Protein AF-0000000077599270 (afdb_homodimer)

Solvent-accessible surface area (backbone atoms only — not comparable to full-atom values): 34198 Å² total; per-residue (Å²): 132,83,73,69,74,56,51,75,71,47,38,54,41,35,54,34,30,35,50,55,13,50,41,50,24,26,19,38,42,17,36,33,51,50,42,51,50,53,38,67,70,66,42,80,85,55,59,69,67,58,50,49,49,53,51,50,48,52,51,47,47,51,48,34,52,51,25,48,51,48,33,50,42,45,50,49,32,61,34,39,62,36,71,72,59,68,47,35,68,50,70,35,56,44,51,31,50,50,47,36,31,54,51,47,42,53,52,51,48,53,51,37,51,49,41,26,67,58,53,73,64,50,58,65,67,38,50,52,41,49,50,25,40,48,47,20,28,52,38,45,46,51,47,38,55,51,49,66,71,62,51,35,57,77,56,44,63,80,54,40,65,45,54,51,50,18,36,50,28,42,33,50,28,41,50,52,51,40,53,48,46,48,52,30,50,61,65,64,53,78,80,44,67,70,59,33,50,51,46,50,50,49,43,51,51,45,49,53,37,36,47,52,44,33,50,42,41,42,50,22,38,51,35,36,71,75,38,64,86,36,40,45,23,48,15,38,52,56,29,44,51,36,42,51,53,34,34,51,41,51,52,54,41,52,52,50,55,54,50,52,63,54,54,59,68,61,78,65,80,73,74,70,69,73,72,75,68,72,73,73,65,73,78,64,84,70,74,81,69,82,73,82,73,79,72,76,78,73,74,79,72,69,80,74,77,77,75,77,76,79,76,79,77,82,76,80,79,128,133,84,73,69,72,56,48,74,70,47,36,51,42,34,54,35,30,36,50,53,12,50,42,49,25,26,20,38,42,17,35,32,51,50,43,50,50,53,40,68,70,64,42,78,84,56,60,68,69,58,51,49,50,54,52,50,48,52,50,48,45,52,48,34,52,51,25,49,49,49,34,50,40,45,51,50,33,62,33,41,62,37,70,72,59,66,48,34,69,52,71,35,56,43,49,30,50,50,46,36,31,53,49,48,42,52,51,51,47,53,51,37,50,50,41,26,66,58,53,74,64,49,58,66,67,38,48,51,39,48,51,25,38,47,46,18,28,52,37,44,45,51,47,38,57,51,48,66,71,62,50,34,57,75,57,44,63,79,53,41,66,46,53,52,51,18,36,50,28,42,33,49,26,40,48,52,51,40,52,47,46,49,52,31,50,60,66,64,52,79,80,44,68,72,61,34,52,52,46,50,51,50,43,50,52,45,49,52,36,36,48,53,43,34,50,42,42,42,48,23,38,52,36,37,72,74,37,65,86,36,41,44,23,48,14,40,53,55,28,44,52,36,43,52,52,36,35,52,40,51,52,54,42,53,53,51,54,54,50,51,61,54,54,58,68,63,76,64,80,73,74,70,71,74,71,74,69,73,74,75,67,74,79,63,83,71,76,81,72,85,75,81,75,82,74,79,79,76,76,83,75,70,80,76,78,76,76,76,76,81,77,81,75,81,76,80,80,127

Organism: Pleurotus ostreatus (NCBI:txid5322)

Sequence (636 aa):
MASSPPSDLGLDSKLGAAFLGNTAAAIFYGITSVQTYIFFRSSEKDRRTFKALIFFLWTLDTLHLALVTHALYFYMITNFANPEAVVVPSWSILAQVYVTCISDLIVRGVFARRVWLLSGKKYFVVILIAVFSLLTAIVGFVFASKAFELGSFLAFQSISWMMYTALSSGVAADVVIAVSLVISLLRSRTGFKRTDSLVNTLMLYTINTGLFTTLCTGLCFITYAIWPAELIFMGFYFCLSALYLNALLATLNARSSLRDKQHGVSTVPLELNTWNTGSVVSKYPSHIVPSHDENSRHTSNLPRQLIITVDQKIETTRMASSPPSDLGLDSKLGAAFLGNTAAAIFYGITSVQTYIFFRSSEKDRRTFKALIFFLWTLDTLHLALVTHALYFYMITNFANPEAVVVPSWSILAQVYVTCISDLIVRGVFARRVWLLSGKKYFVVILIAVFSLLTAIVGFVFASKAFELGSFLAFQSISWMMYTALSSGVAADVVIAVSLVISLLRSRTGFKRTDSLVNTLMLYTINTGLFTTLCTGLCFITYAIWPAELIFMGFYFCLSALYLNALLATLNARSSLRDKQHGVSTVPLELNTWNTGSVVSKYPSHIVPSHDENSRHTSNLPRQLIITVDQKIETTR

Nearest PDB structures (foldseek):
  8r97-assembly2_I  TM=4.389E-01  e=1.517E-01  Subtercola sp.
  7p5j-assembly1_B  TM=2.136E-01  e=4.600E-01  Homo sapiens
  3ma9-assembly1_A  TM=2.993E-01  e=1.525E+00  Human immunodeficiency virus 1
  8r97-assembly2_I  TM=4.389E-01  e=1.912E-01  Subtercola sp.
  7aue-assembly1_R  TM=3.854E-01  e=2.849E-01  Homo sapiens

Foldseek 3Di:
DPPDPVPVVLCCLALVLLVLLLVLQVVLLVLLVVLLVLCVVLVPPPDPVVNVLLVVLNVLSVLLSVLSVVQSCCVCPVCPPPVVVSFFGDLSLLVSLLSLLVLQLSLLLVLLVVLCVLVVNDVPLSVLLNVLSCLLSVLSNVLSVVSVVVRGLVCSVVVLVSVLSNLVSVLVSLVSSLVSVLVSLVVPDPVDPLVVVLSVQLSVLSNVLSVVLNVLSVVLNVCCVVCVPSNSSSSSVSNNSSSSSSSSSSSSSSVSVSVVVVVVPPPPPPPPPPPPPPCPVPPPVPDCDDDPPDPPPPPPPDPPPPPPPPPPPPPPDD/DPPDPCPVVLCCLALVLLVLLLVLQVVLLVLLVVLLVLCVVLVPPPDPVVNVLLVVLNVLSVLLSVLSVVQSCCVCPVCPPPVVVSFFGDLSLLVSLLSLLVLQLSLLLVLLVVLCVLVVNDVPLSVLLNVLSCLLSVLSNVLSVVSVVVRGLVCSVVVLVSVLSNLVSVLVSLVSSLVSVLVSLVVPDPVDPLVVVLSVVLSVLSNVLSVVLSVLSVVLNVCCVVPVPSNSSSSSVSNNSSSSSSSSSSSSSSVSVSVVVVVVPPPPPPPPPPPPPPCPVPPPVPDCDDDPPPPDPPDPPDPPSPPPPPPPPPPPDD

Radius of gyration: 33.36 Å; Cα contacts (8 Å, |Δi|>4): 668; chains: 2; bounding box: 70×127×85 Å

pLDDT: mean 77.2, std 24.1, range [23.84, 97.81]

InterPro domains:
  IPR045339 Domain of unknown function DUF6534 [PF20152] (171-257)

Secondary structure (DSSP, 8-state):
-----GGGGTHIIIIIHHHHHHHHHHHHHHHHHHHHHHHHHHGGGS-HHHHHHHHHHHHHHHHHHHHHHHHHHIIIIITTT-HHHHTS--HHHHHHHHHHHHHHHHHHHHHHHHHHHHTTS-HHHHHHHHHHHHHHHHHHHHHHHHHHHH-SSGGGGGGHHHHHHHHHHHHHHHHHHHHHHHHHHHHT--S-HHHHHHHHHHHHHHHHHHHHHHHHHHHHHHHHHH-TTTTTHHHHHHHHHHHHHHHHHHHHHHHHHHHHHHHHHH----------------------------------------------------/-----GGGGTHIIIIIHHHHHHHHHHHHHHHHHHHHHHHHHHGGGS-HHHHHHHHHHHHHHHHHHHHHHHHHHIIIIITTT-HHHHTS--HHHHHHHHHHHHHHHHHHHHHHHHHHHHTTS-HHHHHHHHHHHHHHHHHHHHHHHHHHHH-SSGGGGGGHHHHHHHHHHHHHHHHHHHHHHHHHHHHT--S-HHHHHHHHHHHHHHHHHHHHHHHHHHHHHHHHHH-TTTTTHHHHHHHHHHHHHHHHHHHHHHHHHHHHHHHHHH----------------------------------------------------

Structure (mmCIF, N/CA/C/O backbone):
data_AF-0000000077599270-model_v1
#
loop_
_entity.id
_entity.type
_entity.pdbx_description
1 polymer 'DUF6534 domain-containing protein'
#
loop_
_atom_site.group_PDB
_atom_site.id
_atom_site.type_symbol
_atom_site.label_atom_id
_atom_site.label_alt_id
_atom_site.label_comp_id
_atom_site.label_asym_id
_atom_site.label_entity_id
_atom_site.label_seq_id
_atom_site.pdbx_PDB_ins_code
_atom_site.Cartn_x
_atom_site.Cartn_y
_atom_site.Cartn_z
_atom_site.occupancy
_atom_site.B_iso_or_equiv
_atom_site.auth_seq_id
_atom_site.auth_comp_id
_atom_site.auth_asym_id
_atom_site.auth_atom_id
_atom_site.pdbx_PDB_model_num
ATOM 1 N N . MET A 1 1 ? 8.281 -35.719 -26.625 1 23.84 1 MET A N 1
ATOM 2 C CA . MET A 1 1 ? 7.191 -34.875 -27.047 1 23.84 1 MET A CA 1
ATOM 3 C C . MET A 1 1 ? 6.926 -33.781 -26 1 23.84 1 MET A C 1
ATOM 5 O O . MET A 1 1 ? 6.484 -34.094 -24.891 1 23.84 1 MET A O 1
ATOM 9 N N . ALA A 1 2 ? 7.75 -32.844 -25.703 1 34.62 2 ALA A N 1
ATOM 10 C CA . ALA A 1 2 ? 8.039 -31.812 -24.719 1 34.62 2 ALA A CA 1
ATOM 11 C C . ALA A 1 2 ? 6.816 -30.938 -24.453 1 34.62 2 ALA A C 1
ATOM 13 O O . ALA A 1 2 ? 6.328 -30.25 -25.344 1 34.62 2 ALA A O 1
ATOM 14 N N . SER A 1 3 ? 5.863 -31.484 -23.703 1 33.94 3 SER A N 1
ATOM 15 C CA . SER A 1 3 ? 4.484 -31.031 -23.562 1 33.94 3 SER A CA 1
ATOM 16 C C . SER A 1 3 ? 4.41 -29.516 -23.453 1 33.94 3 SER A C 1
ATOM 18 O O . SER A 1 3 ? 5.312 -28.891 -22.891 1 33.94 3 SER A O 1
ATOM 20 N N . SER A 1 4 ? 3.764 -28.859 -24.375 1 36.56 4 SER A N 1
ATOM 21 C CA . SER A 1 4 ? 3.492 -27.453 -24.688 1 36.56 4 SER A CA 1
ATOM 22 C C . SER A 1 4 ? 3.32 -26.641 -23.422 1 36.56 4 SER A C 1
ATOM 24 O O . SER A 1 4 ? 2.721 -27.094 -22.438 1 36.56 4 SER A O 1
ATOM 26 N N . PRO A 1 5 ? 4.227 -25.781 -23.078 1 42.84 5 PRO A N 1
ATOM 27 C CA . PRO A 1 5 ? 4.16 -24.953 -21.875 1 42.84 5 PRO A CA 1
ATOM 28 C C . PRO A 1 5 ? 2.727 -24.625 -21.469 1 42.84 5 PRO A C 1
ATOM 30 O O . PRO A 1 5 ? 1.893 -24.312 -22.328 1 42.84 5 PRO A O 1
ATOM 33 N N . PRO A 1 6 ? 2.031 -25.312 -20.594 1 42.34 6 PRO A N 1
ATOM 34 C CA . PRO A 1 6 ? 0.637 -25.141 -20.188 1 42.34 6 PRO A CA 1
ATOM 35 C C . PRO A 1 6 ? 0.222 -23.672 -20.141 1 42.34 6 PRO A C 1
ATOM 37 O O . PRO A 1 6 ? -0.781 -23.328 -19.516 1 42.34 6 PRO A O 1
ATOM 40 N N . SER A 1 7 ? 0.989 -22.766 -20.562 1 47.19 7 SER A N 1
ATOM 41 C CA . SER A 1 7 ? 0.515 -21.406 -20.859 1 47.19 7 SER A CA 1
ATOM 42 C C . SER A 1 7 ? -0.918 -21.438 -21.375 1 47.19 7 SER A C 1
ATOM 44 O O . SER A 1 7 ? -1.666 -20.469 -21.188 1 47.19 7 SER A O 1
ATOM 46 N N . ASP A 1 8 ? -1.27 -22.516 -22.078 1 48.25 8 ASP A N 1
ATOM 47 C CA . ASP A 1 8 ? -2.561 -22.609 -22.75 1 48.25 8 ASP A CA 1
ATOM 48 C C . ASP A 1 8 ? -3.689 -22.828 -21.734 1 48.25 8 ASP A C 1
ATOM 50 O O . ASP A 1 8 ? -4.859 -22.922 -22.109 1 48.25 8 ASP A O 1
ATOM 54 N N . LEU A 1 9 ? -3.338 -23.312 -20.578 1 51.56 9 LEU A N 1
ATOM 55 C CA . LEU A 1 9 ? -4.457 -23.625 -19.703 1 51.56 9 LEU A CA 1
ATOM 56 C C . LEU A 1 9 ? -5.156 -22.359 -19.219 1 51.56 9 LEU A C 1
ATOM 58 O O . LEU A 1 9 ? -6.02 -22.422 -18.344 1 51.56 9 LEU A O 1
ATOM 62 N N . GLY A 1 10 ? -4.996 -21.297 -20.047 1 58.84 10 GLY A N 1
ATOM 63 C CA . GLY A 1 10 ? -5.797 -20.125 -19.734 1 58.84 10 GLY A CA 1
ATOM 64 C C . GLY A 1 10 ? -5.461 -19.516 -18.391 1 58.84 10 GLY A C 1
ATOM 65 O O . GLY A 1 10 ? -6.293 -18.844 -17.781 1 58.84 10 GLY A O 1
ATOM 66 N N . LEU A 1 11 ? -4.262 -19.984 -17.906 1 62.47 11 LEU A N 1
ATOM 67 C CA . LEU A 1 11 ? -3.9 -19.578 -16.547 1 62.47 11 LEU A CA 1
ATOM 68 C C . LEU A 1 11 ? -3.646 -18.078 -16.484 1 62.47 11 LEU A C 1
ATOM 70 O O . LEU A 1 11 ? -3.855 -17.453 -15.445 1 62.47 11 LEU A O 1
ATOM 74 N N . ASP A 1 12 ? -3.303 -17.5 -17.656 1 62.69 12 ASP A N 1
ATOM 75 C CA . ASP A 1 12 ? -3.086 -16.047 -17.672 1 62.69 12 ASP A CA 1
ATOM 76 C C . ASP A 1 12 ? -4.371 -15.297 -17.328 1 62.69 12 ASP A C 1
ATOM 78 O O . ASP A 1 12 ? -4.348 -14.328 -16.562 1 62.69 12 ASP A O 1
ATOM 82 N N . SER A 1 13 ? -5.324 -15.914 -17.844 1 64.69 13 SER A N 1
ATOM 83 C CA . SER A 1 13 ? -6.574 -15.203 -17.609 1 64.69 13 SER A CA 1
ATOM 84 C C . SER A 1 13 ? -7.156 -15.531 -16.25 1 64.69 13 SER A C 1
ATOM 86 O O . SER A 1 13 ? -7.805 -14.688 -15.617 1 64.69 13 SER A O 1
ATOM 88 N N . LYS A 1 14 ? -6.82 -16.594 -15.742 1 72.44 14 LYS A N 1
ATOM 89 C CA . LYS A 1 14 ? -7.438 -16.984 -14.477 1 72.44 14 LYS A CA 1
ATOM 90 C C . LYS A 1 14 ? -6.605 -16.516 -13.289 1 72.44 14 LYS A C 1
ATOM 92 O O . LYS A 1 14 ? -7.02 -15.609 -12.555 1 72.44 14 LYS A O 1
ATOM 97 N N . LEU A 1 15 ? -5.395 -16.906 -13.32 1 82.38 15 LEU A N 1
ATOM 98 C CA . LEU A 1 15 ? -4.582 -16.625 -12.133 1 82.38 15 LEU A CA 1
ATOM 99 C C . LEU A 1 15 ? -3.807 -15.328 -12.297 1 82.38 15 LEU A C 1
ATOM 101 O O . LEU A 1 15 ? -3.428 -14.695 -11.305 1 82.38 15 LEU A O 1
ATOM 105 N N . GLY A 1 16 ? -3.771 -14.891 -13.539 1 86.94 16 GLY A N 1
ATOM 106 C CA . GLY A 1 16 ? -3.043 -13.656 -13.773 1 86.94 16 GLY A CA 1
ATOM 107 C C . GLY A 1 16 ? -3.773 -12.43 -13.266 1 86.94 16 GLY A C 1
ATOM 108 O O . GLY A 1 16 ? -3.182 -11.578 -12.602 1 86.94 16 GLY A O 1
ATOM 109 N N . ALA A 1 17 ? -5 -12.328 -13.57 1 88.88 17 ALA A N 1
ATOM 110 C CA . ALA A 1 17 ? -5.801 -11.195 -13.109 1 88.88 17 ALA A CA 1
ATOM 111 C C . ALA A 1 17 ? -5.91 -11.18 -11.586 1 88.88 17 ALA A C 1
ATOM 113 O O . ALA A 1 17 ? -5.863 -10.125 -10.961 1 88.88 17 ALA A O 1
ATOM 114 N N . ALA A 1 18 ? -6.004 -12.336 -11.023 1 90.38 18 ALA A N 1
ATOM 115 C CA . ALA A 1 18 ? -6.094 -12.445 -9.57 1 90.38 18 ALA A CA 1
ATOM 116 C C . ALA A 1 18 ? -4.793 -12 -8.906 1 90.38 18 ALA A C 1
ATOM 118 O O . ALA A 1 18 ? -4.812 -11.359 -7.852 1 90.38 18 ALA A O 1
ATOM 119 N N . PHE A 1 19 ? -3.744 -12.352 -9.539 1 93.25 19 PHE A N 1
ATOM 120 C CA . PHE A 1 19 ? -2.439 -11.961 -9.016 1 93.25 19 PHE A CA 1
ATOM 121 C C . PHE A 1 19 ? -2.271 -10.445 -9.047 1 93.25 19 PHE A C 1
ATOM 123 O O . PHE A 1 19 ? -1.867 -9.844 -8.047 1 93.25 19 PHE A O 1
ATOM 130 N N . LEU A 1 20 ? -2.6 -9.828 -10.141 1 93.38 20 LEU A N 1
ATOM 131 C CA . LEU A 1 20 ? -2.514 -8.375 -10.258 1 93.38 20 LEU A CA 1
ATOM 132 C C . LEU A 1 20 ? -3.502 -7.695 -9.312 1 93.38 20 LEU A C 1
ATOM 134 O O . LEU A 1 20 ? -3.211 -6.633 -8.758 1 93.38 20 LEU A O 1
ATOM 138 N N . GLY A 1 21 ? -4.625 -8.32 -9.172 1 94.62 21 GLY A N 1
ATOM 139 C CA . GLY A 1 21 ? -5.598 -7.809 -8.219 1 94.62 21 GLY A CA 1
ATOM 140 C C . GLY A 1 21 ? -5.098 -7.832 -6.789 1 94.62 21 GLY A C 1
ATOM 141 O O . GLY A 1 21 ? -5.352 -6.898 -6.027 1 94.62 21 GLY A O 1
ATOM 142 N N . ASN A 1 22 ? -4.383 -8.906 -6.449 1 95.62 22 ASN A N 1
ATOM 143 C CA . ASN A 1 22 ? -3.799 -8.984 -5.117 1 95.62 22 ASN A CA 1
ATOM 144 C C . ASN A 1 22 ? -2.77 -7.879 -4.891 1 95.62 22 ASN A C 1
ATOM 146 O O . ASN A 1 22 ? -2.723 -7.277 -3.816 1 95.62 22 ASN A O 1
ATOM 150 N N . THR A 1 23 ? -1.952 -7.645 -5.875 1 96.31 23 THR A N 1
ATOM 151 C CA . THR A 1 23 ? -0.959 -6.582 -5.773 1 96.31 23 THR A CA 1
ATOM 152 C C . THR A 1 23 ? -1.636 -5.223 -5.629 1 96.31 23 THR A C 1
ATOM 154 O O . THR A 1 23 ? -1.245 -4.414 -4.785 1 96.31 23 THR A O 1
ATOM 157 N N . ALA A 1 24 ? -2.65 -5.016 -6.355 1 96 24 ALA A N 1
ATOM 158 C CA . ALA A 1 24 ? -3.391 -3.76 -6.27 1 96 24 ALA A CA 1
ATOM 159 C C . ALA A 1 24 ? -4.082 -3.621 -4.914 1 96 24 ALA A C 1
ATOM 161 O O . ALA A 1 24 ? -4.074 -2.545 -4.316 1 96 24 ALA A O 1
ATOM 162 N N . ALA A 1 25 ? -4.652 -4.695 -4.504 1 97.19 25 ALA A N 1
ATOM 163 C CA . ALA A 1 25 ? -5.305 -4.688 -3.199 1 97.19 25 ALA A CA 1
ATOM 164 C C . ALA A 1 25 ? -4.309 -4.367 -2.09 1 97.19 25 ALA A C 1
ATOM 166 O O . ALA A 1 25 ? -4.641 -3.662 -1.134 1 97.19 25 ALA A O 1
ATOM 167 N N . ALA A 1 26 ? -3.15 -4.891 -2.234 1 97.75 26 ALA A N 1
ATOM 168 C CA . ALA A 1 26 ? -2.107 -4.613 -1.25 1 97.75 26 ALA A CA 1
ATOM 169 C C . ALA A 1 26 ? -1.722 -3.139 -1.258 1 97.75 26 ALA A C 1
ATOM 171 O O . ALA A 1 26 ? -1.519 -2.539 -0.2 1 97.75 26 ALA A O 1
ATOM 172 N N . ILE A 1 27 ? -1.63 -2.576 -2.416 1 97.12 27 ILE A N 1
ATOM 173 C CA . ILE A 1 27 ? -1.342 -1.151 -2.533 1 97.12 27 ILE A CA 1
ATOM 174 C C . ILE A 1 27 ? -2.43 -0.345 -1.827 1 97.12 27 ILE A C 1
ATOM 176 O O . ILE A 1 27 ? -2.129 0.537 -1.02 1 97.12 27 ILE A O 1
ATOM 180 N N . PHE A 1 28 ? -3.609 -0.707 -2.127 1 96.94 28 PHE A N 1
ATOM 181 C CA . PHE A 1 28 ? -4.719 0.025 -1.531 1 96.94 28 PHE A CA 1
ATOM 182 C C . PHE A 1 28 ? -4.75 -0.173 -0.02 1 96.94 28 PHE A C 1
ATOM 184 O O . PHE A 1 28 ? -5.113 0.74 0.724 1 96.94 28 PHE A O 1
ATOM 191 N N . TYR A 1 29 ? -4.391 -1.332 0.395 1 97.12 29 TYR A N 1
ATOM 192 C CA . TYR A 1 29 ? -4.32 -1.57 1.832 1 97.12 29 TYR A CA 1
ATOM 193 C C . TYR A 1 29 ? -3.287 -0.659 2.484 1 97.12 29 TYR A C 1
ATOM 195 O O . TYR A 1 29 ? -3.508 -0.148 3.584 1 97.12 29 TYR A O 1
ATOM 203 N N . GLY A 1 30 ? -2.182 -0.478 1.825 1 96.25 30 GLY A N 1
ATOM 204 C CA . GLY A 1 30 ? -1.202 0.474 2.326 1 96.25 30 GLY A CA 1
ATOM 205 C C . GLY A 1 30 ? -1.754 1.882 2.459 1 96.25 30 GLY A C 1
ATOM 206 O O . GLY A 1 30 ? -1.566 2.533 3.488 1 96.25 30 GLY A O 1
ATOM 207 N N . ILE A 1 31 ? -2.463 2.264 1.476 1 94.5 31 ILE A N 1
ATOM 208 C CA . ILE A 1 31 ? -3.084 3.584 1.483 1 94.5 31 ILE A CA 1
ATOM 209 C C . ILE A 1 31 ? -4.09 3.674 2.631 1 94.5 31 ILE A C 1
ATOM 211 O O . ILE A 1 31 ? -4.105 4.656 3.375 1 94.5 31 ILE A O 1
ATOM 215 N N . THR A 1 32 ? -4.82 2.646 2.781 1 95.25 32 THR A N 1
ATOM 216 C CA . THR A 1 32 ? -5.84 2.605 3.822 1 95.25 32 THR A CA 1
ATOM 217 C C . THR A 1 32 ? -5.203 2.676 5.207 1 95.25 32 THR A C 1
ATOM 219 O O . THR A 1 32 ? -5.734 3.328 6.109 1 95.25 32 THR A O 1
ATOM 222 N N . SER A 1 33 ? -4.113 2.076 5.316 1 95.12 33 SER A N 1
ATOM 223 C CA . SER A 1 33 ? -3.441 2.053 6.609 1 95.12 33 SER A CA 1
ATOM 224 C C . SER A 1 33 ? -2.951 3.443 7.004 1 95.12 33 SER A C 1
ATOM 226 O O . SER A 1 33 ? -3.096 3.855 8.156 1 95.12 33 SER A O 1
ATOM 228 N N . VAL A 1 34 ? -2.438 4.148 6.066 1 92.44 34 VAL A N 1
ATOM 229 C CA . VAL A 1 34 ? -1.979 5.504 6.355 1 92.44 34 VAL A CA 1
ATOM 230 C C . VAL A 1 34 ? -3.178 6.406 6.633 1 92.44 34 VAL A C 1
ATOM 232 O O . VAL A 1 34 ? -3.156 7.211 7.566 1 92.44 34 VAL A O 1
ATOM 235 N N . GLN A 1 35 ? -4.203 6.238 5.879 1 91.69 35 GLN A N 1
ATOM 236 C CA . GLN A 1 35 ? -5.402 7.051 6.078 1 91.69 35 GLN A CA 1
ATOM 237 C C . GLN A 1 35 ? -6.031 6.777 7.441 1 91.69 35 GLN A C 1
ATOM 239 O O . GLN A 1 35 ? -6.555 7.688 8.078 1 91.69 35 GLN A O 1
ATOM 244 N N . THR A 1 36 ? -5.988 5.531 7.77 1 93.69 36 THR A N 1
ATOM 245 C CA . THR A 1 36 ? -6.512 5.172 9.086 1 93.69 36 THR A CA 1
ATOM 246 C C . THR A 1 36 ? -5.684 5.824 10.188 1 93.69 36 THR A C 1
ATOM 248 O O . THR A 1 36 ? -6.234 6.344 11.164 1 93.69 36 THR A O 1
ATOM 251 N N . TYR A 1 37 ? -4.43 5.855 9.977 1 90.31 37 TYR A N 1
ATOM 252 C CA . TYR A 1 37 ? -3.537 6.492 10.938 1 90.31 37 TYR A CA 1
ATOM 253 C C . TYR A 1 37 ? -3.844 7.98 11.062 1 90.31 37 TYR A C 1
ATOM 255 O O . TYR A 1 37 ? -3.934 8.508 12.172 1 90.31 37 TYR A O 1
ATOM 263 N N . ILE A 1 38 ? -3.998 8.625 9.961 1 86.94 38 ILE A N 1
ATOM 264 C CA . ILE A 1 38 ? -4.305 10.055 9.945 1 86.94 38 ILE A CA 1
ATOM 265 C C . ILE A 1 38 ? -5.648 10.305 10.633 1 86.94 38 ILE A C 1
ATOM 267 O O . ILE A 1 38 ? -5.797 11.266 11.383 1 86.94 38 ILE A O 1
ATOM 271 N N . PHE A 1 39 ? -6.59 9.445 10.445 1 91.56 39 PHE A N 1
ATOM 272 C CA . PHE A 1 39 ? -7.91 9.586 11.047 1 91.56 39 PHE A CA 1
ATOM 273 C C . PHE A 1 39 ? -7.82 9.539 12.562 1 91.56 39 PHE A C 1
ATOM 275 O O . PHE A 1 39 ? -8.406 10.383 13.25 1 91.56 39 PHE A O 1
ATOM 282 N N . PHE A 1 40 ? -7.098 8.617 13.086 1 90.5 40 PHE A N 1
ATOM 283 C CA . PHE A 1 40 ? -7.027 8.445 14.531 1 90.5 40 PHE A CA 1
ATOM 284 C C . PHE A 1 40 ? -6.203 9.555 15.172 1 90.5 40 PHE A C 1
ATOM 286 O O . PHE A 1 40 ? -6.406 9.883 16.344 1 90.5 40 PHE A O 1
ATOM 293 N N . ARG A 1 41 ? -5.355 10.156 14.43 1 81.62 41 ARG A N 1
ATOM 294 C CA . ARG A 1 41 ? -4.566 11.266 14.938 1 81.62 41 ARG A CA 1
ATOM 295 C C . ARG A 1 41 ? -5.387 12.555 14.969 1 81.62 41 ARG A C 1
ATOM 297 O O . ARG A 1 41 ? -5.172 13.414 15.828 1 81.62 41 ARG A O 1
ATOM 304 N N . SER A 1 42 ? -6.234 12.656 14.109 1 78.38 42 SER A N 1
ATOM 305 C CA . SER A 1 42 ? -7 13.891 13.977 1 78.38 42 SER A CA 1
ATOM 306 C C . SER A 1 42 ? -8.359 13.773 14.664 1 78.38 42 SER A C 1
ATOM 308 O O . SER A 1 42 ? -9.102 14.75 14.758 1 78.38 42 SER A O 1
ATOM 310 N N . SER A 1 43 ? -8.766 12.625 15.156 1 72.88 43 SER A N 1
ATOM 311 C CA . SER A 1 43 ? -10.148 12.375 15.547 1 72.88 43 SER A CA 1
ATOM 312 C C . SER A 1 43 ? -10.367 12.625 17.031 1 72.88 43 SER A C 1
ATOM 314 O O . SER A 1 43 ? -11.141 11.93 17.688 1 72.88 43 SER A O 1
ATOM 316 N N . GLU A 1 44 ? -9.758 13.539 17.547 1 71.25 44 GLU A N 1
ATOM 317 C CA . GLU A 1 44 ? -9.945 13.781 18.984 1 71.25 44 GLU A CA 1
ATOM 318 C C . GLU A 1 44 ? -11.391 14.164 19.281 1 71.25 44 GLU A C 1
ATOM 320 O O . GLU A 1 44 ? -11.922 13.789 20.328 1 71.25 44 GLU A O 1
ATOM 325 N N . LYS A 1 45 ? -12.109 14.656 18.344 1 74 45 LYS A N 1
ATOM 326 C CA . LYS A 1 45 ? -13.453 15.18 18.594 1 74 45 LYS A CA 1
ATOM 327 C C . LYS A 1 45 ? -14.516 14.164 18.203 1 74 45 LYS A C 1
ATOM 329 O O . LYS A 1 45 ? -15.703 14.359 18.484 1 74 45 LYS A O 1
ATOM 334 N N . ASP A 1 46 ? -14.18 13.094 17.688 1 81 46 ASP A N 1
ATOM 335 C CA . ASP A 1 46 ? -15.172 12.125 17.219 1 81 46 ASP A CA 1
ATOM 336 C C . ASP A 1 46 ? -15.562 11.164 18.344 1 81 46 ASP A C 1
ATOM 338 O O . ASP A 1 46 ? -14.812 10.992 19.312 1 81 46 ASP A O 1
ATOM 342 N N . ARG A 1 47 ? -16.75 10.672 18.234 1 87.19 47 ARG A N 1
ATOM 343 C CA . ARG A 1 47 ? -17.281 9.719 19.203 1 87.19 47 ARG A CA 1
ATOM 344 C C . ARG A 1 47 ? -16.453 8.43 19.219 1 87.19 47 ARG A C 1
ATOM 346 O O . ARG A 1 47 ? -15.977 7.988 18.172 1 87.19 47 ARG A O 1
ATOM 353 N N . ARG A 1 48 ? -16.359 7.754 20.375 1 89.12 48 ARG A N 1
ATOM 354 C CA . ARG A 1 48 ? -15.594 6.527 20.547 1 89.12 48 ARG A CA 1
ATOM 355 C C . ARG A 1 48 ? -16.188 5.383 19.734 1 89.12 48 ARG A C 1
ATOM 357 O O . ARG A 1 48 ? -15.469 4.531 19.219 1 89.12 48 ARG A O 1
ATOM 364 N N . THR A 1 49 ? -17.484 5.402 19.609 1 88.75 49 THR A N 1
ATOM 365 C CA . THR A 1 49 ? -18.156 4.336 18.875 1 88.75 49 THR A CA 1
ATOM 366 C C . THR A 1 49 ? -17.797 4.395 17.391 1 88.75 49 THR A C 1
ATOM 368 O O . THR A 1 49 ? -17.594 3.357 16.766 1 88.75 49 THR A O 1
ATOM 371 N N . PHE A 1 50 ? -17.688 5.547 16.922 1 91.69 50 PHE A N 1
ATOM 372 C CA . PHE A 1 50 ? -17.344 5.711 15.523 1 91.69 50 PHE A CA 1
ATOM 373 C C . PHE A 1 50 ? -15.883 5.336 15.281 1 91.69 50 PHE A C 1
ATOM 375 O O . PHE A 1 50 ? -15.562 4.695 14.273 1 91.69 50 PHE A O 1
ATOM 382 N N . LYS A 1 51 ? -15.062 5.59 16.219 1 93.5 51 LYS A N 1
ATOM 383 C CA . LYS A 1 51 ? -13.656 5.211 16.125 1 93.5 51 LYS A CA 1
ATOM 384 C C . LYS A 1 51 ? -13.492 3.693 16.172 1 93.5 51 LYS A C 1
ATOM 386 O O . LYS A 1 51 ? -12.664 3.133 15.445 1 93.5 51 LYS A O 1
ATOM 391 N N . ALA A 1 52 ? -14.289 3.145 16.953 1 93.94 52 ALA A N 1
ATOM 392 C CA . ALA A 1 52 ? -14.25 1.688 17.047 1 93.94 52 ALA A CA 1
ATOM 393 C C . ALA A 1 52 ? -14.703 1.045 15.734 1 93.94 52 ALA A C 1
ATOM 395 O O . ALA A 1 52 ? -14.172 0.015 15.32 1 93.94 52 ALA A O 1
ATOM 396 N N . LEU A 1 53 ? -15.648 1.662 15.164 1 95.56 53 LEU A N 1
ATOM 397 C CA . LEU A 1 53 ? -16.156 1.159 13.891 1 95.56 53 LEU A CA 1
ATOM 398 C C . LEU A 1 53 ? -15.086 1.229 12.812 1 95.56 53 LEU A C 1
ATOM 400 O O . LEU A 1 53 ? -14.914 0.28 12.039 1 95.56 53 LEU A O 1
ATOM 404 N N . ILE A 1 54 ? -14.414 2.342 12.789 1 95.31 54 ILE A N 1
ATOM 405 C CA . ILE A 1 54 ? -13.359 2.52 11.797 1 95.31 54 ILE A CA 1
ATOM 406 C C . ILE A 1 54 ? -12.227 1.531 12.055 1 95.31 54 ILE A C 1
ATOM 408 O O . ILE A 1 54 ? -11.672 0.952 11.125 1 95.31 54 ILE A O 1
ATOM 412 N N . PHE A 1 55 ? -11.914 1.281 13.281 1 95.69 55 PHE A N 1
ATOM 413 C CA . PHE A 1 55 ? -10.883 0.308 13.633 1 95.69 55 PHE A CA 1
ATOM 414 C C . PHE A 1 55 ? -11.305 -1.097 13.219 1 95.69 55 PHE A C 1
ATOM 416 O O . PHE A 1 55 ? -10.492 -1.874 12.719 1 95.69 55 PHE A O 1
ATOM 423 N N . PHE A 1 56 ? -12.547 -1.37 13.461 1 97.06 56 PHE A N 1
ATOM 424 C CA . PHE A 1 56 ? -13.086 -2.664 13.07 1 97.06 56 PHE A CA 1
ATOM 425 C C . PHE A 1 56 ? -13.008 -2.85 11.562 1 97.06 56 PHE A C 1
ATOM 427 O O . PHE A 1 56 ? -12.633 -3.922 11.078 1 97.06 56 PHE A O 1
ATOM 434 N N . LEU A 1 57 ? -13.297 -1.844 10.828 1 97.44 57 LEU A N 1
ATOM 435 C CA . LEU A 1 57 ? -13.242 -1.901 9.375 1 97.44 57 LEU A CA 1
ATOM 436 C C . LEU A 1 57 ? -11.812 -2.105 8.891 1 97.44 57 LEU A C 1
ATOM 438 O O . LEU A 1 57 ? -11.578 -2.842 7.93 1 97.44 57 LEU A O 1
ATOM 442 N N . TRP A 1 58 ? -10.891 -1.472 9.508 1 97.5 58 TRP A N 1
ATOM 443 C CA . TRP A 1 58 ? -9.484 -1.648 9.156 1 97.5 58 TRP A CA 1
ATOM 444 C C . TRP A 1 58 ? -9.039 -3.082 9.414 1 97.5 58 TRP A C 1
ATOM 446 O O . TRP A 1 58 ? -8.281 -3.654 8.633 1 97.5 58 TRP A O 1
ATOM 456 N N . THR A 1 59 ? -9.484 -3.662 10.531 1 97.25 59 THR A N 1
ATOM 457 C CA . THR A 1 59 ? -9.164 -5.047 10.852 1 97.25 59 THR A CA 1
ATOM 458 C C . THR A 1 59 ? -9.75 -5.992 9.805 1 97.25 59 THR A C 1
ATOM 460 O O . THR A 1 59 ? -9.109 -6.977 9.422 1 97.25 59 THR A O 1
ATOM 463 N N . LEU A 1 60 ? -10.906 -5.688 9.406 1 97.5 60 LEU A N 1
ATOM 464 C CA . LEU A 1 60 ? -11.531 -6.488 8.359 1 97.5 60 LEU A CA 1
ATOM 465 C C . LEU A 1 60 ? -10.734 -6.395 7.059 1 97.5 60 LEU A C 1
ATOM 467 O O . LEU A 1 60 ? -10.586 -7.391 6.344 1 97.5 60 LEU A O 1
ATOM 471 N N . ASP A 1 61 ? -10.305 -5.203 6.785 1 97.5 61 ASP A N 1
ATOM 472 C CA . ASP A 1 61 ? -9.492 -5.004 5.59 1 97.5 61 ASP A CA 1
ATOM 473 C C . ASP A 1 61 ? -8.188 -5.793 5.668 1 97.5 61 ASP A C 1
ATOM 475 O O . ASP A 1 61 ? -7.727 -6.344 4.668 1 97.5 61 ASP A O 1
ATOM 479 N N . THR A 1 62 ? -7.637 -5.859 6.848 1 97.38 62 THR A N 1
ATOM 480 C CA . THR A 1 62 ? -6.43 -6.645 7.074 1 97.38 62 THR A CA 1
ATOM 481 C C . THR A 1 62 ? -6.707 -8.133 6.867 1 97.38 62 THR A C 1
ATOM 483 O O . THR A 1 62 ? -5.93 -8.828 6.207 1 97.38 62 THR A O 1
ATOM 486 N N . LEU A 1 63 ? -7.75 -8.484 7.391 1 97.44 63 LEU A N 1
ATOM 487 C CA . LEU A 1 63 ? -8.148 -9.875 7.238 1 97.44 63 LEU A CA 1
ATOM 488 C C . LEU A 1 63 ? -8.414 -10.211 5.773 1 97.44 63 LEU A C 1
ATOM 490 O O . LEU A 1 63 ? -8.031 -11.281 5.297 1 97.44 63 LEU A O 1
ATOM 494 N N . HIS A 1 64 ? -9.07 -9.336 5.117 1 97.81 64 HIS A N 1
ATOM 495 C CA . HIS A 1 64 ? -9.367 -9.531 3.701 1 97.81 64 HIS A CA 1
ATOM 496 C C . HIS A 1 64 ? -8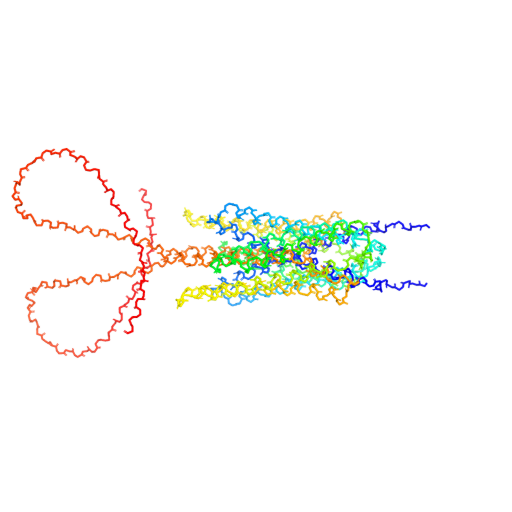.094 -9.742 2.893 1 97.81 64 HIS A C 1
ATOM 498 O O . HIS A 1 64 ? -7.992 -10.688 2.111 1 97.81 64 HIS A O 1
ATOM 504 N N . LEU A 1 65 ? -7.125 -8.883 3.07 1 97.56 65 LEU A N 1
ATOM 505 C CA . LEU A 1 65 ? -5.871 -8.992 2.334 1 97.56 65 LEU A CA 1
ATOM 506 C C . LEU A 1 65 ? -5.145 -10.289 2.691 1 97.56 65 LEU A C 1
ATOM 508 O O . LEU A 1 65 ? -4.57 -10.945 1.818 1 97.56 65 LEU A O 1
ATOM 512 N N . ALA A 1 66 ? -5.172 -10.648 3.975 1 97 66 ALA A N 1
ATOM 513 C CA . ALA A 1 66 ? -4.535 -11.883 4.418 1 97 66 ALA A CA 1
ATOM 514 C C . ALA A 1 66 ? -5.168 -13.094 3.748 1 97 66 ALA A C 1
ATOM 516 O O . ALA A 1 66 ? -4.465 -14.023 3.334 1 97 66 ALA A O 1
ATOM 517 N N . LEU A 1 67 ? -6.453 -13.062 3.65 1 97.12 67 LEU A N 1
ATOM 518 C CA . LEU A 1 67 ? -7.164 -14.18 3.043 1 97.12 67 LEU A CA 1
ATOM 519 C C . LEU A 1 67 ? -6.871 -14.266 1.55 1 97.12 67 LEU A C 1
ATOM 521 O O . LEU A 1 67 ? -6.641 -15.359 1.02 1 97.12 67 LEU A O 1
ATOM 525 N N . VAL A 1 68 ? -6.895 -13.125 0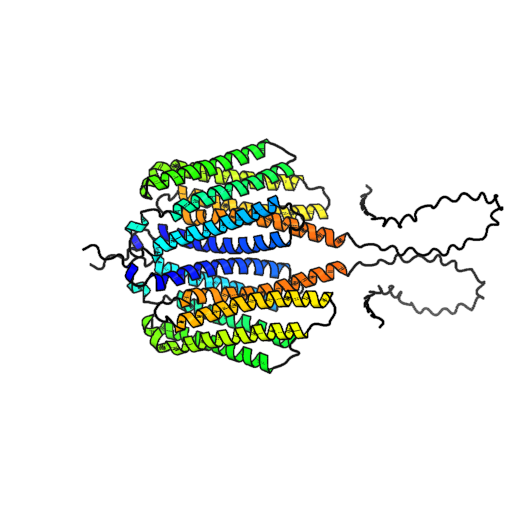.876 1 96.5 68 VAL A N 1
ATOM 526 C CA . VAL A 1 68 ? -6.613 -13.102 -0.556 1 96.5 68 VAL A CA 1
ATOM 527 C C . VAL A 1 68 ? -5.18 -13.562 -0.809 1 96.5 68 VAL A C 1
ATOM 529 O O . VAL A 1 68 ? -4.926 -14.352 -1.726 1 96.5 68 VAL A O 1
ATOM 532 N N . THR A 1 69 ? -4.312 -13.078 0.006 1 95.31 69 THR A N 1
ATOM 533 C CA . THR A 1 69 ? -2.914 -13.477 -0.132 1 95.31 69 THR A CA 1
ATOM 534 C C . THR A 1 69 ? -2.744 -14.969 0.131 1 95.31 69 THR A C 1
ATOM 536 O O . THR A 1 69 ? -1.993 -15.648 -0.573 1 95.31 69 THR A O 1
ATOM 539 N N . HIS A 1 70 ? -3.402 -15.477 1.116 1 94.94 70 HIS A N 1
ATOM 540 C CA . HIS A 1 70 ? -3.35 -16.906 1.405 1 94.94 70 HIS A CA 1
ATOM 541 C C . HIS A 1 70 ? -3.887 -17.719 0.237 1 94.94 70 HIS A C 1
ATOM 543 O O . HIS A 1 70 ? -3.316 -18.766 -0.114 1 94.94 70 HIS A O 1
ATOM 549 N N . ALA A 1 71 ? -4.941 -17.328 -0.334 1 92.75 71 ALA A N 1
ATOM 550 C CA . ALA A 1 71 ? -5.539 -18.031 -1.457 1 92.75 71 ALA A CA 1
ATOM 551 C C . ALA A 1 71 ? -4.57 -18.125 -2.635 1 92.75 71 ALA A C 1
ATOM 553 O O . ALA A 1 71 ? -4.391 -19.188 -3.229 1 92.75 71 ALA A O 1
ATOM 554 N N . LEU A 1 72 ? -3.984 -17 -2.947 1 91.75 72 LEU A N 1
ATOM 555 C CA . LEU A 1 72 ? -3.062 -16.969 -4.078 1 91.75 72 LEU A CA 1
ATOM 556 C C . LEU A 1 72 ? -1.801 -17.766 -3.762 1 91.75 72 LEU A C 1
ATOM 558 O O . LEU A 1 72 ? -1.222 -18.406 -4.648 1 91.75 72 LEU A O 1
ATOM 562 N N . TYR A 1 73 ? -1.401 -17.688 -2.453 1 90.31 73 TYR A N 1
ATOM 563 C CA . TYR A 1 73 ? -0.271 -18.5 -2.025 1 90.31 73 TYR A CA 1
ATOM 564 C C . TYR A 1 73 ? -0.566 -19.984 -2.219 1 90.31 73 TYR A C 1
ATOM 566 O O . TYR A 1 73 ? 0.296 -20.734 -2.672 1 90.31 73 TYR A O 1
ATOM 574 N N . PHE A 1 74 ? -1.748 -20.344 -1.937 1 87.94 74 PHE A N 1
ATOM 575 C CA . PHE A 1 74 ? -2.178 -21.734 -2.078 1 87.94 74 PHE A CA 1
ATOM 576 C C . PHE A 1 74 ? -2.139 -22.156 -3.539 1 87.94 74 PHE A C 1
ATOM 578 O O . PHE A 1 74 ? -1.628 -23.234 -3.859 1 87.94 74 PHE A O 1
ATOM 585 N N . TYR A 1 75 ? -2.555 -21.344 -4.43 1 86.12 75 TYR A N 1
ATOM 586 C CA . TYR A 1 75 ? -2.645 -21.719 -5.84 1 86.12 75 TYR A CA 1
ATOM 587 C C . TYR A 1 75 ? -1.286 -21.609 -6.52 1 86.12 75 TYR A C 1
ATOM 589 O O . TYR A 1 75 ? -0.921 -22.469 -7.332 1 86.12 75 TYR A O 1
ATOM 597 N N . MET A 1 76 ? -0.551 -20.609 -6.219 1 84.81 76 MET A N 1
ATOM 598 C CA . MET A 1 76 ? 0.635 -20.297 -7.008 1 84.81 76 MET A CA 1
ATOM 599 C C . MET A 1 76 ? 1.878 -20.938 -6.41 1 84.81 76 MET A C 1
ATOM 601 O O . MET A 1 76 ? 2.836 -21.234 -7.129 1 84.81 76 MET A O 1
ATOM 605 N N . ILE A 1 77 ? 1.874 -21.188 -5.074 1 84 77 ILE A N 1
ATOM 606 C CA . ILE A 1 77 ? 3.092 -21.672 -4.445 1 84 77 ILE A CA 1
ATOM 607 C C . ILE A 1 77 ? 2.885 -23.125 -3.99 1 84 77 ILE A C 1
ATOM 609 O O . ILE A 1 77 ? 3.564 -24.031 -4.465 1 84 77 ILE A O 1
ATOM 613 N N . THR A 1 78 ? 1.911 -23.344 -3.172 1 81.69 78 THR A N 1
ATOM 614 C CA . THR A 1 78 ? 1.701 -24.672 -2.598 1 81.69 78 THR A CA 1
ATOM 615 C C . THR A 1 78 ? 1.295 -25.672 -3.676 1 81.69 78 THR A C 1
ATOM 617 O O . THR A 1 78 ? 1.718 -26.828 -3.648 1 81.69 78 THR A O 1
ATOM 620 N N . ASN A 1 79 ? 0.534 -25.266 -4.609 1 81.12 79 ASN A N 1
ATOM 621 C CA . ASN A 1 79 ? 0.078 -26.141 -5.676 1 81.12 79 ASN A CA 1
ATOM 622 C C . ASN A 1 79 ? 0.642 -25.734 -7.031 1 81.12 79 ASN A C 1
ATOM 624 O O . ASN A 1 79 ? -0.054 -25.797 -8.047 1 81.12 79 ASN A O 1
ATOM 628 N N . PHE A 1 80 ? 1.879 -25.406 -6.836 1 78.38 80 PHE A N 1
ATOM 629 C CA . PHE A 1 80 ? 2.561 -25.062 -8.078 1 78.38 80 PHE A CA 1
ATOM 630 C C . PHE A 1 80 ? 2.641 -26.266 -9 1 78.38 80 PHE A C 1
ATOM 632 O O . PHE A 1 80 ? 2.949 -27.375 -8.555 1 78.38 80 PHE A O 1
ATOM 639 N N . ALA A 1 81 ? 2.211 -26.25 -10.242 1 72.44 81 ALA A N 1
ATOM 640 C CA . ALA A 1 81 ? 2.262 -27.281 -11.266 1 72.44 81 ALA A CA 1
ATOM 641 C C . ALA A 1 81 ? 1.092 -28.25 -11.125 1 72.44 81 ALA A C 1
ATOM 643 O O . ALA A 1 81 ? 1.152 -29.391 -11.609 1 72.44 81 ALA A O 1
ATOM 644 N N . ASN A 1 82 ? 0.132 -27.906 -10.219 1 77.75 82 ASN A N 1
ATOM 645 C CA . ASN A 1 82 ? -1.083 -28.703 -10.086 1 77.75 82 ASN A CA 1
ATOM 646 C C . ASN A 1 82 ? -2.297 -27.984 -10.656 1 77.75 82 ASN A C 1
ATOM 648 O O . ASN A 1 82 ? -3.01 -27.281 -9.93 1 77.75 82 ASN A O 1
ATOM 652 N N . PRO A 1 83 ? -2.498 -28.219 -11.93 1 75.5 83 PRO A N 1
ATOM 653 C CA . PRO A 1 83 ? -3.609 -27.516 -12.562 1 75.5 83 PRO A CA 1
ATOM 654 C C . PRO A 1 83 ? -4.969 -27.922 -12 1 75.5 83 PRO A C 1
ATOM 656 O O . PRO A 1 83 ? -5.926 -27.141 -12.062 1 75.5 83 PRO A O 1
ATOM 659 N N . GLU A 1 84 ? -5.055 -29.125 -11.406 1 76.88 84 GLU A N 1
ATOM 660 C CA . GLU A 1 84 ? -6.328 -29.594 -10.852 1 76.88 84 GLU A CA 1
ATOM 661 C C . GLU A 1 84 ? -6.723 -28.781 -9.625 1 76.88 84 GLU A C 1
ATOM 663 O O . GLU A 1 84 ? -7.914 -28.609 -9.344 1 76.88 84 GLU A O 1
ATOM 668 N N . ALA A 1 85 ? -5.703 -28.328 -8.977 1 78.19 85 ALA A N 1
ATOM 669 C CA . ALA A 1 85 ? -5.98 -27.562 -7.766 1 78.19 85 ALA A CA 1
ATOM 670 C C . ALA A 1 85 ? -6.52 -26.172 -8.117 1 78.19 85 ALA A C 1
ATOM 672 O O . ALA A 1 85 ? -7.219 -25.547 -7.309 1 78.19 85 ALA A O 1
ATOM 673 N N . VAL A 1 86 ? -6.25 -25.781 -9.328 1 77.38 86 VAL A N 1
ATOM 674 C CA . VAL A 1 86 ? -6.652 -24.438 -9.734 1 77.38 86 VAL A CA 1
ATOM 675 C C . VAL A 1 86 ? -8.148 -24.422 -10.047 1 77.38 86 VAL A C 1
ATOM 677 O O . VAL A 1 86 ? -8.781 -23.375 -10 1 77.38 86 VAL A O 1
ATOM 680 N N . VAL A 1 87 ? -8.703 -25.578 -10.227 1 79.38 87 VAL A N 1
ATOM 681 C CA . VAL A 1 87 ? -10.109 -25.625 -10.609 1 79.38 87 VAL A CA 1
ATOM 682 C C . VAL A 1 87 ? -10.977 -25.688 -9.359 1 79.38 87 VAL A C 1
ATOM 684 O O . VAL A 1 87 ? -12.18 -25.406 -9.414 1 79.38 87 VAL A O 1
ATOM 687 N N . VAL A 1 88 ? -10.383 -25.906 -8.211 1 84.31 88 VAL A N 1
ATOM 688 C CA . VAL A 1 88 ? -11.102 -25.984 -6.945 1 84.31 88 VAL A CA 1
ATOM 689 C C . VAL A 1 88 ? -10.867 -24.719 -6.125 1 84.31 88 VAL A C 1
ATOM 691 O O . VAL A 1 88 ? -9.719 -24.344 -5.863 1 84.31 88 VAL A O 1
ATOM 694 N N . PRO A 1 89 ? -11.992 -24.094 -5.801 1 88 89 PRO A N 1
ATOM 695 C CA . PRO A 1 89 ? -11.812 -22.891 -4.98 1 88 89 PRO A CA 1
ATOM 696 C C . PRO A 1 89 ? -11.312 -23.203 -3.572 1 88 89 PRO A C 1
ATOM 698 O O . PRO A 1 89 ? -11.789 -24.156 -2.941 1 88 89 PRO A O 1
ATOM 701 N N . SER A 1 90 ? -10.305 -22.5 -3.197 1 89.88 90 SER A N 1
ATOM 702 C CA . SER A 1 90 ? -9.805 -22.641 -1.833 1 89.88 90 SER A CA 1
ATOM 703 C C . SER A 1 90 ? -10.766 -22.031 -0.822 1 89.88 90 SER A C 1
ATOM 705 O O . SER A 1 90 ? -11.602 -21.203 -1.178 1 89.88 90 SER A O 1
ATOM 707 N N . TRP A 1 91 ? -10.703 -22.422 0.452 1 92 91 TRP A N 1
ATOM 708 C CA . TRP A 1 91 ? -11.578 -21.891 1.494 1 92 91 TRP A CA 1
ATOM 709 C C . TRP A 1 91 ? -11.336 -20.406 1.719 1 92 91 TRP A C 1
ATOM 711 O O . TRP A 1 91 ? -12.258 -19.656 2.051 1 92 91 TRP A O 1
ATOM 721 N N . SER A 1 92 ? -10.156 -20 1.487 1 93.62 92 SER A N 1
ATOM 722 C CA . SER A 1 92 ? -9.797 -18.609 1.744 1 93.62 92 SER A CA 1
ATOM 723 C C . SER A 1 92 ? -10.414 -17.688 0.704 1 93.62 92 SER A C 1
ATOM 725 O O . SER A 1 92 ? -10.812 -16.562 1.025 1 93.62 92 SER A O 1
ATOM 727 N N . ILE A 1 93 ? -10.484 -18.125 -0.541 1 91.44 93 ILE A N 1
ATOM 728 C CA . ILE A 1 93 ? -11.062 -17.281 -1.586 1 91.44 93 ILE A CA 1
ATOM 729 C C . ILE A 1 93 ? -12.555 -17.078 -1.316 1 91.44 93 ILE A C 1
ATOM 731 O O . ILE A 1 93 ? -13.102 -16.016 -1.604 1 91.44 93 ILE A O 1
ATOM 735 N N . LEU A 1 94 ? -13.188 -18.078 -0.773 1 93.12 94 LEU A N 1
ATOM 736 C CA . LEU A 1 94 ? -14.602 -17.969 -0.46 1 93.12 94 LEU A CA 1
ATOM 737 C C . LEU A 1 94 ? -14.82 -17.188 0.83 1 93.12 94 LEU A C 1
ATOM 739 O O . LEU A 1 94 ? -15.766 -16.406 0.933 1 93.12 94 LEU A O 1
ATOM 743 N N . ALA A 1 95 ? -13.93 -17.344 1.748 1 94.62 95 ALA A N 1
ATOM 744 C CA . ALA A 1 95 ? -14.031 -16.641 3.025 1 94.62 95 ALA A CA 1
ATOM 745 C C . ALA A 1 95 ? -13.875 -15.133 2.834 1 94.62 95 ALA A C 1
ATOM 747 O O . ALA A 1 95 ? -14.5 -14.344 3.551 1 94.62 95 ALA A O 1
ATOM 748 N N . GLN A 1 96 ? -13.062 -14.781 1.901 1 95.31 96 GLN A N 1
ATOM 749 C CA . GLN A 1 96 ? -12.844 -13.352 1.7 1 95.31 96 GLN A CA 1
ATOM 750 C C . GLN A 1 96 ? -14.109 -12.672 1.192 1 95.31 96 GLN A C 1
ATOM 752 O O . GLN A 1 96 ? -14.305 -11.477 1.408 1 95.31 96 GLN A O 1
ATOM 757 N N . VAL A 1 97 ? -14.992 -13.391 0.533 1 94.81 97 VAL A N 1
ATOM 758 C CA . VAL A 1 97 ? -16.25 -12.828 0.042 1 94.81 97 VAL A CA 1
ATOM 759 C C . VAL A 1 97 ? -17.125 -12.422 1.221 1 94.81 97 VAL A C 1
ATOM 761 O O . VAL A 1 97 ? -17.766 -11.367 1.191 1 94.81 97 VAL A O 1
ATOM 764 N N . TYR A 1 98 ? -17.078 -13.227 2.271 1 96 98 TYR A N 1
ATOM 765 C CA . TYR A 1 98 ? -17.828 -12.883 3.475 1 96 98 TYR A CA 1
ATOM 766 C C . TYR A 1 98 ? -17.328 -11.578 4.078 1 96 98 TYR A C 1
ATOM 768 O O . TYR A 1 98 ? -18.109 -10.719 4.461 1 96 98 TYR A O 1
ATOM 776 N N . VAL A 1 99 ? -16.078 -11.461 4.121 1 96.62 99 VAL A N 1
ATOM 777 C CA . VAL A 1 99 ? -15.461 -10.281 4.715 1 96.62 99 VAL A CA 1
ATOM 778 C C . VAL A 1 99 ? -15.797 -9.047 3.881 1 96.62 99 VAL A C 1
ATOM 780 O O . VAL A 1 99 ? -16.141 -7.992 4.426 1 96.62 99 VAL A O 1
ATOM 783 N N . THR A 1 100 ? -15.734 -9.195 2.602 1 95.94 100 THR A N 1
ATOM 784 C CA . THR A 1 100 ? -16.047 -8.086 1.704 1 95.94 100 THR A CA 1
ATOM 785 C C . THR A 1 100 ? -17.5 -7.652 1.861 1 95.94 100 THR A C 1
ATOM 787 O O . THR A 1 100 ? -17.797 -6.457 1.918 1 95.94 100 THR A O 1
ATOM 790 N N . CYS A 1 101 ? -18.375 -8.586 1.994 1 95.69 101 CYS A N 1
ATOM 791 C CA . CYS A 1 101 ? -19.797 -8.281 2.131 1 95.69 101 CYS A CA 1
ATOM 792 C C . CYS A 1 101 ? -20.062 -7.52 3.422 1 95.69 101 CYS A C 1
ATOM 794 O O . CYS A 1 101 ? -20.812 -6.535 3.422 1 95.69 101 CYS A O 1
ATOM 796 N N . ILE A 1 102 ? -19.438 -7.918 4.445 1 96.25 102 ILE A N 1
ATOM 797 C CA . ILE A 1 102 ? -19.625 -7.262 5.734 1 96.25 102 ILE A CA 1
ATOM 798 C C . ILE A 1 102 ? -19.031 -5.852 5.688 1 96.25 102 ILE A C 1
ATOM 800 O O . ILE A 1 102 ? -19.688 -4.891 6.109 1 96.25 102 ILE A O 1
ATOM 804 N N . SER A 1 103 ? -17.844 -5.77 5.23 1 96.31 103 SER A N 1
ATOM 805 C CA . SER A 1 103 ? -17.172 -4.477 5.152 1 96.31 103 SER A CA 1
ATOM 806 C C . SER A 1 103 ? -17.953 -3.5 4.277 1 96.31 103 SER A C 1
ATOM 808 O O . SER A 1 103 ? -18.172 -2.35 4.664 1 96.31 103 SER A O 1
ATOM 810 N N . ASP A 1 104 ? -18.375 -3.949 3.141 1 94.94 104 ASP A N 1
ATOM 811 C CA . ASP A 1 104 ? -19.109 -3.1 2.205 1 94.94 104 ASP A CA 1
ATOM 812 C C . ASP A 1 104 ? -20.438 -2.631 2.805 1 94.94 104 ASP A C 1
ATOM 814 O O . ASP A 1 104 ? -20.828 -1.478 2.621 1 94.94 104 ASP A O 1
ATOM 818 N N . LEU A 1 105 ? -21.062 -3.498 3.486 1 95.81 105 LEU A N 1
ATOM 819 C CA . LEU A 1 105 ? -22.344 -3.15 4.098 1 95.81 105 LEU A CA 1
ATOM 820 C C . LEU A 1 105 ? -22.156 -2.053 5.141 1 95.81 105 LEU A C 1
ATOM 822 O O . LEU A 1 105 ? -22.938 -1.095 5.18 1 95.81 105 LEU A O 1
ATOM 826 N N . ILE A 1 106 ? -21.172 -2.186 5.918 1 96.19 106 ILE A N 1
ATOM 827 C CA . ILE A 1 106 ? -20.922 -1.207 6.969 1 96.19 106 ILE A CA 1
ATOM 828 C C . ILE A 1 106 ? -20.562 0.139 6.344 1 96.19 106 ILE A C 1
ATOM 830 O O . ILE A 1 106 ? -21.094 1.177 6.742 1 96.19 106 ILE A O 1
ATOM 834 N N . VAL A 1 107 ? -19.688 0.113 5.348 1 95.5 107 VAL A N 1
ATOM 835 C CA . VAL A 1 107 ? -19.234 1.352 4.723 1 95.5 107 VAL A CA 1
ATOM 836 C C . VAL A 1 107 ? -20.422 2.045 4.043 1 95.5 107 VAL A C 1
ATOM 838 O O . VAL A 1 107 ? -20.609 3.254 4.195 1 95.5 107 VAL A O 1
ATOM 841 N N . ARG A 1 108 ? -21.203 1.288 3.322 1 94.81 108 ARG A N 1
ATOM 842 C CA . ARG A 1 108 ? -22.359 1.877 2.658 1 94.81 108 ARG A CA 1
ATOM 843 C C . ARG A 1 108 ? -23.375 2.396 3.678 1 94.81 108 ARG A C 1
ATOM 845 O O . ARG A 1 108 ? -24.047 3.396 3.434 1 94.81 108 ARG A O 1
ATOM 852 N N . GLY A 1 109 ? -23.406 1.728 4.816 1 94.25 109 GLY A N 1
ATOM 853 C CA . GLY A 1 109 ? -24.25 2.223 5.895 1 94.25 109 GLY A CA 1
ATOM 854 C C . GLY A 1 109 ? -23.812 3.578 6.418 1 94.25 109 GLY A C 1
ATOM 855 O O . GLY A 1 109 ? -24.656 4.449 6.676 1 94.25 109 GLY A O 1
ATOM 856 N N . VAL A 1 110 ? -22.578 3.754 6.551 1 93.56 110 VAL A N 1
ATOM 857 C CA . VAL A 1 110 ? -22.047 5.031 7.023 1 93.56 110 VAL A CA 1
ATOM 858 C C . VAL A 1 110 ? -22.328 6.117 5.988 1 93.56 110 VAL A C 1
ATOM 860 O O . VAL A 1 110 ? -22.703 7.238 6.336 1 93.56 110 VAL A O 1
ATOM 863 N N . PHE A 1 111 ? -22.156 5.75 4.766 1 92.44 111 PHE A N 1
ATOM 864 C CA . PHE A 1 111 ? -22.438 6.719 3.713 1 92.44 111 PHE A CA 1
ATOM 865 C C . PHE A 1 111 ? -23.922 7.055 3.666 1 92.44 111 PHE A C 1
ATOM 867 O O . PHE A 1 111 ? -24.297 8.203 3.414 1 92.44 111 PHE A O 1
ATOM 874 N N . ALA A 1 112 ? -24.766 6.066 3.885 1 92.75 112 ALA A N 1
ATOM 875 C CA . ALA A 1 112 ? -26.203 6.305 3.918 1 92.75 112 ALA A CA 1
ATOM 876 C C . ALA A 1 112 ? -26.578 7.277 5.035 1 92.75 112 ALA A C 1
ATOM 878 O O . ALA A 1 112 ? -27.406 8.164 4.848 1 92.75 112 ALA A O 1
ATOM 879 N N . ARG A 1 113 ? -25.969 7.09 6.129 1 90.69 113 ARG A N 1
ATOM 880 C CA . ARG A 1 113 ? -26.203 7.996 7.242 1 90.69 113 ARG A CA 1
ATOM 881 C C . ARG A 1 113 ? -25.766 9.414 6.898 1 90.69 113 ARG A C 1
ATOM 883 O O . ARG A 1 113 ? -26.469 10.383 7.23 1 90.69 113 ARG A O 1
ATOM 890 N N . ARG A 1 114 ? -24.688 9.492 6.27 1 86.44 114 ARG A N 1
ATOM 891 C CA . ARG A 1 114 ? -24.203 10.805 5.863 1 86.44 114 ARG A CA 1
ATOM 892 C C . ARG A 1 114 ? -25.156 11.469 4.879 1 86.44 114 ARG A C 1
ATOM 894 O O . ARG A 1 114 ? -25.391 12.68 4.961 1 86.44 114 ARG A O 1
ATOM 901 N N . VAL A 1 115 ? -25.609 10.711 3.986 1 88.81 115 VAL A N 1
ATOM 902 C CA . VAL A 1 115 ? -26.562 11.227 3.01 1 88.81 115 VAL A CA 1
ATOM 903 C C . VAL A 1 115 ? -27.844 11.672 3.721 1 88.81 115 VAL A C 1
ATOM 905 O O . VAL A 1 115 ? -28.406 12.711 3.381 1 88.81 115 VAL A O 1
ATOM 908 N N . TRP A 1 116 ? -28.219 10.898 4.711 1 90.56 116 TRP A N 1
ATOM 909 C CA . TRP A 1 116 ? -29.406 11.234 5.492 1 90.56 116 TRP A CA 1
ATOM 910 C C . TRP A 1 116 ? -29.234 12.57 6.203 1 90.56 116 TRP A C 1
ATOM 912 O O . TRP A 1 116 ? -30.141 13.414 6.172 1 90.56 116 TRP A O 1
ATOM 922 N N . LEU A 1 117 ? -28.062 12.828 6.703 1 86.56 117 LEU A N 1
ATOM 923 C CA . LEU A 1 117 ? -27.797 14.047 7.461 1 86.56 117 LEU A CA 1
ATOM 924 C C . LEU A 1 117 ? -27.672 15.25 6.531 1 86.56 117 LEU A C 1
ATOM 926 O O . LEU A 1 117 ? -28.156 16.344 6.852 1 86.56 117 LEU A O 1
ATOM 930 N N . LEU A 1 118 ? -27.125 15.055 5.414 1 84.12 118 LEU A N 1
ATOM 931 C CA . LEU A 1 118 ? -26.844 16.156 4.5 1 84.12 118 LEU A CA 1
ATOM 932 C C . LEU A 1 118 ? -28.094 16.516 3.691 1 84.12 118 LEU A C 1
ATOM 934 O O . LEU A 1 118 ? -28.25 17.656 3.262 1 84.12 118 LEU A O 1
ATOM 938 N N . SER A 1 119 ? -28.938 15.516 3.398 1 82.56 119 SER A N 1
ATOM 939 C CA . SER A 1 119 ? -30.109 15.734 2.553 1 82.56 119 SER A CA 1
ATOM 940 C C . SER A 1 119 ? -31.281 16.266 3.363 1 82.56 119 SER A C 1
ATOM 942 O O . SER A 1 119 ? -32.375 16.484 2.82 1 82.56 119 SER A O 1
ATOM 944 N N . GLY A 1 120 ? -31.172 16.672 4.555 1 81.81 120 GLY A N 1
ATOM 945 C CA . GLY A 1 120 ? -32.281 17.172 5.371 1 81.81 120 GLY A CA 1
ATOM 946 C C . GLY A 1 120 ? -33.219 16.078 5.805 1 81.81 120 GLY A C 1
ATOM 947 O O . GLY A 1 120 ? -34.438 16.297 5.824 1 81.81 120 GLY A O 1
ATOM 948 N N . LYS A 1 121 ? -32.719 14.828 5.941 1 80.12 121 LYS A N 1
ATOM 949 C CA . LYS A 1 121 ? -33.438 13.688 6.492 1 80.12 121 LYS A CA 1
ATOM 950 C C . LYS A 1 121 ? -34.469 13.148 5.5 1 80.12 121 LYS A C 1
ATOM 952 O O . LYS A 1 121 ? -35.594 12.797 5.883 1 80.12 121 LYS A O 1
ATOM 957 N N . LYS A 1 122 ? -34.156 13.312 4.195 1 82.19 122 LYS A N 1
ATOM 958 C CA . LYS A 1 122 ? -35 12.68 3.189 1 82.19 122 LYS A CA 1
ATOM 959 C C . LYS A 1 122 ? -34.812 11.164 3.207 1 82.19 122 LYS A C 1
ATOM 961 O O . LYS A 1 122 ? -33.719 10.656 2.951 1 82.19 122 LYS A O 1
ATOM 966 N N . TYR A 1 123 ? -35.875 10.422 3.314 1 87.12 123 TYR A N 1
ATOM 967 C CA . TYR A 1 123 ? -35.844 8.992 3.58 1 87.12 123 TYR A CA 1
ATOM 968 C C . TYR A 1 123 ? -35.75 8.195 2.281 1 87.12 123 TYR A C 1
ATOM 970 O O . TYR A 1 123 ? -35.25 7.074 2.264 1 87.12 123 TYR A O 1
ATOM 978 N N . PHE A 1 124 ? -36.188 8.711 1.219 1 89.25 124 PHE A N 1
ATOM 979 C CA . PHE A 1 124 ? -36.312 7.926 -0.005 1 89.25 124 PHE A CA 1
ATOM 980 C C . PHE A 1 124 ? -34.938 7.484 -0.498 1 89.25 124 PHE A C 1
ATOM 982 O O . PHE A 1 124 ? -34.75 6.301 -0.783 1 89.25 124 PHE A O 1
ATOM 989 N N . VAL A 1 125 ? -34.062 8.414 -0.593 1 91 125 VAL A N 1
ATOM 990 C CA . VAL A 1 125 ? -32.75 8.102 -1.107 1 91 125 VAL A CA 1
ATOM 991 C C . VAL A 1 125 ? -32.031 7.129 -0.164 1 91 125 VAL A C 1
ATOM 993 O O . VAL A 1 125 ? -31.359 6.195 -0.611 1 91 125 VAL A O 1
ATOM 996 N N . VAL A 1 126 ? -32.219 7.242 1.073 1 92.88 126 VAL A N 1
ATOM 997 C CA . VAL A 1 126 ? -31.594 6.402 2.078 1 92.88 126 VAL A CA 1
ATOM 998 C C . VAL A 1 126 ? -32.125 4.98 1.989 1 92.88 126 VAL A C 1
ATOM 1000 O O . VAL A 1 126 ? -31.375 4.008 2.104 1 92.88 126 VAL A O 1
ATOM 1003 N N . ILE A 1 127 ? -33.406 4.902 1.726 1 93.5 127 ILE A N 1
ATOM 1004 C CA . ILE A 1 127 ? -34.031 3.59 1.603 1 93.5 127 ILE A CA 1
ATOM 1005 C C . ILE A 1 127 ? -33.5 2.877 0.364 1 93.5 127 ILE A C 1
ATOM 1007 O O . ILE A 1 127 ? -33.25 1.674 0.402 1 93.5 127 ILE A O 1
ATOM 1011 N N . LEU A 1 128 ? -33.406 3.574 -0.638 1 94.5 128 LEU A N 1
ATOM 1012 C CA . LEU A 1 128 ? -32.875 3.002 -1.873 1 94.5 128 LEU A CA 1
ATOM 1013 C C . LEU A 1 128 ? -31.453 2.482 -1.671 1 94.5 128 LEU A C 1
ATOM 1015 O O . LEU A 1 128 ? -31.125 1.369 -2.09 1 94.5 128 LEU A O 1
ATOM 1019 N N . ILE A 1 129 ? -30.609 3.266 -1.022 1 94.69 129 ILE A N 1
ATOM 1020 C CA . ILE A 1 129 ? -29.234 2.863 -0.738 1 94.69 129 ILE A CA 1
ATOM 1021 C C . ILE A 1 129 ? -29.234 1.61 0.136 1 94.69 129 ILE A C 1
ATOM 1023 O O . ILE A 1 129 ? -28.484 0.667 -0.12 1 94.69 129 ILE A O 1
ATOM 1027 N N . ALA A 1 130 ? -30.141 1.591 1.071 1 95.5 130 ALA A N 1
ATOM 1028 C CA . ALA A 1 130 ? -30.203 0.474 2.012 1 95.5 130 ALA A CA 1
ATOM 1029 C C . ALA A 1 130 ? -30.641 -0.808 1.309 1 95.5 130 ALA A C 1
ATOM 1031 O O . ALA A 1 130 ? -30.078 -1.878 1.546 1 95.5 130 ALA A O 1
ATOM 1032 N N . VAL A 1 131 ? -31.547 -0.69 0.439 1 96.12 131 VAL A N 1
ATOM 1033 C CA . VAL A 1 131 ? -32.062 -1.857 -0.253 1 96.12 131 VAL A CA 1
ATOM 1034 C C . VAL A 1 131 ? -31 -2.449 -1.169 1 96.12 131 VAL A C 1
ATOM 1036 O O . VAL A 1 131 ? -30.75 -3.656 -1.139 1 96.12 131 VAL A O 1
ATOM 1039 N N . PHE A 1 132 ? -30.406 -1.62 -1.936 1 97 132 PHE A N 1
ATOM 1040 C CA . PHE A 1 132 ? -29.375 -2.098 -2.84 1 97 132 PHE A CA 1
ATOM 1041 C C . PHE A 1 132 ? -28.188 -2.672 -2.059 1 97 132 PHE A C 1
ATOM 1043 O O . PHE A 1 132 ? -27.609 -3.686 -2.455 1 97 132 PHE A O 1
ATOM 1050 N N . SER A 1 133 ? -27.828 -2.029 -0.958 1 96.69 133 SER A N 1
ATOM 1051 C CA . SER A 1 133 ? -26.703 -2.494 -0.155 1 96.69 133 SER A CA 1
ATOM 1052 C C . SER A 1 133 ? -27 -3.832 0.511 1 96.69 133 SER A C 1
ATOM 1054 O O . SER A 1 133 ? -26.156 -4.727 0.545 1 96.69 133 SER A O 1
ATOM 1056 N N . LEU A 1 134 ? -28.219 -3.996 0.994 1 96.88 134 LEU A N 1
ATOM 1057 C CA . LEU A 1 134 ? -28.625 -5.242 1.637 1 96.88 134 LEU A CA 1
ATOM 1058 C C . LEU A 1 134 ? -28.719 -6.371 0.616 1 96.88 134 LEU A C 1
ATOM 1060 O O . LEU A 1 134 ? -28.328 -7.508 0.897 1 96.88 134 LEU A O 1
ATOM 1064 N N . LEU A 1 135 ? -29.234 -6.008 -0.488 1 96.69 135 LEU A N 1
ATOM 1065 C CA . LEU A 1 135 ? -29.328 -6.996 -1.555 1 96.69 135 LEU A CA 1
ATOM 1066 C C . LEU A 1 135 ? -27.953 -7.504 -1.95 1 96.69 135 LEU A C 1
ATOM 1068 O O . LEU A 1 135 ? -27.75 -8.711 -2.078 1 96.69 135 LEU A O 1
ATOM 1072 N N . THR A 1 136 ? -27.062 -6.617 -2.15 1 96.12 136 THR A N 1
ATOM 1073 C CA . THR A 1 136 ? -25.688 -6.98 -2.512 1 96.12 136 THR A CA 1
ATOM 1074 C C . THR A 1 136 ? -25.062 -7.855 -1.434 1 96.12 136 THR A C 1
ATOM 1076 O O . THR A 1 136 ? -24.453 -8.891 -1.737 1 96.12 136 THR A O 1
ATOM 1079 N N . ALA A 1 137 ? -25.234 -7.523 -0.19 1 96.31 137 ALA A N 1
ATOM 1080 C CA . ALA A 1 137 ? -24.625 -8.242 0.92 1 96.31 137 ALA A CA 1
ATOM 1081 C C . ALA A 1 137 ? -25.25 -9.617 1.104 1 96.31 137 ALA A C 1
ATOM 1083 O O . ALA A 1 137 ? -24.547 -10.625 1.222 1 96.31 137 ALA A O 1
ATOM 1084 N N . ILE A 1 138 ? -26.531 -9.648 1.074 1 95.69 138 ILE A N 1
ATOM 1085 C CA . ILE A 1 138 ? -27.234 -10.898 1.323 1 95.69 138 ILE A CA 1
ATOM 1086 C C . ILE A 1 138 ? -26.969 -11.875 0.179 1 95.69 138 ILE A C 1
ATOM 1088 O O . ILE A 1 138 ? -26.641 -13.039 0.412 1 95.69 138 ILE A O 1
ATOM 1092 N N . VAL A 1 139 ? -27.125 -11.422 -0.995 1 96.31 139 VAL A N 1
ATOM 1093 C CA . VAL A 1 139 ? -26.906 -12.289 -2.148 1 96.31 139 VAL A CA 1
ATOM 1094 C C . VAL A 1 139 ? -25.438 -12.719 -2.207 1 96.31 139 VAL A C 1
ATOM 1096 O O . VAL A 1 139 ? -25.141 -13.867 -2.541 1 96.31 139 VAL A O 1
ATOM 1099 N N . GLY A 1 140 ? -24.594 -11.812 -1.904 1 94.56 140 GLY A N 1
ATOM 1100 C CA . GLY A 1 140 ? -23.188 -12.188 -1.841 1 94.56 140 GLY A CA 1
ATOM 1101 C C . GLY A 1 140 ? -22.906 -13.258 -0.808 1 94.56 140 GLY A C 1
ATOM 1102 O O . GLY A 1 140 ? -22.141 -14.188 -1.067 1 94.56 140 GLY A O 1
ATOM 1103 N N . PHE A 1 141 ? -23.547 -13.156 0.285 1 94.88 141 PHE A N 1
ATOM 1104 C CA . PHE A 1 141 ? -23.391 -14.133 1.358 1 94.88 141 PHE A CA 1
ATOM 1105 C C . PHE A 1 141 ? -23.922 -15.5 0.933 1 94.88 141 PHE A C 1
ATOM 1107 O O . PHE A 1 141 ? -23.281 -16.516 1.174 1 94.88 141 PHE A O 1
ATOM 1114 N N . VAL A 1 142 ? -24.984 -15.5 0.343 1 95.12 142 VAL A N 1
ATOM 1115 C CA . VAL A 1 142 ? -25.609 -16.75 -0.095 1 95.12 142 VAL A CA 1
ATOM 1116 C C . VAL A 1 142 ? -24.75 -17.391 -1.195 1 95.12 142 VAL A C 1
ATOM 1118 O O . VAL A 1 142 ? -24.578 -18.609 -1.221 1 95.12 142 VAL A O 1
ATOM 1121 N N . PHE A 1 143 ? -24.281 -16.562 -2.049 1 93.75 143 PHE A N 1
ATOM 1122 C CA . PHE A 1 143 ? -23.406 -17.062 -3.102 1 93.75 143 PHE A CA 1
ATOM 1123 C C . PHE A 1 143 ? -22.188 -17.766 -2.508 1 93.75 143 PHE A C 1
ATOM 1125 O O . PHE A 1 143 ? -21.828 -18.859 -2.934 1 93.75 143 PHE A O 1
ATOM 1132 N N . ALA A 1 144 ? -21.578 -17.109 -1.54 1 93.19 144 ALA A N 1
ATOM 1133 C CA . ALA A 1 144 ? -20.391 -17.688 -0.924 1 93.19 144 ALA A CA 1
ATOM 1134 C C . ALA A 1 144 ? -20.719 -19.016 -0.235 1 93.19 144 ALA A C 1
ATOM 1136 O O . ALA A 1 144 ? -19.953 -19.969 -0.333 1 93.19 144 ALA A O 1
ATOM 1137 N N . SER A 1 145 ? -21.812 -19.078 0.405 1 94.31 145 SER A N 1
ATOM 1138 C CA . SER A 1 145 ? -22.219 -20.297 1.089 1 94.31 145 SER A CA 1
ATOM 1139 C C . SER A 1 145 ? -22.484 -21.422 0.095 1 94.31 145 SER A C 1
ATOM 1141 O O . SER A 1 145 ? -22.062 -22.562 0.308 1 94.31 145 SER A O 1
ATOM 1143 N N . LYS A 1 146 ? -23.109 -21.109 -0.982 1 94.19 146 LYS A N 1
ATOM 1144 C CA . LYS A 1 146 ? -23.391 -22.125 -2.006 1 94.19 146 LYS A CA 1
ATOM 1145 C C . LYS A 1 146 ? -22.109 -22.547 -2.715 1 94.19 146 LYS A C 1
ATOM 1147 O O . LYS A 1 146 ? -21.969 -23.719 -3.1 1 94.19 146 LYS A O 1
ATOM 1152 N N . ALA A 1 147 ? -21.281 -21.594 -2.877 1 91.56 147 ALA A N 1
ATOM 1153 C CA . ALA A 1 147 ? -20 -21.906 -3.518 1 91.56 147 ALA A CA 1
ATOM 1154 C C . ALA A 1 147 ? -19.188 -22.891 -2.688 1 91.56 147 ALA A C 1
ATOM 1156 O O . ALA A 1 147 ? -18.5 -23.75 -3.238 1 91.56 147 ALA A O 1
ATOM 1157 N N . PHE A 1 148 ? -19.266 -22.828 -1.336 1 91.06 148 PHE A N 1
ATOM 1158 C CA . PHE A 1 148 ? -18.609 -23.797 -0.458 1 91.06 148 PHE A CA 1
ATOM 1159 C C . PHE A 1 148 ? -19.172 -25.188 -0.673 1 91.06 148 PHE A C 1
ATOM 1161 O O . PHE A 1 148 ? -18.422 -26.172 -0.625 1 91.06 148 PHE A O 1
ATOM 1168 N N . GLU A 1 149 ? -20.406 -25.312 -1.011 1 89.81 149 GLU A N 1
ATOM 1169 C CA . GLU A 1 149 ? -21.078 -26.594 -1.209 1 89.81 149 GLU A CA 1
ATOM 1170 C C . GLU A 1 149 ? -20.719 -27.203 -2.564 1 89.81 149 GLU A C 1
ATOM 1172 O O . GLU A 1 149 ? -20.516 -28.406 -2.678 1 89.81 149 GLU A O 1
ATOM 1177 N N . LEU A 1 150 ? -20.609 -26.406 -3.578 1 88.19 150 LEU A N 1
ATOM 1178 C CA . LEU A 1 150 ? -20.359 -26.875 -4.934 1 88.19 150 LEU A CA 1
ATOM 1179 C C . LEU A 1 150 ? -18.891 -27.297 -5.102 1 88.19 150 LEU A C 1
ATOM 1181 O O . LEU A 1 150 ? -18.609 -28.281 -5.781 1 88.19 150 LEU A O 1
ATOM 1185 N N . GLY A 1 151 ? -17.953 -26.688 -4.562 1 82.75 151 GLY A N 1
ATOM 1186 C CA . GLY A 1 151 ? -16.562 -27.078 -4.457 1 82.75 151 GLY A CA 1
ATOM 1187 C C . GLY A 1 151 ? -15.789 -26.922 -5.75 1 82.75 151 GLY A C 1
ATOM 1188 O O . GLY A 1 151 ? -14.648 -27.375 -5.863 1 82.75 151 GLY A O 1
ATOM 1189 N N . SER A 1 152 ? -16.469 -26.516 -6.91 1 84.62 152 SER A N 1
ATOM 1190 C CA . SER A 1 152 ? -15.742 -26.297 -8.164 1 84.62 152 SER A CA 1
ATOM 1191 C C . SER A 1 152 ? -16.141 -24.969 -8.805 1 84.62 152 SER A C 1
ATOM 1193 O O . SER A 1 152 ? -17.297 -24.547 -8.711 1 84.62 152 SER A O 1
ATOM 1195 N N . PHE A 1 153 ? -15.117 -24.344 -9.484 1 83.12 153 PHE A N 1
ATOM 1196 C CA . PHE A 1 153 ? -15.383 -23.078 -10.172 1 83.12 153 PHE A CA 1
ATOM 1197 C C . PHE A 1 153 ? -16.359 -23.297 -11.328 1 83.12 153 PHE A C 1
ATOM 1199 O O . PHE A 1 153 ? -17.156 -22.422 -11.633 1 83.12 153 PHE A O 1
ATOM 1206 N N . LEU A 1 154 ? -16.25 -24.453 -11.945 1 80.69 154 LEU A N 1
ATOM 1207 C CA . LEU A 1 154 ? -17.141 -24.75 -13.062 1 80.69 154 LEU A CA 1
ATOM 1208 C C . LEU A 1 154 ? -18.578 -24.797 -12.602 1 80.69 154 LEU A C 1
ATOM 1210 O O . LEU A 1 154 ? -19.484 -24.375 -13.328 1 80.69 154 LEU A O 1
ATOM 1214 N N . ALA A 1 155 ? -18.812 -25.203 -11.391 1 85.12 155 ALA A N 1
ATOM 1215 C CA . ALA A 1 155 ? -20.156 -25.328 -10.836 1 85.12 155 ALA A CA 1
ATOM 1216 C C . ALA A 1 155 ? -20.734 -23.953 -10.508 1 85.12 155 ALA A C 1
ATOM 1218 O O . ALA A 1 155 ? -21.953 -23.812 -10.344 1 85.12 155 ALA A O 1
ATOM 1219 N N . PHE A 1 156 ? -19.875 -22.953 -10.523 1 85.94 156 PHE A N 1
ATOM 1220 C CA . PHE A 1 156 ? -20.328 -21.609 -10.227 1 85.94 156 PHE A CA 1
ATOM 1221 C C . PHE A 1 156 ? -21.219 -21.062 -11.352 1 85.94 156 PHE A C 1
ATOM 1223 O O . PHE A 1 156 ? -21.984 -20.125 -11.148 1 85.94 156 PHE A O 1
ATOM 1230 N N . GLN A 1 157 ? -21.094 -21.656 -12.445 1 83.75 157 GLN A N 1
ATOM 1231 C CA . GLN A 1 157 ? -21.875 -21.203 -13.586 1 83.75 157 GLN A CA 1
ATOM 1232 C C . GLN A 1 157 ? -23.359 -21.422 -13.344 1 83.75 157 GLN A C 1
ATOM 1234 O O . GLN A 1 157 ? -24.188 -20.641 -13.82 1 83.75 157 GLN A O 1
ATOM 1239 N N . SER A 1 158 ? -23.625 -22.406 -12.531 1 87.44 158 SER A N 1
ATOM 1240 C CA . SER A 1 158 ? -25.031 -22.703 -12.258 1 87.44 158 SER A CA 1
ATOM 1241 C C . SER A 1 158 ? -25.656 -21.641 -11.352 1 87.44 158 SER A C 1
ATOM 1243 O O . SER A 1 158 ? -26.875 -21.469 -11.352 1 87.44 158 SER A O 1
ATOM 1245 N N . ILE A 1 159 ? -24.875 -20.922 -10.664 1 89.44 159 ILE A N 1
ATOM 1246 C CA . ILE A 1 159 ? -25.391 -19.906 -9.75 1 89.44 159 ILE A CA 1
ATOM 1247 C C . ILE A 1 159 ? -24.891 -18.531 -10.18 1 89.44 159 ILE A C 1
ATOM 1249 O O . ILE A 1 159 ? -24.781 -17.625 -9.359 1 89.44 159 ILE A O 1
ATOM 1253 N N . SER A 1 160 ? -24.641 -18.359 -11.422 1 89.38 160 SER A N 1
ATOM 1254 C CA . SER A 1 160 ? -24.078 -17.109 -11.945 1 89.38 160 SER A CA 1
ATOM 1255 C C . SER A 1 160 ? -25.062 -15.961 -11.797 1 89.38 160 SER A C 1
ATOM 1257 O O . SER A 1 160 ? -24.656 -14.805 -11.664 1 89.38 160 SER A O 1
ATOM 1259 N N . TRP A 1 161 ? -26.297 -16.25 -11.758 1 91.69 161 TRP A N 1
ATOM 1260 C CA . TRP A 1 161 ? -27.297 -15.203 -11.625 1 91.69 161 TRP A CA 1
ATOM 1261 C C . TRP A 1 161 ? -27.156 -14.469 -10.297 1 91.69 161 TRP A C 1
ATOM 1263 O O . TRP A 1 161 ? -27.469 -13.281 -10.203 1 91.69 161 TRP A O 1
ATOM 1273 N N . MET A 1 162 ? -26.734 -15.109 -9.297 1 93.31 162 MET A N 1
ATOM 1274 C CA . MET A 1 162 ? -26.531 -14.477 -7.996 1 93.31 162 MET A CA 1
ATOM 1275 C C . MET A 1 162 ? -25.422 -13.438 -8.062 1 93.31 162 MET A C 1
ATOM 1277 O O . MET A 1 162 ? -25.547 -12.352 -7.484 1 93.31 162 MET A O 1
ATOM 1281 N N . MET A 1 163 ? -24.391 -13.789 -8.82 1 91.62 163 MET A N 1
ATOM 1282 C CA . MET A 1 163 ? -23.281 -12.844 -8.961 1 91.62 163 MET A CA 1
ATOM 1283 C C . MET A 1 163 ? -23.703 -11.633 -9.773 1 91.62 163 MET A C 1
ATOM 1285 O O . MET A 1 163 ? -23.344 -10.5 -9.445 1 91.62 163 MET A O 1
ATOM 1289 N N . TYR A 1 164 ? -24.516 -11.844 -10.766 1 93.69 164 TYR A N 1
ATOM 1290 C CA . TYR A 1 164 ? -25.031 -10.727 -11.555 1 93.69 164 TYR A CA 1
ATOM 1291 C C . TYR A 1 164 ? -25.875 -9.789 -10.695 1 93.69 164 TYR A C 1
ATOM 1293 O O . TYR A 1 164 ? -25.719 -8.57 -10.766 1 93.69 164 TYR A O 1
ATOM 1301 N N . THR A 1 165 ? -26.609 -10.383 -9.93 1 94.88 165 THR A N 1
ATOM 1302 C CA . THR A 1 165 ? -27.5 -9.594 -9.086 1 94.88 165 THR A CA 1
ATOM 1303 C C . THR A 1 165 ? -26.703 -8.836 -8.023 1 94.88 165 THR A C 1
ATOM 1305 O O . THR A 1 165 ? -26.922 -7.637 -7.82 1 94.88 165 THR A O 1
ATOM 1308 N N . ALA A 1 166 ? -25.812 -9.453 -7.395 1 95.44 166 ALA A N 1
ATOM 1309 C CA . ALA A 1 166 ? -25.016 -8.836 -6.332 1 95.44 166 ALA A CA 1
ATOM 1310 C C . ALA A 1 166 ? -24.156 -7.703 -6.879 1 95.44 166 ALA A C 1
ATOM 1312 O O . ALA A 1 166 ? -24.141 -6.605 -6.32 1 95.44 166 ALA A O 1
ATOM 1313 N N . LEU A 1 167 ? -23.5 -7.953 -8.008 1 95 167 LEU A N 1
ATOM 1314 C CA . LEU A 1 167 ? -22.594 -6.957 -8.578 1 95 167 LEU A CA 1
ATOM 1315 C C . LEU A 1 167 ? -23.375 -5.789 -9.172 1 95 167 LEU A C 1
ATOM 1317 O O . LEU A 1 167 ? -22.984 -4.633 -9.016 1 95 167 LEU A O 1
ATOM 1321 N N . SER A 1 168 ? -24.469 -6.086 -9.812 1 95.75 168 SER A N 1
ATOM 1322 C CA . SER A 1 168 ? -25.266 -5.012 -10.383 1 95.75 168 SER A CA 1
ATOM 1323 C C . SER A 1 168 ? -25.875 -4.137 -9.297 1 95.75 168 SER A C 1
ATOM 1325 O O . SER A 1 168 ? -25.906 -2.912 -9.422 1 95.75 168 SER A O 1
ATOM 1327 N N . SER A 1 169 ? -26.359 -4.75 -8.281 1 96.69 169 SER A N 1
ATOM 1328 C CA . SER A 1 169 ? -26.891 -3.99 -7.156 1 96.69 169 SER A CA 1
ATOM 1329 C C . SER A 1 169 ? -25.812 -3.166 -6.477 1 96.69 169 SER A C 1
ATOM 1331 O O . SER A 1 169 ? -26.062 -2.057 -6.004 1 96.69 169 SER A O 1
ATOM 1333 N N . GLY A 1 170 ? -24.641 -3.719 -6.422 1 95.44 170 GLY A N 1
ATOM 1334 C CA . GLY A 1 170 ? -23.531 -2.969 -5.875 1 95.44 170 GLY A CA 1
ATOM 1335 C C . GLY A 1 170 ? -23.203 -1.717 -6.664 1 95.44 170 GLY A C 1
ATOM 1336 O O . GLY A 1 170 ? -22.984 -0.649 -6.086 1 95.44 170 GLY A O 1
ATOM 1337 N N . VAL A 1 171 ? -23.203 -1.856 -7.938 1 95.88 171 VAL A N 1
ATOM 1338 C CA . VAL A 1 171 ? -22.938 -0.715 -8.805 1 95.88 171 VAL A CA 1
ATOM 1339 C C . VAL A 1 171 ? -24.031 0.338 -8.617 1 95.88 171 VAL A C 1
ATOM 1341 O O . VAL A 1 171 ? -23.734 1.531 -8.508 1 95.88 171 VAL A O 1
ATOM 1344 N N . ALA A 1 172 ? -25.188 -0.138 -8.547 1 95.62 172 ALA A N 1
ATOM 1345 C CA . ALA A 1 172 ? -26.312 0.774 -8.352 1 95.62 172 ALA A CA 1
ATOM 1346 C C . ALA A 1 172 ? -26.203 1.528 -7.031 1 95.62 172 ALA A C 1
ATOM 1348 O O . ALA A 1 172 ? -26.391 2.746 -6.984 1 95.62 172 ALA A O 1
ATOM 1349 N N . ALA A 1 173 ? -25.906 0.845 -6.016 1 95.12 173 ALA A N 1
ATOM 1350 C CA . ALA A 1 173 ? -25.75 1.473 -4.707 1 95.12 173 ALA A CA 1
ATOM 1351 C C . ALA A 1 173 ? -24.641 2.533 -4.738 1 95.12 173 ALA A C 1
ATOM 1353 O O . ALA A 1 173 ? -24.828 3.637 -4.219 1 95.12 173 ALA A O 1
ATOM 1354 N N . ASP A 1 174 ? -23.547 2.221 -5.359 1 94.19 174 ASP A N 1
ATOM 1355 C CA . ASP A 1 174 ? -22.422 3.145 -5.418 1 94.19 174 ASP A CA 1
ATOM 1356 C C . ASP A 1 174 ? -22.781 4.398 -6.215 1 94.19 174 ASP A C 1
ATOM 1358 O O . ASP A 1 174 ? -22.422 5.512 -5.816 1 94.19 174 ASP A O 1
ATOM 1362 N N . VAL A 1 175 ? -23.484 4.207 -7.262 1 93.44 175 VAL A N 1
ATOM 1363 C CA . VAL A 1 175 ? -23.891 5.336 -8.094 1 93.44 175 VAL A CA 1
ATOM 1364 C C . VAL A 1 175 ? -24.844 6.23 -7.32 1 93.44 175 VAL A C 1
ATOM 1366 O O . VAL A 1 175 ? -24.688 7.453 -7.305 1 93.44 175 VAL A O 1
ATOM 1369 N N . VAL A 1 176 ? -25.766 5.645 -6.668 1 93.38 176 VAL A N 1
ATOM 1370 C CA . VAL A 1 176 ? -26.766 6.402 -5.914 1 93.38 176 VAL A CA 1
ATOM 1371 C C . VAL A 1 176 ? -26.078 7.164 -4.781 1 93.38 176 VAL A C 1
ATOM 1373 O O . VAL A 1 176 ? -26.375 8.344 -4.551 1 93.38 176 VAL A O 1
ATOM 1376 N N . ILE A 1 177 ? -25.156 6.562 -4.098 1 92.62 177 ILE A N 1
ATOM 1377 C CA . ILE A 1 177 ? -24.453 7.199 -2.992 1 92.62 177 ILE A CA 1
ATOM 1378 C C . ILE A 1 177 ? -23.641 8.383 -3.516 1 92.62 177 ILE A C 1
ATOM 1380 O O . ILE A 1 177 ? -23.719 9.492 -2.984 1 92.62 177 ILE A O 1
ATOM 1384 N N . ALA A 1 178 ? -22.891 8.125 -4.582 1 89.94 178 ALA A N 1
ATOM 1385 C CA . ALA A 1 178 ? -22.031 9.164 -5.133 1 89.94 178 ALA A CA 1
ATOM 1386 C C . ALA A 1 178 ? -22.844 10.359 -5.621 1 89.94 178 ALA A C 1
ATOM 1388 O O . ALA A 1 178 ? -22.531 11.508 -5.273 1 89.94 178 ALA A O 1
ATOM 1389 N N . VAL A 1 179 ? -23.891 10.086 -6.34 1 90 179 VAL A N 1
ATOM 1390 C CA . VAL A 1 179 ? -24.719 11.148 -6.895 1 90 179 VAL A CA 1
ATOM 1391 C C . VAL A 1 179 ? -25.438 11.891 -5.766 1 90 179 VAL A C 1
ATOM 1393 O O . VAL A 1 179 ? -25.5 13.117 -5.77 1 90 179 VAL A O 1
ATOM 1396 N N . SER A 1 180 ? -25.906 11.234 -4.824 1 90.62 180 SER A N 1
ATOM 1397 C CA . SER A 1 180 ? -26.625 11.844 -3.705 1 90.62 180 SER A CA 1
ATOM 1398 C C . SER A 1 180 ? -25.703 12.719 -2.871 1 90.62 180 SER A C 1
ATOM 1400 O O . SER A 1 180 ? -26.094 13.805 -2.441 1 90.62 180 SER A O 1
ATOM 1402 N N . LEU A 1 181 ? -24.516 12.258 -2.627 1 88.62 181 LEU A N 1
ATOM 1403 C CA . LEU A 1 181 ? -23.578 13.039 -1.835 1 88.62 181 LEU A CA 1
ATOM 1404 C C . LEU A 1 181 ? -23.188 14.32 -2.561 1 88.62 181 LEU A C 1
ATOM 1406 O O . LEU A 1 181 ? -23.109 15.391 -1.945 1 88.62 181 LEU A O 1
ATOM 1410 N N . VAL A 1 182 ? -23 14.203 -3.848 1 87.12 182 VAL A N 1
ATOM 1411 C CA . VAL A 1 182 ? -22.609 15.367 -4.633 1 87.12 182 VAL A CA 1
ATOM 1412 C C . VAL A 1 182 ? -23.766 16.391 -4.656 1 87.12 182 VAL A C 1
ATOM 1414 O O . VAL A 1 182 ? -23.531 17.578 -4.453 1 87.12 182 VAL A O 1
ATOM 1417 N N . ILE A 1 183 ? -24.953 15.945 -4.816 1 88.06 183 ILE A N 1
ATOM 1418 C CA . ILE A 1 183 ? -26.125 16.812 -4.855 1 88.06 183 ILE A CA 1
ATOM 1419 C C . ILE A 1 183 ? -26.328 17.453 -3.486 1 88.06 183 ILE A C 1
ATOM 1421 O O . ILE A 1 183 ? -26.609 18.656 -3.391 1 88.06 183 ILE A O 1
ATOM 1425 N N . SER A 1 184 ? -26.188 16.703 -2.447 1 87.12 184 SER A N 1
ATOM 1426 C CA . SER A 1 184 ? -26.391 17.219 -1.095 1 87.12 184 SER A CA 1
ATOM 1427 C C . SER A 1 184 ? -25.344 18.281 -0.752 1 87.12 184 SER A C 1
ATOM 1429 O O . SER A 1 184 ? -25.641 19.281 -0.099 1 87.12 184 SER A O 1
ATOM 1431 N N . LEU A 1 185 ? -24.141 18.062 -1.163 1 84.75 185 LEU A N 1
ATOM 1432 C CA . LEU A 1 185 ? -23.078 19.031 -0.914 1 84.75 185 LEU A CA 1
ATOM 1433 C C . LEU A 1 185 ? -23.297 20.297 -1.737 1 84.75 185 LEU A C 1
ATOM 1435 O O . LEU A 1 185 ? -23.062 21.406 -1.257 1 84.75 185 LEU A O 1
ATOM 1439 N N . LEU A 1 186 ? -23.828 20.141 -2.969 1 86.19 186 LEU A N 1
ATOM 1440 C CA . LEU A 1 186 ? -24.125 21.297 -3.82 1 86.19 186 LEU A CA 1
ATOM 1441 C C . LEU A 1 186 ? -25.234 22.141 -3.217 1 86.19 186 LEU A C 1
ATOM 1443 O O . LEU A 1 186 ? -25.203 23.375 -3.305 1 86.19 186 LEU A O 1
ATOM 1447 N N . ARG A 1 187 ? -26.078 21.531 -2.584 1 86.25 187 ARG A N 1
ATOM 1448 C CA . ARG A 1 187 ? -27.219 22.219 -1.986 1 86.25 187 ARG A CA 1
ATOM 1449 C C . ARG A 1 187 ? -26.812 22.891 -0.679 1 86.25 187 ARG A C 1
ATOM 1451 O O . ARG A 1 187 ? -27.5 23.812 -0.22 1 86.25 187 ARG A O 1
ATOM 1458 N N . SER A 1 188 ? -25.734 22.5 -0.057 1 81.62 188 SER A N 1
ATOM 1459 C CA . SER A 1 188 ? -25.297 23.062 1.213 1 81.62 188 SER A CA 1
ATOM 1460 C C . SER A 1 188 ? -24.469 24.344 0.996 1 81.62 188 SER A C 1
ATOM 1462 O O . SER A 1 188 ? -24 24.953 1.956 1 81.62 188 SER A O 1
ATOM 1464 N N . ARG A 1 189 ? -24.391 24.703 -0.209 1 83.5 189 ARG A N 1
ATOM 1465 C CA . ARG A 1 189 ? -23.672 25.938 -0.508 1 83.5 189 ARG A CA 1
ATOM 1466 C C . ARG A 1 189 ? -24.438 27.156 0.003 1 83.5 189 ARG A C 1
ATOM 1468 O O . ARG A 1 189 ? -25.656 27.234 -0.113 1 83.5 189 ARG A O 1
ATOM 1475 N N . THR A 1 190 ? -23.844 28.031 0.8 1 78.44 190 THR A N 1
ATOM 1476 C CA . THR A 1 190 ? -24.438 29.203 1.445 1 78.44 190 THR A CA 1
ATOM 1477 C C . THR A 1 190 ? -24.234 30.453 0.605 1 78.44 190 THR A C 1
ATOM 1479 O O . THR A 1 190 ? -24.922 31.453 0.791 1 78.44 190 THR A O 1
ATOM 1482 N N . GLY A 1 191 ? -23.344 30.453 -0.339 1 77.62 191 GLY A N 1
ATOM 1483 C CA . GLY A 1 191 ? -23.047 31.656 -1.098 1 77.62 191 GLY A CA 1
ATOM 1484 C C . GLY A 1 191 ? -21.828 32.406 -0.576 1 77.62 191 GLY A C 1
ATOM 1485 O O . GLY A 1 191 ? -21.281 33.281 -1.255 1 77.62 191 GLY A O 1
ATOM 1486 N N . PHE A 1 192 ? -21.328 31.969 0.686 1 78.19 192 PHE A N 1
ATOM 1487 C CA . PHE A 1 192 ? -20.125 32.562 1.231 1 78.19 192 PHE A CA 1
ATOM 1488 C C . PHE A 1 192 ? -18.875 31.906 0.64 1 78.19 192 PHE A C 1
ATOM 1490 O O . PHE A 1 192 ? -18.781 30.688 0.605 1 78.19 192 PHE A O 1
ATOM 1497 N N . LYS A 1 193 ? -18.031 32.75 0.146 1 79.38 193 LYS A N 1
ATOM 1498 C CA . LYS A 1 193 ? -16.875 32.281 -0.598 1 79.38 193 LYS A CA 1
ATOM 1499 C C . LYS A 1 193 ? -16.078 31.25 0.217 1 79.38 193 LYS A C 1
ATOM 1501 O O . LYS A 1 193 ? -15.656 30.219 -0.305 1 79.38 193 LYS A O 1
ATOM 1506 N N . ARG A 1 194 ? -15.867 31.531 1.523 1 78.12 194 ARG A N 1
ATOM 1507 C CA . ARG A 1 194 ? -15.055 30.672 2.365 1 78.12 194 ARG A CA 1
ATOM 1508 C C . ARG A 1 194 ? -15.727 29.312 2.564 1 78.12 194 ARG A C 1
ATOM 1510 O O . ARG A 1 194 ? -15.086 28.266 2.416 1 78.12 194 ARG A O 1
ATOM 1517 N N . THR A 1 195 ? -17.031 29.406 2.824 1 78.56 195 THR A N 1
ATOM 1518 C CA . THR A 1 195 ? -17.766 28.172 3.053 1 78.56 195 THR A CA 1
ATOM 1519 C C . THR A 1 195 ? -17.938 27.406 1.747 1 78.56 195 THR A C 1
ATOM 1521 O O . THR A 1 195 ? -17.859 26.172 1.729 1 78.56 195 THR A O 1
ATOM 1524 N N . ASP A 1 196 ? -18.062 28.141 0.726 1 86.31 196 ASP A N 1
ATOM 1525 C CA . ASP A 1 196 ? -18.25 27.5 -0.567 1 86.31 196 ASP A CA 1
ATOM 1526 C C . ASP A 1 196 ? -16.953 26.844 -1.047 1 86.31 196 ASP A C 1
ATOM 1528 O O . ASP A 1 196 ? -16.984 25.797 -1.702 1 86.31 196 ASP A O 1
ATOM 1532 N N . SER A 1 197 ? -15.852 27.469 -0.682 1 82.44 197 SER A N 1
ATOM 1533 C CA . SER A 1 197 ? -14.57 26.859 -1.044 1 82.44 197 SER A CA 1
ATOM 1534 C C . SER A 1 197 ? -14.352 25.547 -0.31 1 82.44 197 SER A C 1
ATOM 1536 O O . SER A 1 197 ? -13.844 24.578 -0.89 1 82.44 197 SER A O 1
ATOM 1538 N N . LEU A 1 198 ? -14.797 25.562 0.907 1 82.06 198 LEU A N 1
ATOM 1539 C CA . LEU A 1 198 ? -14.688 24.344 1.696 1 82.06 198 LEU A CA 1
ATOM 1540 C C . LEU A 1 198 ? -15.586 23.25 1.125 1 82.06 198 LEU A C 1
ATOM 1542 O O . LEU A 1 198 ? -15.156 22.094 0.991 1 82.06 198 LEU A O 1
ATOM 1546 N N . VAL A 1 199 ? -16.75 23.641 0.759 1 83 199 VAL A N 1
ATOM 1547 C CA . VAL A 1 199 ? -17.719 22.688 0.211 1 83 199 VAL A CA 1
ATOM 1548 C C . VAL A 1 199 ? -17.219 22.156 -1.126 1 83 199 VAL A C 1
ATOM 1550 O O . VAL A 1 199 ? -17.344 20.969 -1.41 1 83 199 VAL A O 1
ATOM 1553 N N . ASN A 1 200 ? -16.594 22.953 -1.884 1 84.25 200 ASN A N 1
ATOM 1554 C CA . ASN A 1 200 ? -16.047 22.547 -3.174 1 84.25 200 ASN A CA 1
ATOM 1555 C C . ASN A 1 200 ? -14.914 21.531 -3.006 1 84.25 200 ASN A C 1
ATOM 1557 O O . ASN A 1 200 ? -14.812 20.578 -3.768 1 84.25 200 ASN A O 1
ATOM 1561 N N . THR A 1 201 ? -14.156 21.766 -2.008 1 82 201 THR A N 1
ATOM 1562 C CA . THR A 1 201 ? -13.062 20.828 -1.733 1 82 201 THR A CA 1
ATOM 1563 C C . THR A 1 201 ? -13.609 19.469 -1.298 1 82 201 THR A C 1
ATOM 1565 O O . THR A 1 201 ? -13.148 18.438 -1.78 1 82 201 THR A O 1
ATOM 1568 N N . LEU A 1 202 ? -14.555 19.562 -0.549 1 81 202 LEU A N 1
ATOM 1569 C CA . LEU A 1 202 ? -15.172 18.328 -0.08 1 81 202 LEU A CA 1
ATOM 1570 C C . LEU A 1 202 ? -15.859 17.594 -1.226 1 81 202 LEU A C 1
ATOM 1572 O O . LEU A 1 202 ? -15.797 16.359 -1.302 1 81 202 LEU A O 1
ATOM 1576 N N . MET A 1 203 ? -16.469 18.344 -2.041 1 83.38 203 MET A N 1
ATOM 1577 C CA . MET A 1 203 ? -17.156 17.766 -3.197 1 83.38 203 MET A CA 1
ATOM 1578 C C . MET A 1 203 ? -16.156 17.078 -4.133 1 83.38 203 MET A C 1
ATOM 1580 O O . MET A 1 203 ? -16.422 15.984 -4.625 1 83.38 203 MET A O 1
ATOM 1584 N N . LEU A 1 204 ? -15.078 17.688 -4.285 1 80.94 204 LEU A N 1
ATOM 1585 C CA . LEU A 1 204 ? -14.07 17.109 -5.168 1 80.94 204 LEU A CA 1
ATOM 1586 C C . LEU A 1 204 ? -13.531 15.805 -4.602 1 80.94 204 LEU A C 1
ATOM 1588 O O . LEU A 1 204 ? -13.336 14.836 -5.344 1 80.94 204 LEU A O 1
ATOM 1592 N N . TYR A 1 205 ? -13.312 15.797 -3.344 1 80.06 205 TYR A N 1
ATOM 1593 C CA . TYR A 1 205 ? -12.852 14.57 -2.699 1 80.06 205 TYR A CA 1
ATOM 1594 C C . TYR A 1 205 ? -13.898 13.469 -2.809 1 80.06 205 TYR A C 1
ATOM 1596 O O . TYR A 1 205 ? -13.57 12.32 -3.105 1 80.06 205 TYR A O 1
ATOM 1604 N N . THR A 1 206 ? -15.094 13.859 -2.633 1 78.25 206 THR A N 1
ATOM 1605 C CA . THR A 1 206 ? -16.188 12.906 -2.693 1 78.25 206 THR A CA 1
ATOM 1606 C C . THR A 1 206 ? -16.359 12.367 -4.109 1 78.25 206 THR A C 1
ATOM 1608 O O . THR A 1 206 ? -16.562 11.164 -4.305 1 78.25 206 THR A O 1
ATOM 1611 N N . ILE A 1 207 ? -16.25 13.188 -5.039 1 80.88 207 ILE A N 1
ATOM 1612 C CA . ILE A 1 207 ? -16.391 12.789 -6.434 1 80.88 207 ILE A CA 1
ATOM 1613 C C . ILE A 1 207 ? -15.258 11.844 -6.82 1 80.88 207 ILE A C 1
ATOM 1615 O O . ILE A 1 207 ? -15.484 10.797 -7.426 1 80.88 207 ILE A O 1
ATOM 1619 N N . ASN A 1 208 ? -14.125 12.188 -6.402 1 79 208 ASN A N 1
ATOM 1620 C CA . ASN A 1 208 ? -12.969 11.391 -6.785 1 79 208 ASN A CA 1
ATOM 1621 C C . ASN A 1 208 ? -13 10 -6.152 1 79 208 ASN A C 1
ATOM 1623 O O . ASN A 1 208 ? -12.781 9 -6.832 1 79 208 ASN A O 1
ATOM 1627 N N . THR A 1 209 ? -13.25 9.961 -4.957 1 81.44 209 THR A N 1
ATOM 1628 C CA . THR A 1 209 ? -13.281 8.68 -4.27 1 81.44 209 THR A CA 1
ATOM 1629 C C . THR A 1 209 ? -14.492 7.859 -4.715 1 81.44 209 THR A C 1
ATOM 1631 O O . THR A 1 209 ? -14.391 6.645 -4.91 1 81.44 209 THR A O 1
ATOM 1634 N N . GLY A 1 210 ? -15.648 8.531 -4.922 1 83.75 210 GLY A N 1
ATOM 1635 C CA . GLY A 1 210 ? -16.844 7.855 -5.398 1 83.75 210 GLY A CA 1
ATOM 1636 C C . GLY A 1 210 ? -16.703 7.32 -6.812 1 83.75 210 GLY A C 1
ATOM 1637 O O . GLY A 1 210 ? -17.141 6.215 -7.113 1 83.75 210 GLY A O 1
ATOM 1638 N N . LEU A 1 211 ? -16.031 8.086 -7.586 1 85.69 211 LEU A N 1
ATOM 1639 C CA . LEU A 1 211 ? -15.805 7.668 -8.969 1 85.69 211 LEU A CA 1
ATOM 1640 C C . LEU A 1 211 ? -14.898 6.441 -9.023 1 85.69 211 LEU A C 1
ATOM 1642 O O . LEU A 1 211 ? -15.133 5.527 -9.82 1 85.69 211 LEU A O 1
ATOM 1646 N N . PHE A 1 212 ? -13.938 6.453 -8.203 1 88.5 212 PHE A N 1
ATOM 1647 C CA . PHE A 1 212 ? -13 5.336 -8.195 1 88.5 212 PHE A CA 1
ATOM 1648 C C . PHE A 1 212 ? -13.688 4.047 -7.766 1 88.5 212 PHE A C 1
ATOM 1650 O O . PHE A 1 212 ? -13.492 2.998 -8.383 1 88.5 212 PHE A O 1
ATOM 1657 N N . THR A 1 213 ? -14.5 4.113 -6.77 1 91.19 213 THR A N 1
ATOM 1658 C CA . THR A 1 213 ? -15.195 2.932 -6.277 1 91.19 213 THR A CA 1
ATOM 1659 C C . THR A 1 213 ? -16.234 2.451 -7.289 1 91.19 213 THR A C 1
ATOM 1661 O O . THR A 1 213 ? -16.344 1.252 -7.559 1 91.19 213 THR A O 1
ATOM 1664 N N . THR A 1 214 ? -16.922 3.402 -7.922 1 92.69 214 THR A N 1
ATOM 1665 C CA . THR A 1 214 ? -17.938 3.051 -8.906 1 92.69 214 THR A CA 1
ATOM 1666 C C . THR A 1 214 ? -17.312 2.457 -10.156 1 92.69 214 THR A C 1
ATOM 1668 O O . THR A 1 214 ? -17.828 1.489 -10.719 1 92.69 214 THR A O 1
ATOM 1671 N N . LEU A 1 215 ? -16.219 3.029 -10.492 1 93 215 LEU A N 1
ATOM 1672 C CA . LEU A 1 215 ? -15.523 2.51 -11.656 1 93 215 LEU A CA 1
ATOM 1673 C C . LEU A 1 215 ? -15.023 1.091 -11.406 1 93 215 LEU A C 1
ATOM 1675 O O . LEU A 1 215 ? -15.133 0.225 -12.281 1 93 215 LEU A O 1
ATOM 1679 N N . CYS A 1 216 ? -14.5 0.851 -10.289 1 95 216 CYS A N 1
ATOM 1680 C CA . CYS A 1 216 ? -13.977 -0.473 -9.969 1 95 216 CYS A CA 1
ATOM 1681 C C . CYS A 1 216 ? -15.102 -1.496 -9.883 1 95 216 CYS A C 1
ATOM 1683 O O . CYS A 1 216 ? -14.992 -2.596 -10.43 1 95 216 CYS A O 1
ATOM 1685 N N . THR A 1 217 ? -16.156 -1.127 -9.203 1 95.06 217 THR A N 1
ATOM 1686 C CA . THR A 1 217 ? -17.297 -2.039 -9.109 1 95.06 217 THR A CA 1
ATOM 1687 C C . THR A 1 217 ? -17.922 -2.254 -10.477 1 95.06 217 THR A C 1
ATOM 1689 O O . THR A 1 217 ? -18.328 -3.369 -10.812 1 95.06 217 THR A O 1
ATOM 1692 N N . GLY A 1 218 ? -17.984 -1.248 -11.258 1 95.5 218 GLY A N 1
ATOM 1693 C CA . GLY A 1 218 ? -18.5 -1.368 -12.609 1 95.5 218 GLY A CA 1
ATOM 1694 C C . GLY A 1 218 ? -17.656 -2.268 -13.492 1 95.5 218 GLY A C 1
ATOM 1695 O O . GLY A 1 218 ? -18.188 -3.094 -14.234 1 95.5 218 GLY A O 1
ATOM 1696 N N . LEU A 1 219 ? -16.375 -2.107 -13.391 1 94.69 219 LEU A N 1
ATOM 1697 C CA . LEU A 1 219 ? -15.469 -2.955 -14.164 1 94.69 219 LEU A CA 1
ATOM 1698 C C . LEU A 1 219 ? -15.57 -4.41 -13.711 1 94.69 219 LEU A C 1
ATOM 1700 O O . LEU A 1 219 ? -15.484 -5.324 -14.531 1 94.69 219 LEU A O 1
ATOM 1704 N N . CYS A 1 220 ? -15.711 -4.555 -12.414 1 95.25 220 CYS A N 1
ATOM 1705 C CA . CYS A 1 220 ? -15.914 -5.898 -11.891 1 95.25 220 CYS A CA 1
ATOM 1706 C C . CYS A 1 220 ? -17.172 -6.531 -12.484 1 95.25 220 CYS A C 1
ATOM 1708 O O . CYS A 1 220 ? -17.125 -7.684 -12.93 1 95.25 220 CYS A O 1
ATOM 1710 N N . PHE A 1 221 ? -18.219 -5.781 -12.602 1 95.31 221 PHE A N 1
ATOM 1711 C CA . PHE A 1 221 ? -19.469 -6.254 -13.148 1 95.31 221 PHE A CA 1
ATOM 1712 C C . PHE A 1 221 ? -19.344 -6.539 -14.641 1 95.31 221 PHE A C 1
ATOM 1714 O O . PHE A 1 221 ? -19.734 -7.605 -15.117 1 95.31 221 PHE A O 1
ATOM 1721 N N . ILE A 1 222 ? -18.719 -5.676 -15.391 1 94.75 222 ILE A N 1
ATOM 1722 C CA . ILE A 1 222 ? -18.578 -5.797 -16.828 1 94.75 222 ILE A CA 1
ATOM 1723 C C . ILE A 1 222 ? -17.688 -6.984 -17.172 1 94.75 222 ILE A C 1
ATOM 1725 O O . ILE A 1 222 ? -17.984 -7.762 -18.078 1 94.75 222 ILE A O 1
ATOM 1729 N N . THR A 1 223 ? -16.625 -7.168 -16.469 1 93 223 THR A N 1
ATOM 1730 C CA . THR A 1 223 ? -15.719 -8.266 -16.75 1 93 223 THR A CA 1
ATOM 1731 C C . THR A 1 223 ? -16.359 -9.609 -16.422 1 93 223 THR A C 1
ATOM 1733 O O . THR A 1 223 ? -16.125 -10.609 -17.094 1 93 223 THR A O 1
ATOM 1736 N N . TYR A 1 224 ? -17.141 -9.602 -15.383 1 91.75 224 TYR A N 1
ATOM 1737 C CA . TYR A 1 224 ? -17.844 -10.836 -15.07 1 91.75 224 TYR A CA 1
ATOM 1738 C C . TYR A 1 224 ? -18.891 -11.148 -16.141 1 91.75 224 TYR A C 1
ATOM 1740 O O . TYR A 1 224 ? -19.094 -12.312 -16.5 1 91.75 224 TYR A O 1
ATOM 1748 N N . ALA A 1 225 ? -19.531 -10.18 -16.688 1 90.94 225 ALA A N 1
ATOM 1749 C CA . ALA A 1 225 ? -20.578 -10.352 -17.688 1 90.94 225 ALA A CA 1
ATOM 1750 C C . ALA A 1 225 ? -20.016 -10.812 -19.031 1 90.94 225 ALA A C 1
ATOM 1752 O O . ALA A 1 225 ? -20.625 -11.633 -19.719 1 90.94 225 ALA A O 1
ATOM 1753 N N . ILE A 1 226 ? -18.844 -10.367 -19.375 1 89.5 226 ILE A N 1
ATOM 1754 C CA . ILE A 1 226 ? -18.266 -10.656 -20.688 1 89.5 226 ILE A CA 1
ATOM 1755 C C . ILE A 1 226 ? -17.484 -11.961 -20.625 1 89.5 226 ILE A C 1
ATOM 1757 O O . ILE A 1 226 ? -17.562 -12.789 -21.547 1 89.5 226 ILE A O 1
ATOM 1761 N N . TRP A 1 227 ? -16.719 -12.102 -19.547 1 85.62 227 TRP A N 1
ATOM 1762 C CA . TRP A 1 227 ? -15.875 -13.289 -19.422 1 85.62 227 TRP A CA 1
ATOM 1763 C C . TRP A 1 227 ? -16.109 -13.992 -18.094 1 85.62 227 TRP A C 1
ATOM 1765 O O . TRP A 1 227 ? -15.227 -14.055 -17.25 1 85.62 227 TRP A O 1
ATOM 1775 N N . PRO A 1 228 ? -17.219 -14.695 -17.984 1 79.69 228 PRO A N 1
ATOM 1776 C CA . PRO A 1 228 ? -17.516 -15.32 -16.688 1 79.69 228 PRO A CA 1
ATOM 1777 C C . PRO A 1 228 ? -16.609 -16.5 -16.375 1 79.69 228 PRO A C 1
ATOM 1779 O O . PRO A 1 228 ? -16.359 -16.812 -15.211 1 79.69 228 PRO A O 1
ATOM 1782 N N . ALA A 1 229 ? -15.938 -17.094 -17.391 1 77.25 229 ALA A N 1
ATOM 1783 C CA . ALA A 1 229 ? -15.117 -18.281 -17.203 1 77.25 229 ALA A CA 1
ATOM 1784 C C . ALA A 1 229 ? -13.672 -17.922 -16.891 1 77.25 229 ALA A C 1
ATOM 1786 O O . ALA A 1 229 ? -12.922 -18.719 -16.328 1 77.25 229 ALA A O 1
ATOM 1787 N N . GLU A 1 230 ? -13.156 -16.703 -17.281 1 76.56 230 GLU A N 1
ATOM 1788 C CA . GLU A 1 230 ? -11.75 -16.328 -17.172 1 76.56 230 GLU A CA 1
ATOM 1789 C C . GLU A 1 230 ? -11.461 -15.688 -15.812 1 76.56 230 GLU A C 1
ATOM 1791 O O . GLU A 1 230 ? -10.297 -15.453 -15.469 1 76.56 230 GLU A O 1
ATOM 1796 N N . LEU A 1 231 ? -12.281 -15.609 -14.875 1 81.69 231 LEU A N 1
ATOM 1797 C CA . LEU A 1 231 ? -12.18 -15.117 -13.508 1 81.69 231 LEU A CA 1
ATOM 1798 C C . LEU A 1 231 ? -11.438 -13.781 -13.461 1 81.69 231 LEU A C 1
ATOM 1800 O O . LEU A 1 231 ? -10.75 -13.477 -12.484 1 81.69 231 LEU A O 1
ATOM 1804 N N . ILE A 1 232 ? -11.43 -12.977 -14.539 1 86.31 232 ILE A N 1
ATOM 1805 C CA . ILE A 1 232 ? -10.805 -11.664 -14.602 1 86.31 232 ILE A CA 1
ATOM 1806 C C . ILE A 1 232 ? -11.445 -10.734 -13.57 1 86.31 232 ILE A C 1
ATOM 1808 O O . ILE A 1 232 ? -10.773 -9.867 -13.008 1 86.31 232 ILE A O 1
ATOM 1812 N N . PHE A 1 233 ? -12.688 -11.016 -13.266 1 90.19 233 PHE A N 1
ATOM 1813 C CA . PHE A 1 233 ? -13.438 -10.164 -12.352 1 90.19 233 PHE A CA 1
ATOM 1814 C C . PHE A 1 233 ? -12.859 -10.227 -10.945 1 90.19 233 PHE A C 1
ATOM 1816 O O . PHE A 1 233 ? -13.016 -9.289 -10.156 1 90.19 233 PHE A O 1
ATOM 1823 N N . MET A 1 234 ? -12.133 -11.258 -10.641 1 90.94 234 MET A N 1
ATOM 1824 C CA . MET A 1 234 ? -11.586 -11.43 -9.297 1 90.94 234 MET A CA 1
ATOM 1825 C C . MET A 1 234 ? -10.531 -10.375 -9 1 90.94 234 MET A C 1
ATOM 1827 O O . MET A 1 234 ? -10.383 -9.938 -7.852 1 90.94 234 MET A O 1
ATOM 1831 N N . GLY A 1 235 ? -9.828 -9.977 -10.039 1 92.62 235 GLY A N 1
ATOM 1832 C CA . GLY A 1 235 ? -8.844 -8.922 -9.852 1 92.62 235 GLY A CA 1
ATOM 1833 C C . GLY A 1 235 ? -9.445 -7.621 -9.352 1 92.62 235 GLY A C 1
ATOM 1834 O O . GLY A 1 235 ? -8.891 -6.977 -8.461 1 92.62 235 GLY A O 1
ATOM 1835 N N . PHE A 1 236 ? -10.539 -7.305 -9.844 1 94.19 236 PHE A N 1
ATOM 1836 C CA . PHE A 1 236 ? -11.227 -6.082 -9.445 1 94.19 236 PHE A CA 1
ATOM 1837 C C . PHE A 1 236 ? -11.961 -6.281 -8.117 1 94.19 236 PHE A C 1
ATOM 1839 O O . PHE A 1 236 ? -11.984 -5.383 -7.277 1 94.19 236 PHE A O 1
ATOM 1846 N N . TYR A 1 237 ? -12.453 -7.434 -7.973 1 95 237 TYR A N 1
ATOM 1847 C CA . TYR A 1 237 ? -13.227 -7.734 -6.773 1 95 237 TYR A CA 1
ATOM 1848 C C . TYR A 1 237 ? -12.344 -7.66 -5.527 1 95 237 TYR A C 1
ATOM 1850 O O . TYR A 1 237 ? -12.789 -7.184 -4.48 1 95 237 TYR A O 1
ATOM 1858 N N . PHE A 1 238 ? -11.117 -8.062 -5.645 1 95.75 238 PHE A N 1
ATOM 1859 C CA . PHE A 1 238 ? -10.195 -8.078 -4.512 1 95.75 238 PHE A CA 1
ATOM 1860 C C . PHE A 1 238 ? -9.891 -6.664 -4.047 1 95.75 238 PHE A C 1
ATOM 1862 O O . PHE A 1 238 ? -9.5 -6.453 -2.896 1 95.75 238 PHE A O 1
ATOM 1869 N N . CYS A 1 239 ? -10.07 -5.758 -4.902 1 95.62 239 CYS A N 1
ATOM 1870 C CA . CYS A 1 239 ? -9.703 -4.387 -4.57 1 95.62 239 CYS A CA 1
ATOM 1871 C C . CYS A 1 239 ? -10.875 -3.646 -3.941 1 95.62 239 CYS A C 1
ATOM 1873 O O . CYS A 1 239 ? -10.695 -2.588 -3.338 1 95.62 239 CYS A O 1
ATOM 1875 N N . LEU A 1 240 ? -12.047 -4.148 -4.008 1 94.25 240 LEU A N 1
ATOM 1876 C CA . LEU A 1 240 ? -13.258 -3.416 -3.668 1 94.25 240 LEU A CA 1
ATOM 1877 C C . LEU A 1 240 ? -13.297 -3.082 -2.18 1 94.25 240 LEU A C 1
ATOM 1879 O O . LEU A 1 240 ? -13.578 -1.942 -1.802 1 94.25 240 LEU A O 1
ATOM 1883 N N . SER A 1 241 ? -12.977 -4.031 -1.349 1 93.12 241 SER A N 1
ATOM 1884 C CA . SER A 1 241 ? -13.055 -3.809 0.092 1 93.12 241 SER A CA 1
ATOM 1885 C C . SER A 1 241 ? -12.141 -2.662 0.522 1 93.12 241 SER A C 1
ATOM 1887 O O . SER A 1 241 ? -12.57 -1.759 1.242 1 93.12 241 SER A O 1
ATOM 1889 N N . ALA A 1 242 ? -10.93 -2.713 0.021 1 94.88 242 ALA A N 1
ATOM 1890 C CA . ALA A 1 242 ? -9.969 -1.672 0.38 1 94.88 242 ALA A CA 1
ATOM 1891 C C . ALA A 1 242 ? -10.375 -0.325 -0.211 1 94.88 242 ALA A C 1
ATOM 1893 O O . ALA A 1 242 ? -10.195 0.719 0.42 1 94.88 242 ALA A O 1
ATOM 1894 N N . LEU A 1 243 ? -10.93 -0.347 -1.362 1 94.19 243 LEU A N 1
ATOM 1895 C CA . LEU A 1 243 ? -11.328 0.888 -2.031 1 94.19 243 LEU A CA 1
ATOM 1896 C C . LEU A 1 243 ? -12.469 1.567 -1.288 1 94.19 243 LEU A C 1
ATOM 1898 O O . LEU A 1 243 ? -12.477 2.791 -1.137 1 94.19 243 LEU A O 1
ATOM 1902 N N . TYR A 1 244 ? -13.406 0.848 -0.827 1 94.12 244 TYR A N 1
ATOM 1903 C CA . TYR A 1 244 ? -14.531 1.406 -0.087 1 94.12 244 TYR A CA 1
ATOM 1904 C C . TYR A 1 244 ? -14.062 2.047 1.215 1 94.12 244 TYR A C 1
ATOM 1906 O O . TYR A 1 244 ? -14.461 3.168 1.54 1 94.12 244 TYR A O 1
ATOM 1914 N N . LEU A 1 245 ? -13.258 1.35 1.853 1 94.75 245 LEU A N 1
ATOM 1915 C CA . LEU A 1 245 ? -12.758 1.894 3.111 1 94.75 245 LEU A CA 1
ATOM 1916 C C . LEU A 1 245 ? -11.898 3.129 2.865 1 94.75 245 LEU A C 1
ATOM 1918 O O . LEU A 1 245 ? -11.977 4.105 3.615 1 94.75 245 LEU A O 1
ATOM 1922 N N . ASN A 1 246 ? -11.156 3.051 1.855 1 93.5 246 ASN A N 1
ATOM 1923 C CA . ASN A 1 246 ? -10.344 4.203 1.489 1 93.5 246 ASN A CA 1
ATOM 1924 C C . ASN A 1 246 ? -11.211 5.422 1.163 1 93.5 246 ASN A C 1
ATOM 1926 O O . ASN A 1 246 ? -10.875 6.543 1.546 1 93.5 246 ASN A O 1
ATOM 1930 N N . ALA A 1 247 ? -12.234 5.188 0.474 1 91.94 247 ALA A N 1
ATOM 1931 C CA . ALA A 1 247 ? -13.141 6.277 0.127 1 91.94 247 ALA A CA 1
ATOM 1932 C C . ALA A 1 247 ? -13.758 6.895 1.377 1 91.94 247 ALA A C 1
ATOM 1934 O O . ALA A 1 247 ? -13.852 8.117 1.49 1 91.94 247 ALA A O 1
ATOM 1935 N N . LEU A 1 248 ? -14.102 6.129 2.268 1 91.81 248 LEU A N 1
ATOM 1936 C CA . LEU A 1 248 ? -14.68 6.602 3.52 1 91.81 248 LEU A CA 1
ATOM 1937 C C . LEU A 1 248 ? -13.664 7.395 4.328 1 91.81 248 LEU A C 1
ATOM 1939 O O . LEU A 1 248 ? -13.945 8.508 4.773 1 91.81 248 LEU A O 1
ATOM 1943 N N . LEU A 1 249 ? -12.5 6.844 4.441 1 92.38 249 LEU A N 1
ATOM 1944 C CA . LEU A 1 249 ? -11.461 7.484 5.238 1 92.38 249 LEU A CA 1
ATOM 1945 C C . LEU A 1 249 ? -11.008 8.789 4.602 1 92.38 249 LEU A C 1
ATOM 1947 O O . LEU A 1 249 ? -10.727 9.766 5.305 1 92.38 249 LEU A O 1
ATOM 1951 N N . ALA A 1 250 ? -10.938 8.75 3.316 1 88.25 250 ALA A N 1
ATOM 1952 C CA . ALA A 1 250 ? -10.562 9.977 2.617 1 88.25 250 ALA A CA 1
ATOM 1953 C C . ALA A 1 250 ? -11.57 11.094 2.879 1 88.25 250 ALA A C 1
ATOM 1955 O O . ALA A 1 250 ? -11.188 12.25 3.08 1 88.25 250 ALA A O 1
ATOM 1956 N N . THR A 1 251 ? -12.797 10.781 2.891 1 84.56 251 THR A N 1
ATOM 1957 C CA . THR A 1 251 ? -13.852 11.758 3.156 1 84.56 251 THR A CA 1
ATOM 1958 C C . THR A 1 251 ? -13.781 12.25 4.598 1 84.56 251 THR A C 1
ATOM 1960 O O . THR A 1 251 ? -13.906 13.453 4.855 1 84.56 251 THR A O 1
ATOM 1963 N N . LEU A 1 252 ? -13.531 11.398 5.523 1 86.69 252 LEU A N 1
ATOM 1964 C CA . LEU A 1 252 ? -13.445 11.758 6.934 1 86.69 252 LEU A CA 1
ATOM 1965 C C . LEU A 1 252 ? -12.219 12.617 7.203 1 86.69 252 LEU A C 1
ATOM 1967 O O . LEU A 1 252 ? -12.289 13.594 7.949 1 86.69 252 LEU A O 1
ATOM 1971 N N . ASN A 1 253 ? -11.164 12.273 6.594 1 86.56 253 ASN A N 1
ATOM 1972 C CA . ASN A 1 253 ? -9.922 13.008 6.793 1 86.56 253 ASN A CA 1
ATOM 1973 C C . ASN A 1 253 ? -9.984 14.398 6.156 1 86.56 253 ASN A C 1
ATOM 1975 O O . ASN A 1 253 ? -9.414 15.352 6.68 1 86.56 253 ASN A O 1
ATOM 1979 N N . ALA A 1 254 ? -10.625 14.453 5.055 1 82.31 254 ALA A N 1
ATOM 1980 C CA . ALA A 1 254 ? -10.781 15.75 4.406 1 82.31 254 ALA A CA 1
ATOM 1981 C C . ALA A 1 254 ? -11.594 16.703 5.281 1 82.31 254 ALA A C 1
ATOM 1983 O O . ALA A 1 254 ? -11.266 17.891 5.375 1 82.31 254 ALA A O 1
ATOM 1984 N N . ARG A 1 255 ? -12.555 16.219 5.887 1 78.31 255 ARG A N 1
ATOM 1985 C CA . ARG A 1 255 ? -13.383 17 6.785 1 78.31 255 ARG A CA 1
ATOM 1986 C C . ARG A 1 255 ? -12.57 17.516 7.973 1 78.31 255 ARG A C 1
ATOM 1988 O O . ARG A 1 255 ? -12.688 18.688 8.352 1 78.31 255 ARG A O 1
ATOM 1995 N N . SER A 1 256 ? -11.789 16.719 8.484 1 78.5 256 SER A N 1
ATOM 1996 C CA . SER A 1 256 ? -10.992 17.078 9.648 1 78.5 256 SER A CA 1
ATOM 1997 C C . SER A 1 256 ? -9.922 18.109 9.289 1 78.5 256 SER A C 1
ATOM 1999 O O . SER A 1 256 ? -9.656 19.031 10.055 1 78.5 256 SER A O 1
ATOM 2001 N N . SER A 1 257 ? -9.352 17.969 8.148 1 75.44 257 SER A N 1
ATOM 2002 C CA . SER A 1 257 ? -8.32 18.891 7.691 1 75.44 257 SER A CA 1
ATOM 2003 C C . SER A 1 257 ? -8.898 20.281 7.465 1 75.44 257 SER A C 1
ATOM 2005 O O . SER A 1 257 ? -8.25 21.281 7.789 1 75.44 257 SER A O 1
ATOM 2007 N N . LEU A 1 258 ? -10.094 20.344 7.035 1 74.94 258 LEU A N 1
ATOM 2008 C CA . LEU A 1 258 ? -10.75 21.625 6.766 1 74.94 258 LEU A CA 1
ATOM 2009 C C . LEU A 1 258 ? -11.211 22.281 8.055 1 74.94 258 LEU A C 1
ATOM 2011 O O . LEU A 1 258 ? -11.164 23.516 8.188 1 74.94 258 LEU A O 1
ATOM 2015 N N . ARG A 1 259 ? -11.57 21.5 8.969 1 72.44 259 ARG A N 1
ATOM 2016 C CA . ARG A 1 259 ? -11.953 22.016 10.273 1 72.44 259 ARG A CA 1
ATOM 2017 C C . ARG A 1 259 ? -10.758 22.641 11 1 72.44 259 ARG A C 1
ATOM 2019 O O . ARG A 1 259 ? -10.883 23.688 11.625 1 72.44 259 ARG A O 1
ATOM 2026 N N . ASP A 1 260 ? -9.688 22.078 10.914 1 69 260 ASP A N 1
ATOM 2027 C CA . ASP A 1 260 ? -8.461 22.547 11.555 1 69 260 ASP A CA 1
ATOM 2028 C C . ASP A 1 260 ? -7.984 23.859 10.914 1 69 260 ASP A C 1
ATOM 2030 O O . ASP A 1 260 ? -7.48 24.75 11.602 1 69 260 ASP A O 1
ATOM 2034 N N . LYS A 1 261 ? -8.148 23.938 9.68 1 65.06 261 LYS A N 1
ATOM 2035 C CA . LYS A 1 261 ? -7.77 25.172 8.984 1 65.06 261 LYS A CA 1
ATOM 2036 C C . LYS A 1 261 ? -8.664 26.328 9.391 1 65.06 261 LYS A C 1
ATOM 2038 O O . LYS A 1 261 ? -8.219 27.484 9.453 1 65.06 261 LYS A O 1
ATOM 2043 N N . GLN A 1 262 ? -9.883 26.031 9.734 1 60.38 262 GLN A N 1
ATOM 2044 C CA . GLN A 1 262 ? -10.828 27.062 10.164 1 60.38 262 GLN A CA 1
ATOM 2045 C C . GLN A 1 262 ? -10.555 27.484 11.602 1 60.38 262 GLN A C 1
ATOM 2047 O O . GLN A 1 262 ? -10.656 28.672 11.938 1 60.38 262 GLN A O 1
ATOM 2052 N N . HIS A 1 263 ? -10.359 26.625 12.578 1 53.94 263 HIS A N 1
ATOM 2053 C CA . HIS A 1 263 ? -10.078 26.969 13.969 1 53.94 263 HIS A CA 1
ATOM 2054 C C . HIS A 1 263 ? -8.727 27.656 14.102 1 53.94 263 HIS A C 1
ATOM 2056 O O . HIS A 1 263 ? -8.516 28.438 15.023 1 53.94 263 HIS A O 1
ATOM 2062 N N . GLY A 1 264 ? -7.738 27.359 13.508 1 46.91 264 GLY A N 1
ATOM 2063 C CA . GLY A 1 264 ? -6.484 28.094 13.586 1 46.91 264 GLY A CA 1
ATOM 2064 C C . GLY A 1 264 ? -6.641 29.578 13.32 1 46.91 264 GLY A C 1
ATOM 2065 O O . GLY A 1 264 ? -5.879 30.391 13.852 1 46.91 264 GLY A O 1
ATOM 2066 N N . VAL A 1 265 ? -7.613 30.047 12.672 1 41.91 265 VAL A N 1
ATOM 2067 C CA . VAL A 1 265 ? -7.816 31.469 12.422 1 41.91 265 VAL A CA 1
ATOM 2068 C C . VAL A 1 265 ? -8.578 32.094 13.586 1 41.91 265 VAL A C 1
ATOM 2070 O O . VAL A 1 265 ? -8.305 33.25 13.961 1 41.91 265 VAL A O 1
ATOM 2073 N N . SER A 1 266 ? -9.461 31.453 14.312 1 39.88 266 SER A N 1
ATOM 2074 C CA . SER A 1 266 ? -10.438 32.25 15.055 1 39.88 266 SER A CA 1
ATOM 2075 C C . SER A 1 266 ? -9.938 32.562 16.469 1 39.88 266 SER A C 1
ATOM 2077 O O . SER A 1 266 ? -10.32 33.562 17.047 1 39.88 266 SER A O 1
ATOM 2079 N N . THR A 1 267 ? -9.5 31.625 17.25 1 36.97 267 THR A N 1
ATOM 2080 C CA . THR A 1 267 ? -9.578 31.969 18.672 1 36.97 267 THR A CA 1
ATOM 2081 C C . THR A 1 267 ? -8.383 32.812 19.094 1 36.97 267 THR A C 1
ATOM 2083 O O . THR A 1 267 ? -7.301 32.281 19.359 1 36.97 267 THR A O 1
ATOM 2086 N N . VAL A 1 268 ? -8.055 33.875 18.5 1 34.47 268 VAL A N 1
ATOM 2087 C CA . VAL A 1 268 ? -7.129 34.781 19.188 1 34.47 268 VAL A CA 1
ATOM 2088 C C . VAL A 1 268 ? -7.77 35.312 20.453 1 34.47 268 VAL A C 1
ATOM 2090 O O . VAL A 1 268 ? -8.805 36 20.391 1 34.47 268 VAL A O 1
ATOM 2093 N N . PRO A 1 269 ? -7.555 34.688 21.625 1 33.53 269 PRO A N 1
ATOM 2094 C CA . PRO A 1 269 ? -8.047 35.375 22.828 1 33.53 269 PRO A CA 1
ATOM 2095 C C . PRO A 1 269 ? -7.668 36.875 22.859 1 33.53 269 PRO A C 1
ATOM 2097 O O . PRO A 1 269 ? -6.488 37.188 22.734 1 33.53 269 PRO A O 1
ATOM 2100 N N . LEU A 1 270 ? -8.391 37.719 22.297 1 32.34 270 LEU A N 1
ATOM 2101 C CA . LEU A 1 270 ? -8.227 39.125 22.547 1 32.34 270 LEU A CA 1
ATOM 2102 C C . LEU A 1 270 ? -8.211 39.438 24.047 1 32.34 270 LEU A C 1
ATOM 2104 O O . LEU A 1 270 ? -9.234 39.25 24.719 1 32.34 270 LEU A O 1
ATOM 2108 N N . GLU A 1 271 ? -7.172 39.094 24.75 1 31.92 271 GLU A N 1
ATOM 2109 C CA . GLU A 1 271 ? -7.074 39.656 26.078 1 31.92 271 GLU A CA 1
ATOM 2110 C C . GLU A 1 271 ? -7.207 41.188 26.031 1 31.92 271 GLU A C 1
ATOM 2112 O O . GLU A 1 271 ? -6.363 41.875 25.453 1 31.92 271 GLU A O 1
ATOM 2117 N N . LEU A 1 272 ? -8.414 41.656 25.859 1 30.7 272 LEU A N 1
ATOM 2118 C CA . LEU A 1 272 ? -8.656 43.094 26.125 1 30.7 272 LEU A CA 1
ATOM 2119 C C . LEU A 1 272 ? -7.988 43.5 27.438 1 30.7 272 LEU A C 1
ATOM 2121 O O . LEU A 1 272 ? -8.328 43 28.5 1 30.7 272 LEU A O 1
ATOM 2125 N N . ASN A 1 273 ? -6.699 43.719 27.375 1 30.31 273 ASN A N 1
ATOM 2126 C CA . ASN A 1 273 ? -6.18 44.438 28.547 1 30.31 273 ASN A CA 1
ATOM 2127 C C . ASN A 1 273 ? -7.203 45.438 29.094 1 30.31 273 ASN A C 1
ATOM 2129 O O . ASN A 1 273 ? -7.699 46.281 28.359 1 30.31 273 ASN A O 1
ATOM 2133 N N . THR A 1 274 ? -7.957 45.094 30.031 1 31.19 274 THR A N 1
ATOM 2134 C CA . THR A 1 274 ? -8.719 46.031 30.859 1 31.19 274 THR A CA 1
ATOM 2135 C C . THR A 1 274 ? -7.938 47.312 31.094 1 31.19 274 THR A C 1
ATOM 2137 O O . THR A 1 274 ? -6.852 47.312 31.672 1 31.19 274 THR A O 1
ATOM 2140 N N . TRP A 1 275 ? -7.875 48.219 30.062 1 28.62 275 TRP A N 1
ATOM 2141 C CA . TRP A 1 275 ? -7.461 49.562 30.406 1 28.62 275 TRP A CA 1
ATOM 2142 C C . TRP A 1 275 ? -7.996 49.969 31.797 1 28.62 275 TRP A C 1
ATOM 2144 O O . TRP A 1 275 ? -9.203 49.906 32.031 1 28.62 275 TRP A O 1
ATOM 2154 N N . ASN A 1 276 ? -7.277 49.688 32.781 1 27.34 276 ASN A N 1
ATOM 2155 C CA . ASN A 1 276 ? -7.531 50.281 34.094 1 27.34 276 ASN A CA 1
ATOM 2156 C C . ASN A 1 276 ? -7.898 51.75 33.969 1 27.34 276 ASN A C 1
ATOM 2158 O O . ASN A 1 276 ? -7.062 52.594 33.562 1 27.34 276 ASN A O 1
ATOM 2162 N N . THR A 1 277 ? -9.031 52.031 33.219 1 27.92 277 THR A N 1
ATOM 2163 C CA . THR A 1 277 ? -9.547 53.375 33.344 1 27.92 277 THR A CA 1
ATOM 2164 C C . THR A 1 277 ? -9.297 53.938 34.75 1 27.92 277 THR A C 1
ATOM 2166 O O . THR A 1 277 ? -9.719 53.344 35.75 1 27.92 277 THR A O 1
ATOM 2169 N N . GLY A 1 278 ? -8.109 54.469 34.906 1 28.45 278 GLY A N 1
ATOM 2170 C CA . GLY A 1 278 ? -7.902 55.281 36.094 1 28.45 278 GLY A CA 1
ATOM 2171 C C . GLY A 1 278 ? -9.141 56.062 36.5 1 28.45 278 GLY A C 1
ATOM 2172 O O . GLY A 1 278 ? -9.773 56.719 35.688 1 28.45 278 GLY A O 1
ATOM 2173 N N . SER A 1 279 ? -10.031 55.312 37.25 1 29.7 279 SER A N 1
ATOM 2174 C CA . SER A 1 279 ? -11.125 55.969 37.969 1 29.7 279 SER A CA 1
ATOM 2175 C C . SER A 1 279 ? -10.734 57.344 38.469 1 29.7 279 SER A C 1
ATOM 2177 O O . SER A 1 279 ? -9.938 57.5 39.375 1 29.7 279 SER A O 1
ATOM 2179 N N . VAL A 1 280 ? -10.25 58.25 37.469 1 29.17 280 VAL A N 1
ATOM 2180 C CA . VAL A 1 280 ? -10.289 59.625 38 1 29.17 280 VAL A CA 1
ATOM 2181 C C . VAL A 1 280 ? -11.664 59.906 38.594 1 29.17 280 VAL A C 1
ATOM 2183 O O . VAL A 1 280 ? -12.641 60.062 37.844 1 29.17 280 VAL A O 1
ATOM 2186 N N . VAL A 1 281 ? -12.164 59.062 39.469 1 29.98 281 VAL A N 1
ATOM 2187 C CA . VAL A 1 281 ? -13.281 59.438 40.344 1 29.98 281 VAL A CA 1
ATOM 2188 C C . VAL A 1 281 ? -13.109 60.875 40.844 1 29.98 281 VAL A C 1
ATOM 2190 O O . VAL A 1 281 ? -12.164 61.188 41.562 1 29.98 281 VAL A O 1
ATOM 2193 N N . SER A 1 282 ? -13.266 61.812 39.875 1 27.36 282 SER A N 1
ATOM 2194 C CA . SER A 1 282 ? -13.516 63.156 40.469 1 27.36 282 SER A CA 1
ATOM 2195 C C . SER A 1 282 ? -14.414 63.062 41.688 1 27.36 282 SER A C 1
ATOM 2197 O O . SER A 1 282 ? -15.453 62.375 41.656 1 27.36 282 SER A O 1
ATOM 2199 N N . LYS A 1 283 ? -13.797 63.156 42.875 1 30.95 283 LYS A N 1
ATOM 2200 C CA . LYS A 1 283 ? -14.305 63.25 44.219 1 30.95 283 LYS A CA 1
ATOM 2201 C C . LYS A 1 283 ? -15.547 64.125 44.312 1 30.95 283 LYS A C 1
ATOM 2203 O O . LYS A 1 283 ? -15.445 65.375 44.344 1 30.95 283 LYS A O 1
ATOM 2208 N N . TYR A 1 284 ? -16.516 64.062 43.312 1 26.5 284 TYR A N 1
ATOM 2209 C CA . TYR A 1 284 ? -17.625 64.938 43.719 1 26.5 284 TYR A CA 1
ATOM 2210 C C . TYR A 1 284 ? -18.094 64.562 45.125 1 26.5 284 TYR A C 1
ATOM 2212 O O . TYR A 1 284 ? -18.047 63.375 45.531 1 26.5 284 TYR A O 1
ATOM 2220 N N . PRO A 1 285 ? -18.156 65.562 46.062 1 28.58 285 PRO A N 1
ATOM 2221 C CA . PRO A 1 285 ? -18.453 65.438 47.469 1 28.58 285 PRO A CA 1
ATOM 2222 C C . PRO A 1 285 ? -19.719 64.625 47.719 1 28.58 285 PRO A C 1
ATOM 2224 O O . PRO A 1 285 ? -20.812 65 47.281 1 28.58 285 PRO A O 1
ATOM 2227 N N . SER A 1 286 ? -19.766 63.281 47.312 1 28.77 286 SER A N 1
ATOM 2228 C CA . SER A 1 286 ? -20.984 62.531 47.531 1 28.77 286 SER A CA 1
ATOM 2229 C C . SER A 1 286 ? -21.516 62.719 48.969 1 28.77 286 SER A C 1
ATOM 2231 O O . SER A 1 286 ? -20.75 62.688 49.938 1 28.77 286 SER A O 1
ATOM 2233 N N . HIS A 1 287 ? -22.531 63.531 49.094 1 28.16 287 HIS A N 1
ATOM 2234 C CA . HIS A 1 287 ? -23.312 63.625 50.312 1 28.16 287 HIS A CA 1
ATOM 2235 C C . HIS A 1 287 ? -23.516 62.219 50.906 1 28.16 287 HIS A C 1
ATOM 2237 O O . HIS A 1 287 ? -23.641 61.25 50.188 1 28.16 287 HIS A O 1
ATOM 2243 N N . ILE A 1 288 ? -23.172 62.062 52.219 1 28.27 288 ILE A N 1
ATOM 2244 C CA . ILE A 1 288 ? -23.062 61 53.25 1 28.27 288 ILE A CA 1
ATOM 2245 C C . ILE A 1 288 ? -24.359 60.219 53.312 1 28.27 288 ILE A C 1
ATOM 2247 O O . ILE A 1 288 ? -25.391 60.719 53.781 1 28.27 288 ILE A O 1
ATOM 2251 N N . VAL A 1 289 ? -24.984 59.75 52.156 1 29.83 289 VAL A N 1
ATOM 2252 C CA . VAL A 1 289 ? -26.219 59.125 52.625 1 29.83 289 VAL A CA 1
ATOM 2253 C C . VAL A 1 289 ? -25.906 58.031 53.625 1 29.83 289 VAL A C 1
ATOM 2255 O O . VAL A 1 289 ? -24.875 57.375 53.531 1 29.83 289 VAL A O 1
ATOM 2258 N N . PRO A 1 290 ? -26.734 57.844 54.656 1 28.11 290 PRO A N 1
ATOM 2259 C CA . PRO A 1 290 ? -26.641 57.031 55.875 1 28.11 290 PRO A CA 1
ATOM 2260 C C . PRO A 1 290 ? -26.422 55.531 55.562 1 28.11 290 PRO A C 1
ATOM 2262 O O . PRO A 1 290 ? -26.781 55.094 54.469 1 28.11 290 PRO A O 1
ATOM 2265 N N . SER A 1 291 ? -25.516 54.812 56.281 1 27.7 291 SER A N 1
ATOM 2266 C CA . SER A 1 291 ? -24.734 53.562 56.375 1 27.7 291 SER A CA 1
ATOM 2267 C C . SER A 1 291 ? -25.641 52.344 56.5 1 27.7 291 SER A C 1
ATOM 2269 O O . SER A 1 291 ? -25.172 51.25 56.844 1 27.7 291 SER A O 1
ATOM 2271 N N . HIS A 1 292 ? -26.922 52.344 56 1 28.22 292 HIS A N 1
ATOM 2272 C CA . HIS A 1 292 ? -27.562 51.188 56.594 1 28.22 292 HIS A CA 1
ATOM 2273 C C . HIS A 1 292 ? -26.797 49.906 56.281 1 28.22 292 HIS A C 1
ATOM 2275 O O . HIS A 1 292 ? -26.219 49.781 55.188 1 28.22 292 HIS A O 1
ATOM 2281 N N . ASP A 1 293 ? -26.5 49.031 57.281 1 27.05 293 ASP A N 1
ATOM 2282 C CA . ASP A 1 293 ? -25.672 47.875 57.625 1 27.05 293 ASP A CA 1
ATOM 2283 C C . ASP A 1 293 ? -25.953 46.688 56.719 1 27.05 293 ASP A C 1
ATOM 2285 O O . ASP A 1 293 ? -25.422 45.594 56.938 1 27.05 293 ASP A O 1
ATOM 2289 N N . GLU A 1 294 ? -26.938 46.688 55.812 1 27.59 294 GLU A N 1
ATOM 2290 C CA . GLU A 1 294 ? -27.391 45.344 55.562 1 27.59 294 GLU A CA 1
ATOM 2291 C C . GLU A 1 294 ? -26.281 44.5 54.938 1 27.59 294 GLU A C 1
ATOM 2293 O O . GLU A 1 294 ? -25.562 44.938 54.031 1 27.59 294 GLU A O 1
ATOM 2298 N N . ASN A 1 295 ? -25.875 43.375 55.594 1 27.27 295 ASN A N 1
ATOM 2299 C CA . ASN A 1 295 ? -24.875 42.312 55.5 1 27.27 295 ASN A CA 1
ATOM 2300 C C . ASN A 1 295 ? -24.891 41.625 54.156 1 27.27 295 ASN A C 1
ATOM 2302 O O . ASN A 1 295 ? -24.344 40.531 53.969 1 27.27 295 ASN A O 1
ATOM 2306 N N . SER A 1 296 ? -25.797 41.906 53.281 1 26.73 296 SER A N 1
ATOM 2307 C CA . SER A 1 296 ? -25.953 40.906 52.25 1 26.73 296 SER A CA 1
ATOM 2308 C C . SER A 1 296 ? -24.656 40.688 51.469 1 26.73 296 SER A C 1
ATOM 2310 O O . SER A 1 296 ? -24.094 41.625 50.938 1 26.73 296 SER A O 1
ATOM 2312 N N . ARG A 1 297 ? -23.875 39.625 51.875 1 29.42 297 ARG A N 1
ATOM 2313 C CA . ARG A 1 297 ? -22.641 39.062 51.312 1 29.42 297 ARG A CA 1
ATOM 2314 C C . ARG A 1 297 ? -22.75 38.938 49.781 1 29.42 297 ARG A C 1
ATOM 2316 O O . ARG A 1 297 ? -23.531 38.125 49.281 1 29.42 297 ARG A O 1
ATOM 2323 N N . HIS A 1 298 ? -22.828 40.062 49.125 1 27.41 298 HIS A N 1
ATOM 2324 C CA . HIS A 1 298 ? -22.859 40.094 47.656 1 27.41 298 HIS A CA 1
ATOM 2325 C C . HIS A 1 298 ? -21.703 39.281 47.094 1 27.41 298 HIS A C 1
ATOM 2327 O O . HIS A 1 298 ? -20.531 39.531 47.438 1 27.41 298 HIS A O 1
ATOM 2333 N N . THR A 1 299 ? -21.953 37.906 46.906 1 28.27 299 THR A N 1
ATOM 2334 C CA . THR A 1 299 ? -21.125 36.938 46.156 1 28.27 299 THR A CA 1
ATOM 2335 C C . THR A 1 299 ? -20.469 37.625 44.969 1 28.27 299 THR A C 1
ATOM 2337 O O . THR A 1 299 ? -21.125 38.312 44.188 1 28.27 299 THR A O 1
ATOM 2340 N N . SER A 1 300 ? -19.188 37.906 45.094 1 28.05 300 SER A N 1
ATOM 2341 C CA . SER A 1 300 ? -18.25 38.438 44.125 1 28.05 300 SER A CA 1
ATOM 2342 C C . SER A 1 300 ? -18.359 37.719 42.781 1 28.05 300 SER A C 1
ATOM 2344 O O . SER A 1 300 ? -18.094 36.531 42.688 1 28.05 300 SER A O 1
ATOM 2346 N N . ASN A 1 301 ? -19.5 37.906 42.062 1 27.84 301 ASN A N 1
ATOM 2347 C CA . ASN A 1 301 ? -19.688 37.469 40.688 1 27.84 301 ASN A CA 1
ATOM 2348 C C . ASN A 1 301 ? -18.422 37.719 39.844 1 27.84 301 ASN A C 1
ATOM 2350 O O . ASN A 1 301 ? -17.922 38.844 39.781 1 27.84 301 ASN A O 1
ATOM 2354 N N . LEU A 1 302 ? -17.531 36.719 39.844 1 30.84 302 LEU A N 1
ATOM 2355 C CA . LEU A 1 302 ? -16.391 36.594 38.938 1 30.84 302 LEU A CA 1
ATOM 2356 C C . LEU A 1 302 ? -16.719 37.219 37.562 1 30.84 302 LEU A C 1
ATOM 2358 O O . LEU A 1 302 ? -17.828 37.062 37.062 1 30.84 302 LEU A O 1
ATOM 2362 N N . PRO A 1 303 ? -16.047 38.25 37.219 1 30.89 303 PRO A N 1
ATOM 2363 C CA . PRO A 1 303 ? -16.234 38.906 35.906 1 30.89 303 PRO A CA 1
ATOM 2364 C C . PRO A 1 303 ? -16.375 37.875 34.781 1 30.89 303 PRO A C 1
ATOM 2366 O O . PRO A 1 303 ? -15.695 36.844 34.75 1 30.89 303 PRO A O 1
ATOM 2369 N N . ARG A 1 304 ? -17.641 37.625 34.312 1 32.19 304 ARG A N 1
ATOM 2370 C CA . ARG A 1 304 ? -18 36.906 33.094 1 32.19 304 ARG A CA 1
ATOM 2371 C C . ARG A 1 304 ? -17.016 37.156 31.953 1 32.19 304 ARG A C 1
ATOM 2373 O O . ARG A 1 304 ? -16.75 38.312 31.625 1 32.19 304 ARG A O 1
ATOM 2380 N N . GLN A 1 305 ? -16.016 36.312 31.812 1 32.28 305 GLN A N 1
ATOM 2381 C CA . GLN A 1 305 ? -15.234 36.25 30.578 1 32.28 305 GLN A CA 1
ATOM 2382 C C . GLN A 1 305 ? -16.141 36.375 29.359 1 32.28 305 GLN A C 1
ATOM 2384 O O . GLN A 1 305 ? -17.078 35.594 29.172 1 32.28 305 GLN A O 1
ATOM 2389 N N . LEU A 1 306 ? -16.516 37.594 28.984 1 29.02 306 LEU A N 1
ATOM 2390 C CA . LEU A 1 306 ? -17.234 37.844 27.75 1 29.02 306 LEU A CA 1
ATOM 2391 C C . LEU A 1 306 ? -16.562 37.094 26.578 1 29.02 306 LEU A C 1
ATOM 2393 O O . LEU A 1 306 ? -15.391 37.344 26.281 1 29.02 306 LEU A O 1
ATOM 2397 N N . ILE A 1 307 ? -16.891 35.875 26.359 1 32.84 307 ILE A N 1
ATOM 2398 C CA . ILE A 1 307 ? -16.609 35.219 25.094 1 32.84 307 ILE A CA 1
ATOM 2399 C C . ILE A 1 307 ? -17.266 35.969 23.953 1 32.84 307 ILE A C 1
ATOM 2401 O O . ILE A 1 307 ? -18.484 36.125 23.922 1 32.84 307 ILE A O 1
ATOM 2405 N N . ILE A 1 308 ? -16.578 37 23.484 1 29.56 308 ILE A N 1
ATOM 2406 C CA . ILE A 1 308 ? -17.062 37.688 22.297 1 29.56 308 ILE A CA 1
ATOM 2407 C C . ILE A 1 308 ? -17.047 36.75 21.094 1 29.56 308 ILE A C 1
ATOM 2409 O O . ILE A 1 308 ? -15.984 36.219 20.719 1 29.56 308 ILE A O 1
ATOM 2413 N N . THR A 1 309 ? -18.062 36.031 20.938 1 31.05 309 THR A N 1
ATOM 2414 C CA . THR A 1 309 ? -18.312 35.406 19.641 1 31.05 309 THR A CA 1
ATOM 2415 C C . THR A 1 309 ? -18.578 36.469 18.578 1 31.05 309 THR A C 1
ATOM 2417 O O . THR A 1 309 ? -19.5 37.281 18.719 1 31.05 309 THR A O 1
ATOM 2420 N N . VAL A 1 310 ? -17.516 36.969 17.938 1 29.11 3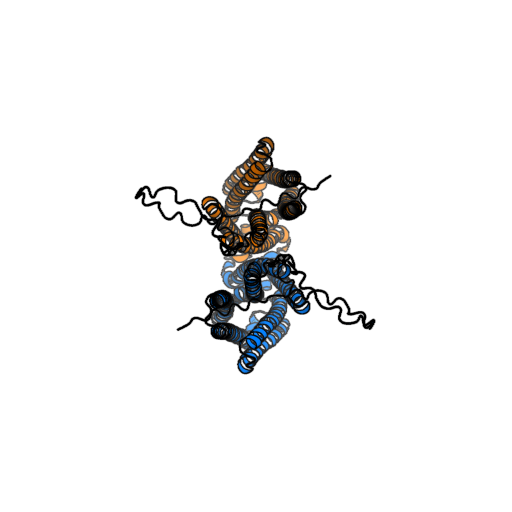10 VAL A N 1
ATOM 2421 C CA . VAL A 1 310 ? -17.672 37.938 16.859 1 29.11 310 VAL A CA 1
ATOM 2422 C C . VAL A 1 310 ? -18.406 37.281 15.68 1 29.11 310 VAL A C 1
ATOM 2424 O O . VAL A 1 310 ? -17.891 36.344 15.078 1 29.11 310 VAL A O 1
ATOM 2427 N N . ASP A 1 311 ? -19.734 37.281 15.664 1 30.88 311 ASP A N 1
ATOM 2428 C CA . ASP A 1 311 ? -20.531 37.031 14.469 1 30.88 311 ASP A CA 1
ATOM 2429 C C . ASP A 1 311 ? -20.281 38.094 13.398 1 30.88 311 ASP A C 1
ATOM 2431 O O . ASP A 1 311 ? -20.516 39.281 13.625 1 30.88 311 ASP A O 1
ATOM 2435 N N . GLN A 1 312 ? -19.141 37.969 12.617 1 30.33 312 GLN A N 1
ATOM 2436 C CA . GLN A 1 312 ? -18.906 38.906 11.547 1 30.33 312 GLN A CA 1
ATOM 2437 C C . GLN A 1 312 ? -20.047 38.875 10.523 1 30.33 312 GLN A C 1
ATOM 2439 O O . GLN A 1 312 ? -20.234 37.875 9.844 1 30.33 312 GLN A O 1
ATOM 2444 N N . LYS A 1 313 ? -21.188 39.562 10.828 1 32.62 313 LYS A N 1
ATOM 2445 C CA . LYS A 1 313 ? -22.172 39.844 9.789 1 32.62 313 LYS A CA 1
ATOM 2446 C C . LYS A 1 313 ? -21.594 40.75 8.703 1 32.62 313 LYS A C 1
ATOM 2448 O O . LYS A 1 313 ? -21.234 41.906 8.977 1 32.62 313 LYS A O 1
ATOM 2453 N N . ILE A 1 314 ? -20.922 40.188 7.648 1 31.78 314 ILE A N 1
ATOM 2454 C CA . ILE A 1 314 ? -20.562 40.969 6.465 1 31.78 314 ILE A CA 1
ATOM 2455 C C . ILE A 1 314 ? -21.828 41.469 5.77 1 31.78 314 ILE A C 1
ATOM 2457 O O . ILE A 1 314 ? -22.625 40.656 5.281 1 31.78 314 ILE A O 1
ATOM 2461 N N . GLU A 1 315 ? -22.516 42.531 6.289 1 28.77 315 GLU A N 1
ATOM 2462 C CA . GLU A 1 315 ? -23.609 43.219 5.605 1 28.77 315 GLU A CA 1
ATOM 2463 C C . GLU A 1 315 ? -23.125 43.875 4.324 1 28.77 315 GLU A C 1
ATOM 2465 O O . GLU A 1 315 ? -22.25 44.75 4.363 1 28.77 315 GLU A O 1
ATOM 2470 N N . THR A 1 316 ? -23.203 43.156 3.146 1 26.42 316 THR A N 1
ATOM 2471 C CA . THR A 1 316 ? -23.047 43.75 1.829 1 26.42 316 THR A CA 1
ATOM 2472 C C . THR A 1 316 ? -24.188 44.75 1.56 1 26.42 316 THR A C 1
ATOM 2474 O O . THR A 1 316 ? -25.359 44.375 1.581 1 26.42 316 THR A O 1
ATOM 2477 N N . THR A 1 317 ? -24.031 45.969 2.076 1 26.45 317 THR A N 1
ATOM 2478 C CA . THR A 1 317 ? -24.922 47.031 1.642 1 26.45 317 THR A CA 1
ATOM 2479 C C . THR A 1 317 ? -24.984 47.094 0.118 1 26.45 317 THR A C 1
ATOM 2481 O O . THR A 1 317 ? -23.938 47.219 -0.544 1 26.45 317 THR A O 1
ATOM 2484 N N . ARG A 1 318 ? -26.203 46.719 -0.47 1 24.61 318 ARG A N 1
ATOM 2485 C CA . ARG A 1 318 ? -26.562 47.25 -1.772 1 24.61 318 ARG A CA 1
ATOM 2486 C C . ARG A 1 318 ? -26.812 48.75 -1.69 1 24.61 318 ARG A C 1
ATOM 2488 O O . ARG A 1 318 ? -27.406 49.25 -0.729 1 24.61 318 ARG A O 1
ATOM 2495 N N . MET B 1 1 ? 2.121 -43.938 -11.297 1 24.36 1 MET B N 1
ATOM 2496 C CA . MET B 1 1 ? 2.98 -43.469 -10.219 1 24.36 1 MET B CA 1
ATOM 2497 C C . MET B 1 1 ? 2.807 -41.969 -10.008 1 24.36 1 MET B C 1
ATOM 2499 O O . MET B 1 1 ? 3.117 -41.156 -10.898 1 24.36 1 MET B O 1
ATOM 2503 N N . ALA B 1 2 ? 1.776 -41.438 -9.492 1 35.59 2 ALA B N 1
ATOM 2504 C CA . ALA B 1 2 ? 1.089 -40.156 -9.297 1 35.59 2 ALA B CA 1
ATOM 2505 C C . ALA B 1 2 ? 2.039 -39.094 -8.742 1 35.59 2 ALA B C 1
ATOM 2507 O O . ALA B 1 2 ? 2.514 -39.219 -7.613 1 35.59 2 ALA B O 1
ATOM 2508 N N . SER B 1 3 ? 2.971 -38.594 -9.539 1 34.31 3 SER B N 1
ATOM 2509 C CA . SER B 1 3 ? 4.211 -37.906 -9.195 1 34.31 3 SER B CA 1
ATOM 2510 C C . SER B 1 3 ? 3.99 -36.906 -8.086 1 34.31 3 SER B C 1
ATOM 2512 O O . SER B 1 3 ? 2.912 -36.312 -7.992 1 34.31 3 SER B O 1
ATOM 2514 N N . SER B 1 4 ? 4.656 -37.031 -6.957 1 36.91 4 SER B N 1
ATOM 2515 C CA . SER B 1 4 ? 4.688 -36.344 -5.668 1 36.91 4 SER B CA 1
ATOM 2516 C C . SER B 1 4 ? 4.48 -34.844 -5.824 1 36.91 4 SER B C 1
ATOM 2518 O O . SER B 1 4 ? 4.977 -34.25 -6.777 1 36.91 4 SER B O 1
ATOM 2520 N N . PRO B 1 5 ? 3.381 -34.281 -5.41 1 43.19 5 PRO B N 1
ATOM 2521 C CA . PRO B 1 5 ? 3.072 -32.875 -5.547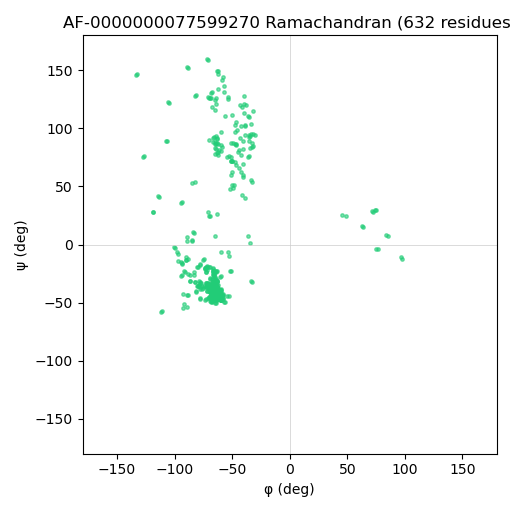 1 43.19 5 PRO B CA 1
ATOM 2522 C C . PRO B 1 5 ? 4.316 -31.984 -5.488 1 43.19 5 PRO B C 1
ATOM 2524 O O . PRO B 1 5 ? 5.211 -32.219 -4.672 1 43.19 5 PRO B O 1
ATOM 2527 N N . PRO B 1 6 ? 4.969 -31.562 -6.551 1 42.5 6 PRO B N 1
ATOM 2528 C CA . PRO B 1 6 ? 6.207 -30.781 -6.641 1 42.5 6 PRO B CA 1
ATOM 2529 C C . PRO B 1 6 ? 6.352 -29.766 -5.512 1 42.5 6 PRO B C 1
ATOM 2531 O O . PRO B 1 6 ? 7.203 -28.875 -5.582 1 42.5 6 PRO B O 1
ATOM 2534 N N . SER B 1 7 ? 5.484 -29.656 -4.59 1 47.69 7 SER B N 1
ATOM 2535 C CA . SER B 1 7 ? 5.75 -28.984 -3.33 1 47.69 7 SER B CA 1
ATOM 2536 C C . SER B 1 7 ? 7.199 -29.172 -2.891 1 47.69 7 SER B C 1
ATOM 2538 O O . SER B 1 7 ? 7.766 -28.312 -2.209 1 47.69 7 SER B O 1
ATOM 2540 N N . ASP B 1 8 ? 7.758 -30.297 -3.244 1 48.59 8 ASP B N 1
ATOM 2541 C CA . ASP B 1 8 ? 9.102 -30.672 -2.803 1 48.59 8 ASP B CA 1
ATOM 2542 C C . ASP B 1 8 ? 10.164 -29.828 -3.492 1 48.59 8 ASP B C 1
ATOM 2544 O O . ASP B 1 8 ? 11.352 -29.953 -3.193 1 48.59 8 ASP B O 1
ATOM 2548 N N . LEU B 1 9 ? 9.805 -29.281 -4.609 1 51.88 9 LEU B N 1
ATOM 2549 C CA . LEU B 1 9 ? 10.891 -28.594 -5.301 1 51.88 9 LEU B CA 1
ATOM 2550 C C . LEU B 1 9 ? 11.289 -27.328 -4.551 1 51.88 9 LEU B C 1
ATOM 2552 O O . LEU B 1 9 ? 12.039 -26.5 -5.074 1 51.88 9 LEU B O 1
ATOM 2556 N N . GLY B 1 10 ? 10.977 -27.375 -3.221 1 58.72 10 GLY B N 1
ATOM 2557 C CA . GLY B 1 10 ? 11.477 -26.266 -2.418 1 58.72 10 GLY B CA 1
ATOM 2558 C C . GLY B 1 10 ? 10.914 -24.922 -2.828 1 58.72 10 GLY B C 1
ATOM 2559 O O . GLY B 1 10 ? 11.547 -23.875 -2.617 1 58.72 10 GLY B O 1
ATOM 2560 N N . LEU B 1 11 ? 9.812 -25.047 -3.623 1 61.5 11 LEU B N 1
ATOM 2561 C CA . LEU B 1 11 ? 9.25 -23.828 -4.191 1 61.5 11 LEU B CA 1
ATOM 2562 C C . LEU B 1 11 ? 8.688 -22.922 -3.094 1 61.5 11 LEU B C 1
ATOM 2564 O O . LEU B 1 11 ? 8.672 -21.703 -3.238 1 61.5 11 LEU B O 1
ATOM 2568 N N . ASP B 1 12 ? 8.328 -23.562 -1.964 1 62.34 12 ASP B N 1
ATOM 2569 C CA . ASP B 1 12 ? 7.828 -22.75 -0.86 1 62.34 12 ASP B CA 1
ATOM 2570 C C . ASP B 1 12 ? 8.898 -21.781 -0.365 1 62.34 12 ASP B C 1
ATOM 2572 O O . ASP B 1 12 ? 8.609 -20.609 -0.106 1 62.34 12 ASP B O 1
ATOM 2576 N N . SER B 1 13 ? 10 -22.359 -0.406 1 64.56 13 SER B N 1
ATOM 2577 C CA . SER B 1 13 ? 11.055 -21.5 0.116 1 64.56 13 SER B CA 1
ATOM 2578 C C . SER B 1 13 ? 11.555 -20.531 -0.952 1 64.56 13 SER B C 1
ATOM 2580 O O . SER B 1 13 ? 11.883 -19.375 -0.65 1 64.56 13 SER B O 1
ATOM 2582 N N . LYS B 1 14 ? 11.438 -20.875 -2.111 1 71.88 14 LYS B N 1
ATOM 2583 C CA . LYS B 1 14 ? 12.008 -20.031 -3.154 1 71.88 14 LYS B CA 1
ATOM 2584 C C . LYS B 1 14 ? 11.008 -18.984 -3.625 1 71.88 14 LYS B C 1
ATOM 2586 O O . LYS B 1 14 ? 11.211 -17.781 -3.42 1 71.88 14 LYS B O 1
ATOM 2591 N N . LEU B 1 15 ? 9.867 -19.469 -3.994 1 82.31 15 LEU B N 1
ATOM 2592 C CA . LEU B 1 15 ? 8.93 -18.531 -4.613 1 82.31 15 LEU B CA 1
ATOM 2593 C C . LEU B 1 15 ? 7.926 -18.016 -3.592 1 82.31 15 LEU B C 1
ATOM 2595 O O . LEU B 1 15 ? 7.34 -16.953 -3.781 1 82.31 15 LEU B O 1
ATOM 2599 N N . GLY B 1 16 ? 7.922 -18.719 -2.475 1 86.94 16 GLY B N 1
ATOM 2600 C CA . GLY B 1 16 ? 6.984 -18.281 -1.452 1 86.94 16 GLY B CA 1
ATOM 2601 C C . GLY B 1 16 ? 7.402 -16.984 -0.771 1 86.94 16 GLY B C 1
ATOM 2602 O O . GLY B 1 16 ? 6.59 -16.078 -0.604 1 86.94 16 GLY B O 1
ATOM 2603 N N . ALA B 1 17 ? 8.602 -16.906 -0.394 1 88.94 17 ALA B N 1
ATOM 2604 C CA . ALA B 1 17 ? 9.117 -15.703 0.251 1 88.94 17 ALA B CA 1
ATOM 2605 C C . ALA B 1 17 ? 9.078 -14.516 -0.703 1 88.94 17 ALA B C 1
ATOM 2607 O O . ALA B 1 17 ? 8.766 -13.391 -0.296 1 88.94 17 ALA B O 1
ATOM 2608 N N . ALA B 1 18 ? 9.344 -14.766 -1.929 1 90.31 18 ALA B N 1
ATOM 2609 C CA . ALA B 1 18 ? 9.312 -13.703 -2.932 1 90.31 18 ALA B CA 1
ATOM 2610 C C . ALA B 1 18 ? 7.891 -13.18 -3.137 1 90.31 18 ALA B C 1
ATOM 2612 O O . ALA B 1 18 ? 7.684 -11.984 -3.314 1 90.31 18 ALA B O 1
ATOM 2613 N N . PHE B 1 19 ? 6.996 -14.086 -3.109 1 93.19 19 PHE B N 1
ATOM 2614 C CA . PHE B 1 19 ? 5.598 -13.703 -3.271 1 93.19 19 PHE B CA 1
ATOM 2615 C C . PHE B 1 19 ? 5.137 -12.836 -2.107 1 93.19 19 PHE B C 1
ATOM 2617 O O . PHE B 1 19 ? 4.527 -11.781 -2.314 1 93.19 19 PHE B O 1
ATOM 2624 N N . LEU B 1 20 ? 5.438 -13.234 -0.908 1 93.44 20 LEU B N 1
ATOM 2625 C CA . LEU B 1 20 ? 5.082 -12.445 0.268 1 93.44 20 LEU B CA 1
ATOM 2626 C C . LEU B 1 20 ? 5.82 -11.109 0.279 1 93.44 20 LEU B C 1
ATOM 2628 O O . LEU B 1 20 ? 5.27 -10.094 0.711 1 93.44 20 LEU B O 1
ATOM 2632 N N . GLY B 1 21 ? 7.023 -11.172 -0.179 1 94.56 21 GLY B N 1
ATOM 2633 C CA . GLY B 1 21 ? 7.781 -9.938 -0.302 1 94.56 21 GLY B CA 1
ATOM 2634 C C . GLY B 1 21 ? 7.16 -8.953 -1.276 1 94.56 21 GLY B C 1
ATOM 2635 O O . GLY B 1 21 ? 7.152 -7.742 -1.025 1 94.56 21 GLY B O 1
ATOM 2636 N N . ASN B 1 22 ? 6.652 -9.492 -2.379 1 95.69 22 ASN B N 1
ATOM 2637 C CA . ASN B 1 22 ? 5.973 -8.633 -3.344 1 95.69 22 ASN B CA 1
ATOM 2638 C C . ASN B 1 22 ? 4.727 -7.992 -2.742 1 95.69 22 ASN B C 1
ATOM 2640 O O . ASN B 1 22 ? 4.457 -6.812 -2.973 1 95.69 22 ASN B O 1
ATOM 2644 N N . THR B 1 23 ? 3.977 -8.766 -2.01 1 96.25 23 THR B N 1
ATOM 2645 C CA . THR B 1 23 ? 2.787 -8.234 -1.354 1 96.25 23 THR B CA 1
ATOM 2646 C C . THR B 1 23 ? 3.166 -7.156 -0.34 1 96.25 23 THR B C 1
ATOM 2648 O O . THR B 1 23 ? 2.547 -6.09 -0.297 1 96.25 23 THR B O 1
ATOM 2651 N N . ALA B 1 24 ? 4.184 -7.387 0.368 1 96 24 ALA B N 1
ATOM 2652 C CA . ALA B 1 24 ? 4.648 -6.406 1.344 1 96 24 ALA B CA 1
ATOM 2653 C C . ALA B 1 24 ? 5.164 -5.148 0.652 1 96 24 ALA B C 1
ATOM 2655 O O . ALA B 1 24 ? 4.891 -4.031 1.095 1 96 24 ALA B O 1
ATOM 2656 N N . ALA B 1 25 ? 5.891 -5.367 -0.371 1 97.25 25 ALA B N 1
ATOM 2657 C CA . ALA B 1 25 ? 6.402 -4.234 -1.136 1 97.25 25 ALA B CA 1
ATOM 2658 C C . ALA B 1 25 ? 5.262 -3.387 -1.691 1 97.25 25 ALA B C 1
ATOM 2660 O O . ALA B 1 25 ? 5.355 -2.158 -1.728 1 97.25 25 ALA B O 1
ATOM 2661 N N . ALA B 1 26 ? 4.246 -4.047 -2.107 1 97.75 26 ALA B N 1
ATOM 2662 C CA . ALA B 1 26 ? 3.084 -3.332 -2.621 1 97.75 26 ALA B CA 1
ATOM 2663 C C . ALA B 1 26 ? 2.414 -2.512 -1.522 1 97.75 26 ALA B C 1
ATOM 2665 O O . ALA B 1 26 ? 1.994 -1.376 -1.755 1 97.75 26 ALA B O 1
ATOM 2666 N N . ILE B 1 27 ? 2.328 -3.072 -0.369 1 97.12 27 ILE B N 1
ATOM 2667 C CA . ILE B 1 27 ? 1.775 -2.35 0.771 1 97.12 27 ILE B CA 1
ATOM 2668 C C . ILE B 1 27 ? 2.609 -1.099 1.042 1 97.12 27 ILE B C 1
ATOM 2670 O O . ILE B 1 27 ? 2.066 0 1.177 1 97.12 27 ILE B O 1
ATOM 2674 N N . PHE B 1 28 ? 3.863 -1.316 1.062 1 96.94 28 PHE B N 1
ATOM 2675 C CA . PHE B 1 28 ? 4.746 -0.192 1.349 1 96.94 28 PHE B CA 1
ATOM 2676 C C . PHE B 1 28 ? 4.672 0.85 0.238 1 96.94 28 PHE B C 1
ATOM 2678 O O . PHE B 1 28 ? 4.777 2.051 0.498 1 96.94 28 PHE B O 1
ATOM 2685 N N . TYR B 1 29 ? 4.512 0.388 -0.948 1 97.12 29 TYR B N 1
ATOM 2686 C CA . TYR B 1 29 ? 4.352 1.328 -2.051 1 97.12 29 TYR B CA 1
ATOM 2687 C C . TYR B 1 29 ? 3.102 2.18 -1.866 1 97.12 29 TYR B C 1
ATOM 2689 O O . TYR B 1 29 ? 3.111 3.379 -2.154 1 97.12 29 TYR B O 1
ATOM 2697 N N . GLY B 1 30 ? 2.045 1.564 -1.406 1 96.19 30 GLY B N 1
ATOM 2698 C CA . GLY B 1 30 ? 0.855 2.336 -1.087 1 96.19 30 GLY B CA 1
ATOM 2699 C C . GLY B 1 30 ? 1.102 3.41 -0.043 1 96.19 30 GLY B C 1
ATOM 2700 O O . GLY B 1 30 ? 0.691 4.559 -0.218 1 96.19 30 GLY B O 1
ATOM 2701 N N . ILE B 1 31 ? 1.814 3.033 0.94 1 94.56 31 ILE B N 1
ATOM 2702 C CA . ILE B 1 31 ? 2.158 3.971 2.002 1 94.56 31 ILE B CA 1
ATOM 2703 C C . ILE B 1 31 ? 3.012 5.102 1.434 1 94.56 31 ILE B C 1
ATOM 2705 O O . ILE B 1 31 ? 2.762 6.277 1.713 1 94.56 31 ILE B O 1
ATOM 2709 N N . THR B 1 32 ? 3.918 4.73 0.628 1 95.25 32 THR B N 1
ATOM 2710 C CA . THR B 1 32 ? 4.824 5.703 0.03 1 95.25 32 THR B CA 1
ATOM 2711 C C . THR B 1 32 ? 4.062 6.68 -0.859 1 95.25 32 THR B C 1
ATOM 2713 O O . THR B 1 32 ? 4.367 7.875 -0.884 1 95.25 32 THR B O 1
ATOM 2716 N N . SER B 1 33 ? 3.105 6.176 -1.493 1 95 33 SER B N 1
ATOM 2717 C CA . SER B 1 33 ? 2.336 7.02 -2.402 1 95 33 SER B CA 1
ATOM 2718 C C . SER B 1 33 ? 1.543 8.078 -1.638 1 95 33 SER B C 1
ATOM 2720 O O . SER B 1 33 ? 1.495 9.234 -2.043 1 95 33 SER B O 1
ATOM 2722 N N . VAL B 1 34 ? 0.992 7.695 -0.555 1 92.44 34 VAL B N 1
ATOM 2723 C CA . VAL B 1 34 ? 0.247 8.656 0.252 1 92.44 34 VAL B CA 1
ATOM 2724 C C . VAL B 1 34 ? 1.212 9.656 0.885 1 92.44 34 VAL B C 1
ATOM 2726 O O . VAL B 1 34 ? 0.942 10.859 0.906 1 92.44 34 VAL B O 1
ATOM 2729 N N . GLN B 1 35 ? 2.314 9.188 1.337 1 91.81 35 GLN B N 1
ATOM 2730 C CA . GLN B 1 35 ? 3.303 10.07 1.942 1 91.81 35 GLN B CA 1
ATOM 2731 C C . GLN B 1 35 ? 3.844 11.07 0.924 1 91.81 35 GLN B C 1
ATOM 2733 O O . GLN B 1 35 ? 4.121 12.219 1.265 1 91.81 35 GLN B O 1
ATOM 2738 N N . THR B 1 36 ? 4.023 10.547 -0.243 1 93.69 36 THR B N 1
ATOM 2739 C CA . THR B 1 36 ? 4.477 11.438 -1.305 1 93.69 36 THR B CA 1
ATOM 2740 C C . THR B 1 36 ? 3.434 12.516 -1.587 1 93.69 36 THR B C 1
ATOM 2742 O O . THR B 1 36 ? 3.775 13.688 -1.753 1 93.69 36 THR B O 1
ATOM 2745 N N . TYR B 1 37 ? 2.227 12.133 -1.547 1 90.31 37 TYR B N 1
ATOM 2746 C CA . TYR B 1 37 ? 1.136 13.078 -1.754 1 90.31 37 TYR B CA 1
ATOM 2747 C C . TYR B 1 37 ? 1.127 14.148 -0.666 1 90.31 37 TYR B C 1
ATOM 2749 O O . TYR B 1 37 ? 1 15.336 -0.957 1 90.31 37 TYR B O 1
ATOM 2757 N N . ILE B 1 38 ? 1.251 13.727 0.536 1 87 38 ILE B N 1
ATOM 2758 C CA . ILE B 1 38 ? 1.267 14.648 1.669 1 87 38 ILE B CA 1
ATOM 2759 C C . ILE B 1 38 ? 2.461 15.586 1.55 1 87 38 ILE B C 1
ATOM 2761 O O . ILE B 1 38 ? 2.344 16.781 1.82 1 87 38 ILE B O 1
ATOM 2765 N N . PHE B 1 39 ? 3.568 15.125 1.115 1 91.44 39 PHE B N 1
ATOM 2766 C CA . PHE B 1 39 ? 4.77 15.938 0.959 1 91.44 39 PHE B CA 1
ATOM 2767 C C . PHE B 1 39 ? 4.543 17.047 -0.05 1 91.44 39 PHE B C 1
ATOM 2769 O O . PHE B 1 39 ? 4.879 18.203 0.212 1 91.44 39 PHE B O 1
ATOM 2776 N N . PHE B 1 40 ? 3.977 16.734 -1.167 1 90.5 40 PHE B N 1
ATOM 2777 C CA . PHE B 1 40 ? 3.807 17.719 -2.229 1 90.5 40 PHE B CA 1
ATOM 2778 C C . PHE B 1 40 ? 2.721 18.719 -1.865 1 90.5 40 PHE B C 1
ATOM 2780 O O . PHE B 1 40 ? 2.74 19.859 -2.334 1 90.5 40 PHE B O 1
ATOM 2787 N N . ARG B 1 41 ? 1.84 18.344 -1.016 1 81.44 41 ARG B N 1
ATOM 2788 C CA . ARG B 1 41 ? 0.798 19.266 -0.557 1 81.44 41 ARG B CA 1
ATOM 2789 C C . ARG B 1 41 ? 1.344 20.25 0.477 1 81.44 41 ARG B C 1
ATOM 2791 O O . ARG B 1 41 ? 0.884 21.391 0.563 1 81.44 41 ARG B O 1
ATOM 2798 N N . SER B 1 42 ? 2.232 19.812 1.194 1 78.31 42 SER B N 1
ATOM 2799 C CA . SER B 1 42 ? 2.754 20.625 2.285 1 78.31 42 SER B CA 1
ATOM 2800 C C . SER B 1 42 ? 4.031 21.359 1.872 1 78.31 42 SER B C 1
ATOM 2802 O O . SER B 1 42 ? 4.555 22.172 2.627 1 78.31 42 SER B O 1
ATOM 2804 N N . SER B 1 43 ? 4.609 21.094 0.723 1 73 43 SER B N 1
ATOM 2805 C CA . SER B 1 43 ? 5.969 21.516 0.4 1 73 43 SER B CA 1
ATOM 2806 C C . SER B 1 43 ? 5.977 22.859 -0.335 1 73 43 SER B C 1
ATOM 2808 O O . SER B 1 43 ? 6.801 23.078 -1.223 1 73 43 SER B O 1
ATOM 2810 N N . GLU B 1 44 ? 5.16 23.688 -0.009 1 71.31 44 GLU B N 1
ATOM 2811 C CA . GLU B 1 44 ? 5.152 24.953 -0.717 1 71.31 44 GLU B CA 1
ATOM 2812 C C . GLU B 1 44 ? 6.453 25.719 -0.495 1 71.31 44 GLU B C 1
ATOM 2814 O O . GLU B 1 44 ? 6.945 26.406 -1.4 1 71.31 44 GLU B O 1
ATOM 2819 N N . LYS B 1 45 ? 7.156 25.453 0.553 1 74.38 45 LYS B N 1
ATOM 2820 C CA . LYS B 1 45 ? 8.336 26.25 0.906 1 74.38 45 LYS B CA 1
ATOM 2821 C C . LYS B 1 45 ? 9.617 25.531 0.486 1 74.38 45 LYS B C 1
ATOM 2823 O O . LYS B 1 45 ? 10.703 26.109 0.556 1 74.38 45 LYS B O 1
ATOM 2828 N N . ASP B 1 46 ? 9.547 24.422 -0.026 1 81.25 46 ASP B N 1
ATOM 2829 C CA . ASP B 1 46 ? 10.75 23.672 -0.381 1 81.25 46 ASP B CA 1
ATOM 2830 C C . ASP B 1 46 ? 11.211 24.016 -1.794 1 81.25 46 ASP B C 1
ATOM 2832 O O . ASP B 1 46 ? 10.422 24.5 -2.613 1 81.25 46 ASP B O 1
ATOM 2836 N N . ARG B 1 47 ? 12.492 23.875 -1.986 1 87.19 47 ARG B N 1
ATOM 2837 C CA . ARG B 1 47 ? 13.094 24.141 -3.287 1 87.19 47 ARG B CA 1
ATOM 2838 C C . ARG B 1 47 ? 12.555 23.188 -4.348 1 87.19 47 ARG B C 1
ATOM 2840 O O . ARG B 1 47 ? 12.273 22.031 -4.059 1 87.19 47 ARG B O 1
ATOM 2847 N N . ARG B 1 48 ? 12.484 23.641 -5.617 1 89.12 48 ARG B N 1
ATOM 2848 C CA . ARG B 1 48 ? 11.961 22.859 -6.734 1 89.12 48 ARG B CA 1
ATOM 2849 C C . ARG B 1 48 ? 12.852 21.656 -7.043 1 89.12 48 ARG B C 1
ATOM 2851 O O . ARG B 1 48 ? 12.367 20.594 -7.43 1 89.12 48 ARG B O 1
ATOM 2858 N N . THR B 1 49 ? 14.125 21.828 -6.824 1 88.69 49 THR B N 1
ATOM 2859 C CA . THR B 1 49 ? 15.062 20.75 -7.105 1 88.69 49 THR B CA 1
ATOM 2860 C C . THR B 1 49 ? 14.844 19.578 -6.148 1 88.69 49 THR B C 1
ATOM 2862 O O . THR B 1 49 ? 14.906 18.422 -6.555 1 88.69 49 THR B O 1
ATOM 2865 N N . PHE B 1 50 ? 14.562 19.906 -4.984 1 91.75 50 PHE B N 1
ATOM 2866 C CA . PHE B 1 50 ? 14.32 18.859 -3.992 1 91.75 50 PHE B CA 1
ATOM 2867 C C . PHE B 1 50 ? 13 18.156 -4.258 1 91.75 50 PHE B C 1
ATOM 2869 O O . PHE B 1 50 ? 12.906 16.938 -4.141 1 91.75 50 PHE B O 1
ATOM 2876 N N . LYS B 1 51 ? 12.047 18.859 -4.734 1 93.44 51 LYS B N 1
ATOM 2877 C CA . LYS B 1 51 ? 10.758 18.281 -5.094 1 93.44 51 LYS B CA 1
ATOM 2878 C C . LYS B 1 51 ? 10.891 17.344 -6.297 1 93.44 51 LYS B C 1
ATOM 2880 O O . LYS B 1 51 ? 10.266 16.281 -6.336 1 93.44 51 LYS B O 1
ATOM 2885 N N . ALA B 1 52 ? 11.703 17.781 -7.148 1 93.94 52 ALA B N 1
ATOM 2886 C CA . ALA B 1 52 ? 11.938 16.953 -8.32 1 93.94 52 ALA B CA 1
ATOM 2887 C C . ALA B 1 52 ? 12.641 15.648 -7.941 1 93.94 52 ALA B C 1
ATOM 2889 O O . ALA B 1 52 ? 12.367 14.594 -8.516 1 93.94 52 ALA B O 1
ATOM 2890 N N . LEU B 1 53 ? 13.516 15.773 -7.02 1 95.5 53 LEU B N 1
ATOM 2891 C CA . LEU B 1 53 ? 14.234 14.594 -6.551 1 95.5 53 LEU B CA 1
ATOM 2892 C C . LEU B 1 53 ? 13.281 13.594 -5.906 1 95.5 53 LEU B C 1
ATOM 2894 O O . LEU B 1 53 ? 13.367 12.391 -6.16 1 95.5 53 LEU B O 1
ATOM 2898 N N . ILE B 1 54 ? 12.398 14.133 -5.102 1 95.44 54 ILE B N 1
ATOM 2899 C CA . ILE B 1 54 ? 11.43 13.266 -4.426 1 95.44 54 ILE B CA 1
ATOM 2900 C C . ILE B 1 54 ? 10.5 12.633 -5.457 1 95.44 54 ILE B C 1
ATOM 2902 O O . ILE B 1 54 ? 10.156 11.453 -5.355 1 95.44 54 ILE B O 1
ATOM 2906 N N . PHE B 1 55 ? 10.117 13.359 -6.453 1 95.56 55 PHE B N 1
ATOM 2907 C CA . PHE B 1 55 ? 9.273 12.82 -7.52 1 95.56 55 PHE B CA 1
ATOM 2908 C C . PHE B 1 55 ? 10 11.727 -8.289 1 95.56 55 PHE B C 1
ATOM 2910 O O . PHE B 1 55 ? 9.406 10.711 -8.641 1 95.56 55 PHE B O 1
ATOM 2917 N N . PHE B 1 56 ? 11.227 11.992 -8.539 1 97.06 56 PHE B N 1
ATOM 2918 C CA . PHE B 1 56 ? 12.055 11.008 -9.227 1 97.06 56 PHE B CA 1
ATOM 2919 C C . PHE B 1 56 ? 12.148 9.719 -8.414 1 97.06 56 PHE B C 1
ATOM 2921 O O . PHE B 1 56 ? 12.047 8.625 -8.961 1 97.06 56 PHE B O 1
ATOM 2928 N N . LEU B 1 57 ? 12.32 9.836 -7.141 1 97.31 57 LEU B N 1
ATOM 2929 C CA . LEU B 1 57 ? 12.422 8.68 -6.258 1 97.31 57 LEU B CA 1
ATOM 2930 C C . LEU B 1 57 ? 11.109 7.895 -6.238 1 97.31 57 LEU B C 1
ATOM 2932 O O . LEU B 1 57 ? 11.117 6.664 -6.211 1 97.31 57 LEU B O 1
ATOM 2936 N N . TRP B 1 58 ? 10.031 8.57 -6.234 1 97.44 58 TRP B N 1
ATOM 2937 C CA . TRP B 1 58 ? 8.727 7.91 -6.277 1 97.44 58 TRP B CA 1
ATOM 2938 C C . TRP B 1 58 ? 8.547 7.145 -7.582 1 97.44 58 TRP B C 1
ATOM 2940 O O . TRP B 1 58 ? 7.992 6.043 -7.59 1 97.44 58 TRP B O 1
ATOM 2950 N N . THR B 1 59 ? 8.992 7.734 -8.695 1 97.19 59 THR B N 1
ATOM 2951 C CA . THR B 1 59 ? 8.93 7.066 -9.992 1 97.19 59 THR B CA 1
ATOM 2952 C C . THR B 1 59 ? 9.781 5.801 -9.992 1 97.19 59 THR B C 1
ATOM 2954 O O . THR B 1 59 ? 9.383 4.781 -10.562 1 97.19 59 THR B O 1
ATOM 2957 N N . LEU B 1 60 ? 10.891 5.914 -9.398 1 97.44 60 LEU B N 1
ATOM 2958 C CA . LEU B 1 60 ? 11.75 4.746 -9.281 1 97.44 60 LEU B CA 1
ATOM 2959 C C . LEU B 1 60 ? 11.086 3.65 -8.461 1 97.44 60 LEU B C 1
ATOM 2961 O O . LEU B 1 60 ? 11.203 2.467 -8.781 1 97.44 60 LEU B O 1
ATOM 2965 N N . ASP B 1 61 ? 10.445 4.078 -7.426 1 97.5 61 ASP B N 1
ATOM 2966 C CA . ASP B 1 61 ? 9.734 3.123 -6.586 1 97.5 61 ASP B CA 1
ATOM 2967 C C . ASP B 1 61 ? 8.609 2.443 -7.363 1 97.5 61 ASP B C 1
ATOM 2969 O O . ASP B 1 61 ? 8.367 1.246 -7.191 1 97.5 61 ASP B O 1
ATOM 2973 N N . THR B 1 62 ? 7.965 3.201 -8.211 1 97.31 62 THR B N 1
ATOM 2974 C CA . THR B 1 62 ? 6.922 2.652 -9.07 1 97.31 62 THR B CA 1
ATOM 2975 C C . THR B 1 62 ? 7.508 1.64 -10.055 1 97.31 62 THR B C 1
ATOM 2977 O O . THR B 1 62 ? 6.953 0.555 -10.242 1 97.31 62 THR B O 1
ATOM 2980 N N . LEU B 1 63 ? 8.547 2.041 -10.547 1 97.44 63 LEU B N 1
ATOM 2981 C CA . LEU B 1 63 ? 9.227 1.151 -11.484 1 97.44 63 LEU B CA 1
ATOM 2982 C C . LEU B 1 63 ? 9.695 -0.121 -10.781 1 97.44 63 LEU B C 1
ATOM 2984 O O . LEU B 1 63 ? 9.57 -1.219 -11.328 1 97.44 63 LEU B O 1
ATOM 2988 N N . HIS B 1 64 ? 10.234 0.034 -9.633 1 97.81 64 HIS B N 1
ATOM 2989 C CA . HIS B 1 64 ? 10.695 -1.108 -8.852 1 97.81 64 HIS B CA 1
ATOM 2990 C C . HIS B 1 64 ? 9.57 -2.107 -8.617 1 97.81 64 HIS B C 1
ATOM 2992 O O . HIS B 1 64 ? 9.734 -3.307 -8.852 1 97.81 64 HIS B O 1
ATOM 2998 N N . LEU B 1 65 ? 8.438 -1.639 -8.164 1 97.56 65 LEU B N 1
ATOM 2999 C CA . LEU B 1 65 ? 7.305 -2.521 -7.895 1 97.56 65 LEU B CA 1
ATOM 3000 C C . LEU B 1 65 ? 6.816 -3.184 -9.18 1 97.56 65 LEU B C 1
ATOM 3002 O O . LEU B 1 65 ? 6.473 -4.367 -9.18 1 97.56 65 LEU B O 1
ATOM 3006 N N . ALA B 1 66 ? 6.793 -2.42 -10.266 1 97 66 ALA B N 1
ATOM 3007 C CA . ALA B 1 66 ? 6.371 -2.965 -11.555 1 97 66 ALA B CA 1
ATOM 3008 C C . ALA B 1 66 ? 7.293 -4.098 -12 1 97 66 ALA B C 1
ATOM 3010 O O . ALA B 1 66 ? 6.828 -5.121 -12.508 1 97 66 ALA B O 1
ATOM 3011 N N . LEU B 1 67 ? 8.547 -3.895 -11.797 1 97.06 67 LEU B N 1
ATOM 3012 C CA . LEU B 1 67 ? 9.523 -4.902 -12.203 1 97.06 67 LEU B CA 1
ATOM 3013 C C . LEU B 1 67 ? 9.398 -6.156 -11.344 1 97.06 67 LEU B C 1
ATOM 3015 O O . LEU B 1 67 ? 9.438 -7.273 -11.867 1 97.06 67 LEU B O 1
ATOM 3019 N N . VAL B 1 68 ? 9.258 -5.965 -10.039 1 96.38 68 VAL B N 1
ATOM 3020 C CA . VAL B 1 68 ? 9.109 -7.098 -9.133 1 96.38 68 VAL B CA 1
ATOM 3021 C C . VAL B 1 68 ? 7.828 -7.859 -9.461 1 96.38 68 VAL B C 1
ATOM 3023 O O . VAL B 1 68 ? 7.824 -9.094 -9.508 1 96.38 68 VAL B O 1
ATOM 3026 N N . THR B 1 69 ? 6.805 -7.113 -9.688 1 95.31 69 THR B N 1
ATOM 3027 C CA . THR B 1 69 ? 5.535 -7.738 -10.031 1 95.31 69 THR B CA 1
ATOM 3028 C C . THR B 1 69 ? 5.637 -8.484 -11.359 1 95.31 69 THR B C 1
ATOM 3030 O O . THR B 1 69 ? 5.105 -9.586 -11.5 1 95.31 69 THR B O 1
ATOM 3033 N N . HIS B 1 70 ? 6.289 -7.91 -12.312 1 95 70 HIS B N 1
ATOM 3034 C CA . HIS B 1 70 ? 6.492 -8.578 -13.594 1 95 70 HIS B CA 1
ATOM 3035 C C . HIS B 1 70 ? 7.289 -9.867 -13.43 1 95 70 HIS B C 1
ATOM 3037 O O . HIS B 1 70 ? 6.977 -10.883 -14.055 1 95 70 HIS B O 1
ATOM 3043 N N . ALA B 1 71 ? 8.297 -9.836 -12.648 1 92.81 71 ALA B N 1
ATOM 3044 C CA . ALA B 1 71 ? 9.125 -11.016 -12.43 1 92.81 71 ALA B CA 1
ATOM 3045 C C . ALA B 1 71 ? 8.312 -12.156 -11.836 1 92.81 71 ALA B C 1
ATOM 3047 O O . ALA B 1 71 ? 8.398 -13.305 -12.289 1 92.81 71 ALA B O 1
ATOM 3048 N N . LEU B 1 72 ? 7.547 -11.836 -10.836 1 91.69 72 LEU B N 1
ATOM 3049 C CA . LEU B 1 72 ? 6.75 -12.867 -10.195 1 91.69 72 LEU B CA 1
ATOM 3050 C C . LEU B 1 72 ? 5.645 -13.359 -11.117 1 91.69 72 LEU B C 1
ATOM 3052 O O . LEU B 1 72 ? 5.285 -14.539 -11.094 1 91.69 72 LEU B O 1
ATOM 3056 N N . TYR B 1 73 ? 5.113 -12.383 -11.914 1 90.31 73 TYR B N 1
ATOM 3057 C CA . TYR B 1 73 ? 4.129 -12.781 -12.914 1 90.31 73 TYR B CA 1
ATOM 3058 C C . TYR B 1 73 ? 4.73 -13.773 -13.898 1 90.31 73 TYR B C 1
ATOM 3060 O O . TYR B 1 73 ? 4.082 -14.758 -14.281 1 90.31 73 TYR B O 1
ATOM 3068 N N . PHE B 1 74 ? 5.934 -13.555 -14.242 1 87.94 74 PHE B N 1
ATOM 3069 C CA . PHE B 1 74 ? 6.641 -14.422 -15.172 1 87.94 74 PHE B CA 1
ATOM 3070 C C . PHE B 1 74 ? 6.824 -15.812 -14.578 1 87.94 74 PHE B C 1
ATOM 3072 O O . PHE B 1 74 ? 6.578 -16.812 -15.25 1 87.94 74 PHE B O 1
ATOM 3079 N N . TYR B 1 75 ? 7.141 -15.914 -13.352 1 86.06 75 TYR B N 1
ATOM 3080 C CA . TYR B 1 75 ? 7.434 -17.203 -12.734 1 86.06 75 TYR B CA 1
ATOM 3081 C C . TYR B 1 75 ? 6.148 -17.922 -12.344 1 86.06 75 TYR B C 1
ATOM 3083 O O . TYR B 1 75 ? 6.035 -19.141 -12.516 1 86.06 75 TYR B O 1
ATOM 3091 N N . MET B 1 76 ? 5.211 -17.219 -11.852 1 84.56 76 MET B N 1
ATOM 3092 C CA . MET B 1 76 ? 4.066 -17.875 -11.219 1 84.56 76 MET B CA 1
ATOM 3093 C C . MET B 1 76 ? 2.924 -18.047 -12.211 1 84.56 76 MET B C 1
ATOM 3095 O O . MET B 1 76 ? 2.109 -18.969 -12.07 1 84.56 76 MET B O 1
ATOM 3099 N N . ILE B 1 77 ? 2.846 -17.172 -13.234 1 84 77 ILE B N 1
ATOM 3100 C CA . ILE B 1 77 ? 1.698 -17.234 -14.133 1 84 77 ILE B CA 1
ATOM 3101 C C . ILE B 1 77 ? 2.143 -17.719 -15.508 1 84 77 ILE B C 1
ATOM 3103 O O . ILE B 1 77 ? 1.712 -18.781 -15.961 1 84 77 ILE B O 1
ATOM 3107 N N . THR B 1 78 ? 3.061 -17.047 -16.109 1 81.56 78 THR B N 1
ATOM 3108 C CA . THR B 1 78 ? 3.473 -17.375 -17.469 1 81.56 78 THR B CA 1
ATOM 3109 C C . THR B 1 78 ? 4.164 -18.734 -17.516 1 81.56 78 THR B C 1
ATOM 3111 O O . THR B 1 78 ? 3.977 -19.5 -18.453 1 81.56 78 THR B O 1
ATOM 3114 N N . ASN B 1 79 ? 4.91 -19.047 -16.531 1 80.94 79 ASN B N 1
ATOM 3115 C CA . ASN B 1 79 ? 5.629 -20.312 -16.484 1 80.94 79 ASN B CA 1
ATOM 3116 C C . ASN B 1 79 ? 5.129 -21.203 -15.352 1 80.94 79 ASN B C 1
ATOM 3118 O O . ASN B 1 79 ? 5.918 -21.891 -14.695 1 80.94 79 ASN B O 1
ATOM 3122 N N . PHE B 1 80 ? 3.824 -21.109 -15.352 1 78.44 80 PHE B N 1
ATOM 3123 C CA . PHE B 1 80 ? 3.211 -21.969 -14.359 1 78.44 80 PHE B CA 1
ATOM 3124 C C . PHE B 1 80 ? 3.459 -23.438 -14.688 1 78.44 80 PHE B C 1
ATOM 3126 O O . PHE B 1 80 ? 3.32 -23.859 -15.844 1 78.44 80 PHE B O 1
ATOM 3133 N N . ALA B 1 81 ? 4.016 -24.266 -13.852 1 72.69 81 ALA B N 1
ATOM 3134 C CA . ALA B 1 81 ? 4.262 -25.703 -13.992 1 72.69 81 ALA B CA 1
ATOM 3135 C C . ALA B 1 81 ? 5.578 -25.969 -14.719 1 72.69 81 ALA B C 1
ATOM 3137 O O . ALA B 1 81 ? 5.785 -27.047 -15.266 1 72.69 81 ALA B O 1
ATOM 3138 N N . ASN B 1 82 ? 6.352 -24.891 -14.969 1 77.75 82 ASN B N 1
ATOM 3139 C CA . ASN B 1 82 ? 7.68 -25.047 -15.555 1 77.75 82 ASN B CA 1
ATOM 3140 C C . ASN B 1 82 ? 8.773 -24.797 -14.523 1 77.75 82 ASN B C 1
ATOM 3142 O O . ASN B 1 82 ? 9.266 -23.672 -14.383 1 77.75 82 ASN B O 1
ATOM 3146 N N . PRO B 1 83 ? 9.133 -25.859 -13.867 1 75.5 83 PRO B N 1
ATOM 3147 C CA . PRO B 1 83 ? 10.141 -25.703 -12.82 1 75.5 83 PRO B CA 1
ATOM 3148 C C . PRO B 1 83 ? 11.492 -25.25 -13.367 1 75.5 83 PRO B C 1
ATOM 3150 O O . PRO B 1 83 ? 12.273 -24.625 -12.641 1 75.5 83 PRO B O 1
ATOM 3153 N N . GLU B 1 84 ? 11.758 -25.516 -14.664 1 77 84 GLU B N 1
ATOM 3154 C CA . GLU B 1 84 ? 13.039 -25.125 -15.25 1 77 84 GLU B CA 1
ATOM 3155 C C . GLU B 1 84 ? 13.148 -23.609 -15.375 1 77 84 GLU B C 1
ATOM 3157 O O . GLU B 1 84 ? 14.25 -23.062 -15.32 1 77 84 GLU B O 1
ATOM 3162 N N . ALA B 1 85 ? 12.008 -23.031 -15.531 1 78.25 85 ALA B N 1
ATOM 3163 C CA . ALA B 1 85 ? 12.008 -21.578 -15.68 1 78.25 85 ALA B CA 1
ATOM 3164 C C . ALA B 1 85 ? 12.305 -20.891 -14.352 1 78.25 85 ALA B C 1
ATOM 3166 O O . ALA B 1 85 ? 12.781 -19.766 -14.32 1 78.25 85 ALA B O 1
ATOM 3167 N N . VAL B 1 86 ? 12.102 -21.641 -13.305 1 77.5 86 VAL B N 1
ATOM 3168 C CA . VAL B 1 86 ? 12.281 -21.062 -11.984 1 77.5 86 VAL B CA 1
ATOM 3169 C C . VAL B 1 86 ? 13.773 -20.984 -11.648 1 77.5 86 VAL B C 1
ATOM 3171 O O . VAL B 1 86 ? 14.188 -20.172 -10.812 1 77.5 86 VAL B O 1
ATOM 3174 N N . VAL B 1 87 ? 14.539 -21.719 -12.352 1 79.44 87 VAL B N 1
ATOM 3175 C CA . VAL B 1 87 ? 15.961 -21.766 -12.039 1 79.44 87 VAL B CA 1
ATOM 3176 C C . VAL B 1 87 ? 16.703 -20.656 -12.797 1 79.44 87 VAL B C 1
ATOM 3178 O O . VAL B 1 87 ? 17.812 -20.297 -12.445 1 79.44 87 VAL B O 1
ATOM 3181 N N . VAL B 1 88 ? 16.031 -20.047 -13.75 1 84.25 88 VAL B N 1
ATOM 3182 C CA . VAL B 1 88 ? 16.625 -18.984 -14.562 1 84.25 88 VAL B CA 1
ATOM 3183 C C . VAL B 1 88 ? 16.078 -17.625 -14.133 1 84.25 88 VAL B C 1
ATOM 3185 O O . VAL B 1 88 ? 14.859 -17.438 -14.094 1 84.25 88 VAL B O 1
ATOM 3188 N N . PRO B 1 89 ? 17.016 -16.781 -13.75 1 88 89 PRO B N 1
ATOM 3189 C CA . PRO B 1 89 ? 16.531 -15.453 -13.367 1 88 89 PRO B CA 1
ATOM 3190 C C . PRO B 1 89 ? 15.961 -14.672 -14.547 1 88 89 PRO B C 1
ATOM 3192 O O . PRO B 1 89 ? 16.547 -14.672 -15.633 1 88 89 PRO B O 1
ATOM 3195 N N . SER B 1 90 ? 14.797 -14.148 -14.32 1 89.69 90 SER B N 1
ATOM 3196 C CA . SER B 1 90 ? 14.203 -13.289 -15.344 1 89.69 90 SER B CA 1
ATOM 3197 C C . SER B 1 90 ? 14.93 -11.953 -15.43 1 89.69 90 SER B C 1
ATOM 3199 O O . SER B 1 90 ? 15.617 -11.555 -14.492 1 89.69 90 SER B O 1
ATOM 3201 N N . TRP B 1 91 ? 14.812 -11.219 -16.547 1 92 91 TRP B N 1
ATOM 3202 C CA . TRP B 1 91 ? 15.469 -9.93 -16.719 1 92 91 TRP B CA 1
ATOM 3203 C C . TRP B 1 91 ? 14.922 -8.898 -15.742 1 92 91 TRP B C 1
ATOM 3205 O O . TRP B 1 91 ? 15.648 -8.008 -15.289 1 92 91 TRP B O 1
ATOM 3215 N N . SER B 1 92 ? 13.727 -9.062 -15.398 1 93.56 92 SER B N 1
ATOM 3216 C CA . SER B 1 92 ? 13.078 -8.094 -14.531 1 93.56 92 SER B CA 1
ATOM 3217 C C . SER B 1 92 ? 13.594 -8.203 -13.094 1 93.56 92 SER B C 1
ATOM 3219 O O . SER B 1 92 ? 13.734 -7.191 -12.406 1 93.56 92 SER B O 1
ATOM 3221 N N . ILE B 1 93 ? 13.867 -9.406 -12.648 1 91.44 93 ILE B N 1
ATOM 3222 C CA . ILE B 1 93 ? 14.367 -9.586 -11.289 1 91.44 93 ILE B CA 1
ATOM 3223 C C . ILE B 1 93 ? 15.75 -8.961 -11.156 1 91.44 93 ILE B C 1
ATOM 3225 O O . ILE B 1 93 ? 16.109 -8.422 -10.102 1 91.44 93 ILE B O 1
ATOM 3229 N N . LEU B 1 94 ? 16.516 -9.016 -12.203 1 93.19 94 LEU B N 1
ATOM 3230 C CA . LEU B 1 94 ? 17.859 -8.43 -12.188 1 93.19 94 LEU B CA 1
ATOM 3231 C C . LEU B 1 94 ? 17.781 -6.922 -12.391 1 93.19 94 LEU B C 1
ATOM 3233 O O . LEU B 1 94 ? 18.547 -6.172 -11.766 1 93.19 94 LEU B O 1
ATOM 3237 N N . ALA B 1 95 ? 16.875 -6.492 -13.172 1 94.44 95 ALA B N 1
ATOM 3238 C CA . ALA B 1 95 ? 16.703 -5.066 -13.438 1 94.44 95 ALA B CA 1
ATOM 3239 C C . ALA B 1 95 ? 16.281 -4.32 -12.18 1 94.44 95 ALA B C 1
ATOM 3241 O O . ALA B 1 95 ? 16.656 -3.164 -11.977 1 94.44 95 ALA B O 1
ATOM 3242 N N . GLN B 1 96 ? 15.484 -4.977 -11.398 1 95.19 96 GLN B N 1
ATOM 3243 C CA . GLN B 1 96 ? 15.016 -4.297 -10.195 1 95.19 96 GLN B CA 1
ATOM 3244 C C . GLN B 1 96 ? 16.156 -4.016 -9.234 1 95.19 96 GLN B C 1
ATOM 3246 O O . GLN B 1 96 ? 16.094 -3.074 -8.438 1 95.19 96 GLN B O 1
ATOM 3251 N N . VAL B 1 97 ? 17.234 -4.785 -9.281 1 94.69 97 VAL B N 1
ATOM 3252 C CA . VAL B 1 97 ? 18.391 -4.57 -8.422 1 94.69 97 VAL B CA 1
ATOM 3253 C C . VAL B 1 97 ? 19.062 -3.244 -8.773 1 94.69 97 VAL B C 1
ATOM 3255 O O . VAL B 1 97 ? 19.469 -2.492 -7.887 1 94.69 97 VAL B O 1
ATOM 3258 N N . TYR B 1 98 ? 19.078 -2.947 -10.062 1 95.88 98 TYR B N 1
ATOM 3259 C CA . TYR B 1 98 ? 19.625 -1.667 -10.5 1 95.88 98 TYR B CA 1
ATOM 3260 C C . TYR B 1 98 ? 18.828 -0.506 -9.93 1 95.88 98 TYR B C 1
ATOM 3262 O O . TYR B 1 98 ? 19.391 0.471 -9.438 1 95.88 98 TYR B O 1
ATOM 3270 N N . VAL B 1 99 ? 17.578 -0.648 -9.977 1 96.38 99 VAL B N 1
ATOM 3271 C CA . VAL B 1 99 ? 16.688 0.408 -9.508 1 96.38 99 VAL B CA 1
ATOM 3272 C C . VAL B 1 99 ? 16.844 0.591 -8 1 96.38 99 VAL B C 1
ATOM 3274 O O . VAL B 1 99 ? 16.922 1.721 -7.512 1 96.38 99 VAL B O 1
ATOM 3277 N N . THR B 1 100 ? 16.938 -0.487 -7.309 1 95.88 100 THR B N 1
ATOM 3278 C CA . THR B 1 100 ? 17.094 -0.437 -5.859 1 95.88 100 THR B CA 1
ATOM 3279 C C . THR B 1 100 ? 18.422 0.235 -5.492 1 95.88 100 THR B C 1
ATOM 3281 O O . THR B 1 100 ? 18.469 1.066 -4.582 1 95.88 100 THR B O 1
ATOM 3284 N N . CYS B 1 101 ? 19.438 -0.063 -6.211 1 95.56 101 CYS B N 1
ATOM 3285 C CA . CYS B 1 101 ? 20.75 0.511 -5.93 1 95.56 101 CYS B CA 1
ATOM 3286 C C . CYS B 1 101 ? 20.734 2.021 -6.137 1 95.56 101 CYS B C 1
ATOM 3288 O O . CYS B 1 101 ? 21.266 2.768 -5.312 1 95.56 101 CYS B O 1
ATOM 3290 N N . ILE B 1 102 ? 20.109 2.436 -7.152 1 96.12 102 ILE B N 1
ATOM 3291 C CA . ILE B 1 102 ? 20.047 3.863 -7.449 1 96.12 102 ILE B CA 1
ATOM 3292 C C . ILE B 1 102 ? 19.188 4.574 -6.398 1 96.12 102 ILE B C 1
ATOM 3294 O O . ILE B 1 102 ? 19.594 5.609 -5.867 1 96.12 102 ILE B O 1
ATOM 3298 N N . SER B 1 103 ? 18.062 4.043 -6.156 1 96.19 103 SER B N 1
ATOM 3299 C CA . SER B 1 103 ? 17.156 4.641 -5.18 1 96.19 103 SER B CA 1
ATOM 3300 C C . SER B 1 103 ? 17.797 4.723 -3.801 1 96.19 103 SER B C 1
ATOM 3302 O O . SER B 1 103 ? 17.75 5.766 -3.146 1 96.19 103 SER B O 1
ATOM 3304 N N . ASP B 1 104 ? 18.422 3.652 -3.383 1 94.94 104 ASP B N 1
ATOM 3305 C CA . ASP B 1 104 ? 19.047 3.6 -2.064 1 94.94 104 ASP B CA 1
ATOM 3306 C C . ASP B 1 104 ? 20.188 4.605 -1.963 1 94.94 104 ASP B C 1
ATOM 3308 O O . ASP B 1 104 ? 20.359 5.246 -0.925 1 94.94 104 ASP B O 1
ATOM 3312 N N . LEU B 1 105 ? 20.906 4.73 -2.998 1 95.81 105 LEU B N 1
ATOM 3313 C CA . LEU B 1 105 ? 22.031 5.66 -2.998 1 95.81 105 LEU B CA 1
ATOM 3314 C C . LEU B 1 105 ? 21.547 7.098 -2.838 1 95.81 105 LEU B C 1
ATOM 3316 O O . LEU B 1 105 ? 22.109 7.867 -2.055 1 95.81 105 LEU B O 1
ATOM 3320 N N . ILE B 1 106 ? 20.531 7.418 -3.531 1 96.19 106 ILE B N 1
ATOM 3321 C CA . ILE B 1 106 ? 19.984 8.773 -3.477 1 96.19 106 ILE B CA 1
ATOM 3322 C C . ILE B 1 106 ? 19.438 9.047 -2.082 1 96.19 106 ILE B C 1
ATOM 3324 O O . ILE B 1 106 ? 19.703 10.094 -1.493 1 96.19 106 ILE B O 1
ATOM 3328 N N . VAL B 1 107 ? 18.688 8.102 -1.551 1 95.56 107 VAL B N 1
ATOM 3329 C CA . VAL B 1 107 ? 18.062 8.289 -0.246 1 95.56 107 VAL B CA 1
ATOM 3330 C C . VAL B 1 107 ? 19.141 8.43 0.828 1 95.56 107 VAL B C 1
ATOM 3332 O O . VAL B 1 107 ? 19.062 9.328 1.673 1 95.56 107 VAL B O 1
ATOM 3335 N N . ARG B 1 108 ? 20.125 7.562 0.782 1 94.81 108 ARG B N 1
ATOM 3336 C CA . ARG B 1 108 ? 21.203 7.645 1.763 1 94.81 108 ARG B CA 1
ATOM 3337 C C . ARG B 1 108 ? 21.984 8.938 1.604 1 94.81 108 ARG B C 1
ATOM 3339 O O . ARG B 1 108 ? 22.469 9.508 2.588 1 94.81 108 ARG B O 1
ATOM 3346 N N . GLY B 1 109 ? 22.047 9.406 0.361 1 94.31 109 GLY B N 1
ATOM 3347 C C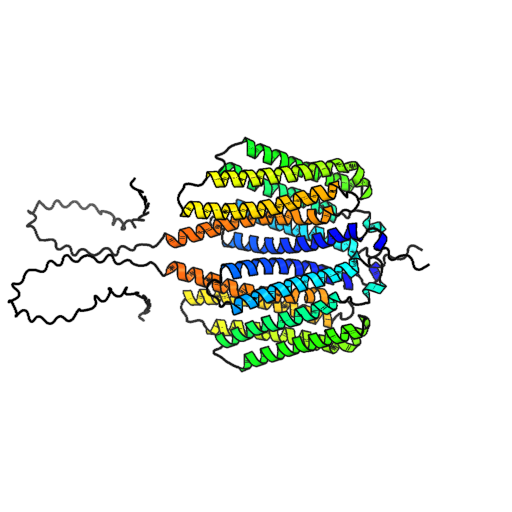A . GLY B 1 109 ? 22.688 10.695 0.133 1 94.31 109 GLY B CA 1
ATOM 3348 C C . GLY B 1 109 ? 21.938 11.844 0.793 1 94.31 109 GLY B C 1
ATOM 3349 O O . GLY B 1 109 ? 22.562 12.734 1.375 1 94.31 109 GLY B O 1
ATOM 3350 N N . VAL B 1 110 ? 20.688 11.82 0.727 1 93.56 110 VAL B N 1
ATOM 3351 C CA . VAL B 1 110 ? 19.875 12.859 1.352 1 93.56 110 VAL B CA 1
ATOM 3352 C C . VAL B 1 110 ? 20.016 12.789 2.869 1 93.56 110 VAL B C 1
ATOM 3354 O O . VAL B 1 110 ? 20.141 13.82 3.537 1 93.56 110 VAL B O 1
ATOM 3357 N N . PHE B 1 111 ? 20.047 11.594 3.357 1 92.38 111 PHE B N 1
ATOM 3358 C CA . PHE B 1 111 ? 20.234 11.438 4.797 1 92.38 111 PHE B CA 1
ATOM 3359 C C . PHE B 1 111 ? 21.625 11.898 5.223 1 92.38 111 PHE B C 1
ATOM 3361 O O . PHE B 1 111 ? 21.781 12.484 6.297 1 92.38 111 PHE B O 1
ATOM 3368 N N . ALA B 1 112 ? 22.594 11.625 4.414 1 92.62 112 ALA B N 1
ATOM 3369 C CA . ALA B 1 112 ? 23.953 12.078 4.711 1 92.62 112 ALA B CA 1
ATOM 3370 C C . ALA B 1 112 ? 24.016 13.602 4.773 1 92.62 112 ALA B C 1
ATOM 3372 O O . ALA B 1 112 ? 24.672 14.164 5.652 1 92.62 112 ALA B O 1
ATOM 3373 N N . ARG B 1 113 ? 23.359 14.203 3.869 1 90.69 113 ARG B N 1
ATOM 3374 C CA . ARG B 1 113 ? 23.312 15.656 3.873 1 90.69 113 ARG B CA 1
ATOM 3375 C C . ARG B 1 113 ? 22.641 16.188 5.137 1 90.69 113 ARG B C 1
ATOM 3377 O O . ARG B 1 113 ? 23.094 17.172 5.727 1 90.69 113 ARG B O 1
ATOM 3384 N N . ARG B 1 114 ? 21.656 15.547 5.496 1 86.38 114 ARG B N 1
ATOM 3385 C CA . ARG B 1 114 ? 20.938 15.945 6.707 1 86.38 114 ARG B CA 1
ATOM 3386 C C . ARG B 1 114 ? 21.828 15.789 7.938 1 86.38 114 ARG B C 1
ATOM 3388 O O . ARG B 1 114 ? 21.828 16.641 8.828 1 86.38 114 ARG B O 1
ATOM 3395 N N . VAL B 1 115 ? 22.5 14.727 7.961 1 88.81 115 VAL B N 1
ATOM 3396 C CA . VAL B 1 115 ? 23.422 14.484 9.07 1 88.81 115 VAL B CA 1
ATOM 3397 C C . VAL B 1 115 ? 24.516 15.547 9.078 1 88.81 115 VAL B C 1
ATOM 3399 O O . VAL B 1 115 ? 24.906 16.047 10.141 1 88.81 115 VAL B O 1
ATOM 3402 N N . TRP B 1 116 ? 24.953 15.906 7.902 1 90.56 116 TRP B N 1
ATOM 3403 C CA . TRP B 1 116 ? 25.984 16.938 7.77 1 90.56 116 TRP B CA 1
ATOM 3404 C C . TRP B 1 116 ? 25.484 18.266 8.32 1 90.56 116 TRP B C 1
ATOM 3406 O O . TRP B 1 116 ? 26.203 18.938 9.07 1 90.56 116 TRP B O 1
ATOM 3416 N N . LEU B 1 117 ? 24.25 18.594 8.078 1 86.56 117 LEU B N 1
ATOM 3417 C CA . LEU B 1 117 ? 23.672 19.859 8.5 1 86.56 117 LEU B CA 1
ATOM 3418 C C . LEU B 1 117 ? 23.391 19.875 10 1 86.56 117 LEU B C 1
ATOM 3420 O O . LEU B 1 117 ? 23.625 20.875 10.672 1 86.56 117 LEU B O 1
ATOM 3424 N N . LEU B 1 118 ? 23 18.781 10.523 1 84.19 118 LEU B N 1
ATOM 3425 C CA . LEU B 1 118 ? 22.609 18.703 11.93 1 84.19 118 LEU B CA 1
ATOM 3426 C C . LEU B 1 118 ? 23.828 18.547 12.828 1 84.19 118 LEU B C 1
ATOM 3428 O O . LEU B 1 118 ? 23.812 18.953 13.992 1 84.19 118 LEU B O 1
ATOM 3432 N N . SER B 1 119 ? 24.875 17.859 12.328 1 82.69 119 SER B N 1
ATOM 3433 C CA . SER B 1 119 ? 26.047 17.562 13.141 1 82.69 119 SER B CA 1
ATOM 3434 C C . SER B 1 119 ? 27.016 18.75 13.156 1 82.69 119 SER B C 1
ATOM 3436 O O . SER B 1 119 ? 28.078 18.672 13.773 1 82.69 119 SER B O 1
ATOM 3438 N N . GLY B 1 120 ? 26.734 19.891 12.688 1 81.88 120 GLY B N 1
ATOM 3439 C CA . GLY B 1 120 ? 27.625 21.047 12.656 1 81.88 120 GLY B CA 1
ATOM 3440 C C . GLY B 1 120 ? 28.75 20.891 11.641 1 81.88 120 GLY B C 1
ATOM 3441 O O . GLY B 1 120 ? 29.891 21.281 11.914 1 81.88 120 GLY B O 1
ATOM 3442 N N . LYS B 1 121 ? 28.484 20.125 10.555 1 80.25 121 LYS B N 1
ATOM 3443 C CA . LYS B 1 121 ? 29.375 19.984 9.398 1 80.25 121 LYS B CA 1
ATOM 3444 C C . LYS B 1 121 ? 30.578 19.109 9.719 1 80.25 121 LYS B C 1
ATOM 3446 O O . LYS B 1 121 ? 31.703 19.406 9.312 1 80.25 121 LYS B O 1
ATOM 3451 N N . LYS B 1 122 ? 30.344 18.156 10.648 1 82.12 122 LYS B N 1
ATOM 3452 C CA . LYS B 1 122 ? 31.391 17.156 10.875 1 82.12 122 LYS B CA 1
ATOM 3453 C C . LYS B 1 122 ? 31.516 16.203 9.688 1 82.12 122 LYS B C 1
ATOM 3455 O O . LYS B 1 122 ? 30.562 15.477 9.375 1 82.12 122 LYS B O 1
ATOM 3460 N N . TYR B 1 123 ? 32.656 16.062 9.148 1 86.81 123 TYR B N 1
ATOM 3461 C CA . TYR B 1 123 ? 32.875 15.375 7.879 1 86.81 123 TYR B CA 1
ATOM 3462 C C . TYR B 1 123 ? 33.062 13.883 8.094 1 86.81 123 TYR B C 1
ATOM 3464 O O . TYR B 1 123 ? 32.812 13.078 7.191 1 86.81 123 TYR B O 1
ATOM 3472 N N . PHE B 1 124 ? 33.5 13.484 9.203 1 89.19 124 PHE B N 1
ATOM 3473 C CA . PHE B 1 124 ? 33.875 12.086 9.391 1 89.19 124 PHE B CA 1
ATOM 3474 C C . PHE B 1 124 ? 32.688 11.164 9.242 1 89.19 124 PHE B C 1
ATOM 3476 O O . PHE B 1 124 ? 32.75 10.18 8.5 1 89.19 124 PHE B O 1
ATOM 3483 N N . VAL B 1 125 ? 31.656 11.5 9.93 1 90.81 125 VAL B N 1
ATOM 3484 C CA . VAL B 1 125 ? 30.469 10.648 9.891 1 90.81 125 VAL B CA 1
ATOM 3485 C C . VAL B 1 125 ? 29.875 10.633 8.484 1 90.81 125 VAL B C 1
ATOM 3487 O O . VAL B 1 125 ? 29.453 9.586 7.992 1 90.81 125 VAL B O 1
ATOM 3490 N N . VAL B 1 126 ? 29.938 11.688 7.797 1 92.75 126 VAL B N 1
ATOM 3491 C CA . VAL B 1 126 ? 29.391 11.812 6.453 1 92.75 126 VAL B CA 1
ATOM 3492 C C . VAL B 1 126 ? 30.203 10.977 5.477 1 92.75 126 VAL B C 1
ATOM 3494 O O . VAL B 1 126 ? 29.656 10.32 4.594 1 92.75 126 VAL B O 1
ATOM 3497 N N . ILE B 1 127 ? 31.484 10.984 5.703 1 93.5 127 ILE B N 1
ATOM 3498 C CA . ILE B 1 127 ? 32.375 10.211 4.84 1 93.5 127 ILE B CA 1
ATOM 3499 C C . ILE B 1 127 ? 32.094 8.719 5.031 1 93.5 127 ILE B C 1
ATOM 3501 O O . ILE B 1 127 ? 32.094 7.957 4.062 1 93.5 127 ILE B O 1
ATOM 3505 N N . LEU B 1 128 ? 31.953 8.359 6.191 1 94.38 128 LEU B N 1
ATOM 3506 C CA . LEU B 1 128 ? 31.656 6.957 6.496 1 94.38 128 LEU B CA 1
ATOM 3507 C C . LEU B 1 128 ? 30.359 6.516 5.836 1 94.38 128 LEU B C 1
ATOM 3509 O O . LEU B 1 128 ? 30.297 5.449 5.219 1 94.38 128 LEU B O 1
ATOM 3513 N N . ILE B 1 129 ? 29.328 7.316 5.941 1 94.69 129 ILE B N 1
ATOM 3514 C CA . ILE B 1 129 ? 28.047 7.016 5.324 1 94.69 129 ILE B CA 1
ATOM 3515 C C . ILE B 1 129 ? 28.203 6.922 3.809 1 94.69 129 ILE B C 1
ATOM 3517 O O . ILE B 1 129 ? 27.688 6 3.18 1 94.69 129 ILE B O 1
ATOM 3521 N N . ALA B 1 130 ? 29 7.801 3.285 1 95.5 130 ALA B N 1
ATOM 3522 C CA . ALA B 1 130 ? 29.203 7.852 1.84 1 95.5 130 ALA B CA 1
ATOM 3523 C C . ALA B 1 130 ? 29.953 6.617 1.345 1 95.5 130 ALA B C 1
ATOM 3525 O O . ALA B 1 130 ? 29.578 6.031 0.323 1 95.5 130 ALA B O 1
ATOM 3526 N N . VAL B 1 131 ? 30.891 6.207 2.062 1 96.12 131 VAL B N 1
ATOM 3527 C CA . VAL B 1 131 ? 31.703 5.066 1.656 1 96.12 131 VAL B CA 1
ATOM 3528 C C . VAL B 1 131 ? 30.859 3.791 1.687 1 96.12 131 VAL B C 1
ATOM 3530 O O . VAL B 1 131 ? 30.844 3.025 0.719 1 96.12 131 VAL B O 1
ATOM 3533 N N . PHE B 1 132 ? 30.188 3.588 2.75 1 97 132 PHE B N 1
ATOM 3534 C CA . PHE B 1 132 ? 29.344 2.396 2.863 1 97 132 PHE B CA 1
ATOM 3535 C C . PHE B 1 132 ? 28.234 2.41 1.816 1 97 132 PHE B C 1
ATOM 3537 O O . PHE B 1 132 ? 27.922 1.373 1.233 1 97 132 PHE B O 1
ATOM 3544 N N . SER B 1 133 ? 27.641 3.566 1.576 1 96.75 133 SER B N 1
ATOM 3545 C CA . SER B 1 133 ? 26.547 3.674 0.604 1 96.75 133 SER B CA 1
ATOM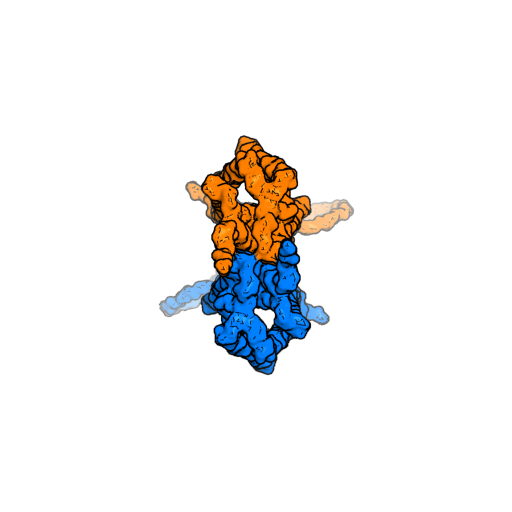 3546 C C . SER B 1 133 ? 27.062 3.432 -0.814 1 96.75 133 SER B C 1
ATOM 3548 O O . SER B 1 133 ? 26.406 2.746 -1.603 1 96.75 133 SER B O 1
ATOM 3550 N N . LEU B 1 134 ? 28.234 3.949 -1.132 1 96.75 134 LEU B N 1
ATOM 3551 C CA . LEU B 1 134 ? 28.797 3.756 -2.461 1 96.75 134 LEU B CA 1
ATOM 3552 C C . LEU B 1 134 ? 29.219 2.305 -2.666 1 96.75 134 LEU B C 1
ATOM 3554 O O . LEU B 1 134 ? 29.031 1.748 -3.75 1 96.75 134 LEU B O 1
ATOM 3558 N N . LEU B 1 135 ? 29.766 1.784 -1.642 1 96.69 135 LEU B N 1
ATOM 3559 C CA . LEU B 1 135 ? 30.156 0.38 -1.71 1 96.69 135 LEU B CA 1
ATOM 3560 C C . LEU B 1 135 ? 28.953 -0.509 -1.979 1 96.69 135 LEU B C 1
ATOM 3562 O O . LEU B 1 135 ? 29 -1.387 -2.844 1 96.69 135 LEU B O 1
ATOM 3566 N N . THR B 1 136 ? 27.906 -0.296 -1.258 1 96.12 136 THR B N 1
ATOM 3567 C CA . THR B 1 136 ? 26.688 -1.067 -1.433 1 96.12 136 THR B CA 1
ATOM 3568 C C . THR B 1 136 ? 26.141 -0.904 -2.85 1 96.12 136 THR B C 1
ATOM 3570 O O . THR B 1 136 ? 25.781 -1.888 -3.5 1 96.12 136 THR B O 1
ATOM 3573 N N . ALA B 1 137 ? 26.125 0.287 -3.367 1 96.25 137 ALA B N 1
ATOM 3574 C CA . ALA B 1 137 ? 25.562 0.573 -4.68 1 96.25 137 ALA B CA 1
ATOM 3575 C C . ALA B 1 137 ? 26.438 0.001 -5.793 1 96.25 137 ALA B C 1
ATOM 3577 O O . ALA B 1 137 ? 25.938 -0.662 -6.707 1 96.25 137 ALA B O 1
ATOM 3578 N N . ILE B 1 138 ? 27.688 0.217 -5.676 1 95.62 138 ILE B N 1
ATOM 3579 C CA . ILE B 1 138 ? 28.609 -0.217 -6.723 1 95.62 138 ILE B CA 1
ATOM 3580 C C . ILE B 1 138 ? 28.656 -1.742 -6.77 1 95.62 138 ILE B C 1
ATOM 3582 O O . ILE B 1 138 ? 28.531 -2.342 -7.84 1 95.62 138 ILE B O 1
ATOM 3586 N N . VAL B 1 139 ? 28.812 -2.334 -5.664 1 96.25 139 VAL B N 1
ATOM 3587 C CA . VAL B 1 139 ? 28.891 -3.789 -5.613 1 96.25 139 VAL B CA 1
ATOM 3588 C C . VAL B 1 139 ? 27.562 -4.391 -6.039 1 96.25 139 VAL B C 1
ATOM 3590 O O . VAL B 1 139 ? 27.516 -5.406 -6.734 1 96.25 139 VAL B O 1
ATOM 3593 N N . GLY B 1 140 ? 26.516 -3.779 -5.609 1 94.5 140 GLY B N 1
ATOM 3594 C CA . GLY B 1 140 ? 25.219 -4.238 -6.062 1 94.5 140 GLY B CA 1
ATOM 3595 C C . GLY B 1 140 ? 25.047 -4.16 -7.566 1 94.5 140 GLY B C 1
ATOM 3596 O O . GLY B 1 140 ? 24.5 -5.078 -8.18 1 94.5 140 GLY B O 1
ATOM 3597 N N . PHE B 1 141 ? 25.547 -3.123 -8.125 1 94.81 141 PHE B N 1
ATOM 3598 C CA . PHE B 1 141 ? 25.484 -2.928 -9.562 1 94.81 141 PHE B CA 1
ATOM 3599 C C . PHE B 1 141 ? 26.312 -3.979 -10.297 1 94.81 141 PHE B C 1
ATOM 3601 O O . PHE B 1 141 ? 25.859 -4.551 -11.289 1 94.81 141 PHE B O 1
ATOM 3608 N N . VAL B 1 142 ? 27.406 -4.227 -9.828 1 95 142 VAL B N 1
ATOM 3609 C CA . VAL B 1 142 ? 28.297 -5.203 -10.453 1 95 142 VAL B CA 1
ATOM 3610 C C . VAL B 1 142 ? 27.703 -6.605 -10.312 1 95 142 VAL B C 1
ATOM 3612 O O . VAL B 1 142 ? 27.766 -7.406 -11.25 1 95 142 VAL B O 1
ATOM 3615 N N . PHE B 1 143 ? 27.156 -6.855 -9.18 1 93.69 143 PHE B N 1
ATOM 3616 C CA . PHE B 1 143 ? 26.5 -8.141 -8.977 1 93.69 143 PHE B CA 1
ATOM 3617 C C . PHE B 1 143 ? 25.391 -8.359 -10 1 93.69 143 PHE B C 1
ATOM 3619 O O . PHE B 1 143 ? 25.297 -9.43 -10.602 1 93.69 143 PHE B O 1
ATOM 3626 N N . ALA B 1 144 ? 24.578 -7.348 -10.188 1 93.06 144 ALA B N 1
ATOM 3627 C CA . ALA B 1 144 ? 23.469 -7.469 -11.133 1 93.06 144 ALA B CA 1
ATOM 3628 C C . ALA B 1 144 ? 23.984 -7.684 -12.547 1 93.06 144 ALA B C 1
ATOM 3630 O O . ALA B 1 144 ? 23.438 -8.5 -13.297 1 93.06 144 ALA B O 1
ATOM 3631 N N . SER B 1 145 ? 25.016 -7.004 -12.906 1 94.31 145 SER B N 1
ATOM 3632 C CA . SER B 1 145 ? 25.594 -7.145 -14.242 1 94.31 145 SER B CA 1
ATOM 3633 C C . SER B 1 145 ? 26.172 -8.539 -14.453 1 94.31 145 SER B C 1
ATOM 3635 O O . SER B 1 145 ? 25.953 -9.156 -15.5 1 94.31 145 SER B O 1
ATOM 3637 N N . LYS B 1 146 ? 26.812 -9.055 -13.461 1 94.19 146 LYS B N 1
ATOM 3638 C CA . LYS B 1 146 ? 27.391 -10.391 -13.555 1 94.19 146 LYS B CA 1
ATOM 3639 C C . LYS B 1 146 ? 26.297 -11.461 -13.547 1 94.19 146 LYS B C 1
ATOM 3641 O O . LYS B 1 146 ? 26.422 -12.492 -14.203 1 94.19 146 LYS B O 1
ATOM 3646 N N . ALA B 1 147 ? 25.312 -11.164 -12.789 1 91.5 147 ALA B N 1
ATOM 3647 C CA . ALA B 1 147 ? 24.188 -12.094 -12.727 1 91.5 147 ALA B CA 1
ATOM 3648 C C . ALA B 1 147 ? 23.516 -12.234 -14.086 1 91.5 147 ALA B C 1
ATOM 3650 O O . ALA B 1 147 ? 23.047 -13.32 -14.453 1 91.5 147 ALA B O 1
ATOM 3651 N N . PHE B 1 148 ? 23.453 -11.148 -14.898 1 91.06 148 PHE B N 1
ATOM 3652 C CA . PHE B 1 148 ? 22.906 -11.195 -16.25 1 91.06 148 PHE B CA 1
ATOM 3653 C C . PHE B 1 148 ? 23.75 -12.109 -17.141 1 91.06 148 PHE B C 1
ATOM 3655 O O . PHE B 1 148 ? 23.203 -12.828 -17.984 1 91.06 148 PHE B O 1
ATOM 3662 N N . GLU B 1 149 ? 25.016 -12.18 -16.906 1 89.75 149 GLU B N 1
ATOM 3663 C CA . GLU B 1 149 ? 25.938 -12.984 -17.703 1 89.75 149 GLU B CA 1
ATOM 3664 C C . GLU B 1 149 ? 25.844 -14.461 -17.328 1 89.75 149 GLU B C 1
ATOM 3666 O O . GLU B 1 149 ? 25.891 -15.328 -18.203 1 89.75 149 GLU B O 1
ATOM 3671 N N . LEU B 1 150 ? 25.656 -14.773 -16.094 1 88.19 150 LEU B N 1
ATOM 3672 C CA . LEU B 1 150 ? 25.625 -16.156 -15.617 1 88.19 150 LEU B CA 1
ATOM 3673 C C . LEU B 1 150 ? 24.312 -16.828 -15.977 1 88.19 150 LEU B C 1
ATOM 3675 O O . LEU B 1 150 ? 24.297 -18.016 -16.328 1 88.19 150 LEU B O 1
ATOM 3679 N N . GLY B 1 151 ? 23.219 -16.234 -15.93 1 83.31 151 GLY B N 1
ATOM 3680 C CA . GLY B 1 151 ? 21.938 -16.672 -16.438 1 83.31 151 GLY B CA 1
ATOM 3681 C C . GLY B 1 151 ? 21.266 -17.719 -15.562 1 83.31 151 GLY B C 1
ATOM 3682 O O . GLY B 1 151 ? 20.266 -18.328 -15.961 1 83.31 151 GLY B O 1
ATOM 3683 N N . SER B 1 152 ? 21.953 -18.203 -14.445 1 84.75 152 SER B N 1
ATOM 3684 C CA . SER B 1 152 ? 21.328 -19.172 -13.555 1 84.75 152 SER B CA 1
ATOM 3685 C C . SER B 1 152 ? 21.516 -18.781 -12.094 1 84.75 152 SER B C 1
ATOM 3687 O O . SER B 1 152 ? 22.562 -18.234 -11.727 1 84.75 152 SER B O 1
ATOM 3689 N N . PHE B 1 153 ? 20.453 -19.109 -11.266 1 82.88 153 PHE B N 1
ATOM 3690 C CA . PHE B 1 153 ? 20.531 -18.812 -9.844 1 82.88 153 PHE B CA 1
ATOM 3691 C C . PHE B 1 153 ? 21.625 -19.641 -9.18 1 82.88 153 PHE B C 1
ATOM 3693 O O . PHE B 1 153 ? 22.281 -19.172 -8.234 1 82.88 153 PHE B O 1
ATOM 3700 N N . LEU B 1 154 ? 21.812 -20.844 -9.688 1 80.56 154 LEU B N 1
ATOM 3701 C CA . LEU B 1 154 ? 22.844 -21.703 -9.125 1 80.56 154 LEU B CA 1
ATOM 3702 C C . LEU B 1 154 ? 24.234 -21.094 -9.32 1 80.56 154 LEU B C 1
ATOM 3704 O O . LEU B 1 154 ? 25.094 -21.219 -8.453 1 80.56 154 LEU B O 1
ATOM 3708 N N . ALA B 1 155 ? 24.406 -20.375 -10.375 1 85 155 ALA B N 1
ATOM 3709 C CA . ALA B 1 155 ? 25.703 -19.766 -10.688 1 85 155 ALA B CA 1
ATOM 3710 C C . ALA B 1 155 ? 25.969 -18.562 -9.797 1 85 155 ALA B C 1
ATOM 3712 O O . ALA B 1 155 ? 27.109 -18.109 -9.68 1 85 155 ALA B O 1
ATOM 3713 N N . PHE B 1 156 ? 24.938 -18.125 -9.125 1 86 156 PHE B N 1
ATOM 3714 C CA . PHE B 1 156 ? 25.094 -16.984 -8.234 1 86 156 PHE B CA 1
ATOM 3715 C C . PHE B 1 156 ? 25.938 -17.344 -7.027 1 86 156 PHE B C 1
ATOM 3717 O O . PHE B 1 156 ? 26.484 -16.453 -6.363 1 86 156 PHE B O 1
ATOM 3724 N N . GLN B 1 157 ? 26.031 -18.562 -6.789 1 83.69 157 GLN B N 1
ATOM 3725 C CA . GLN B 1 157 ? 26.812 -19.016 -5.645 1 83.69 157 GLN B CA 1
ATOM 3726 C C . GLN B 1 157 ? 28.281 -18.672 -5.816 1 83.69 157 GLN B C 1
ATOM 3728 O O . GLN B 1 157 ? 28.984 -18.391 -4.84 1 83.69 157 GLN B O 1
ATOM 3733 N N . SER B 1 158 ? 28.672 -18.594 -7.051 1 87.44 158 SER B N 1
ATOM 3734 C CA . SER B 1 158 ? 30.078 -18.297 -7.324 1 87.44 158 SER B CA 1
ATOM 3735 C C . SER B 1 158 ? 30.391 -16.828 -7.027 1 87.44 158 SER B C 1
ATOM 3737 O O . SER B 1 158 ? 31.547 -16.484 -6.766 1 87.44 158 SER B O 1
ATOM 3739 N N . ILE B 1 159 ? 29.422 -16 -6.992 1 89.56 159 ILE B N 1
ATOM 3740 C CA . ILE B 1 159 ? 29.656 -14.578 -6.75 1 89.56 159 ILE B CA 1
ATOM 3741 C C . ILE B 1 159 ? 28.938 -14.156 -5.465 1 89.56 159 ILE B C 1
ATOM 3743 O O . ILE B 1 159 ? 28.578 -12.992 -5.305 1 89.56 159 ILE B O 1
ATOM 3747 N N . SER B 1 160 ? 28.766 -15.055 -4.574 1 89.25 160 SER B N 1
ATOM 3748 C CA . SER B 1 160 ? 28.016 -14.805 -3.348 1 89.25 160 SER B CA 1
ATOM 3749 C C . SER B 1 160 ? 28.734 -13.789 -2.461 1 89.25 160 SER B C 1
ATOM 3751 O O . SER B 1 160 ? 28.094 -13.062 -1.701 1 89.25 160 SER B O 1
ATOM 3753 N N . TRP B 1 161 ? 29.984 -13.695 -2.588 1 91.62 161 TRP B N 1
ATOM 3754 C CA . TRP B 1 161 ? 30.75 -12.758 -1.771 1 91.62 161 TRP B CA 1
ATOM 3755 C C . TRP B 1 161 ? 30.344 -11.32 -2.068 1 91.62 161 TRP B C 1
ATOM 3757 O O . TRP B 1 161 ? 30.406 -10.453 -1.188 1 91.62 161 TRP B O 1
ATOM 3767 N N . MET B 1 162 ? 29.969 -11.023 -3.23 1 93.19 162 MET B N 1
ATOM 3768 C CA . MET B 1 162 ? 29.516 -9.68 -3.596 1 93.19 162 MET B CA 1
ATOM 3769 C C . MET B 1 162 ? 28.234 -9.312 -2.855 1 93.19 162 MET B C 1
ATOM 3771 O O . MET B 1 162 ? 28.094 -8.18 -2.383 1 93.19 162 MET B O 1
ATOM 3775 N N . MET B 1 163 ? 27.375 -10.312 -2.752 1 91.69 163 MET B N 1
ATOM 3776 C CA . MET B 1 163 ? 26.125 -10.047 -2.045 1 91.69 163 MET B CA 1
ATOM 3777 C C . MET B 1 163 ? 26.375 -9.852 -0.553 1 91.69 163 MET B C 1
ATOM 3779 O O . MET B 1 163 ? 25.766 -8.984 0.073 1 91.69 163 MET B O 1
ATOM 3783 N N . TYR B 1 164 ? 27.297 -10.594 -0.011 1 93.75 164 TYR B N 1
ATOM 3784 C CA . TYR B 1 164 ? 27.656 -10.414 1.394 1 93.75 164 TYR B CA 1
ATOM 3785 C C . TYR B 1 164 ? 28.203 -9.016 1.645 1 93.75 164 TYR B C 1
ATOM 3787 O O . TYR B 1 164 ? 27.828 -8.352 2.611 1 93.75 164 TYR B O 1
ATOM 3795 N N . THR B 1 165 ? 28.969 -8.633 0.773 1 94.88 165 THR B N 1
ATOM 3796 C CA . THR B 1 165 ? 29.594 -7.328 0.917 1 94.88 165 THR B CA 1
ATOM 3797 C C . THR B 1 165 ? 28.578 -6.211 0.753 1 94.88 165 THR B C 1
ATOM 3799 O O . THR B 1 165 ? 28.531 -5.277 1.557 1 94.88 165 THR B O 1
ATOM 3802 N N . ALA B 1 166 ? 27.766 -6.285 -0.203 1 95.38 166 ALA B N 1
ATOM 3803 C CA . ALA B 1 166 ? 26.766 -5.25 -0.479 1 95.38 166 ALA B CA 1
ATOM 3804 C C . ALA B 1 166 ? 25.75 -5.148 0.657 1 95.38 166 ALA B C 1
ATOM 3806 O O . ALA B 1 166 ? 25.469 -4.051 1.148 1 95.38 166 ALA B O 1
ATOM 3807 N N . LEU B 1 167 ? 25.266 -6.293 1.119 1 94.94 167 LEU B N 1
ATOM 3808 C CA . LEU B 1 167 ? 24.25 -6.297 2.156 1 94.94 167 LEU B CA 1
ATOM 3809 C C . LEU B 1 167 ? 24.828 -5.887 3.502 1 94.94 167 LEU B C 1
ATOM 3811 O O . LEU B 1 167 ? 24.203 -5.141 4.254 1 94.94 167 LEU B O 1
ATOM 3815 N N . SER B 1 168 ? 26.016 -6.34 3.797 1 95.69 168 SER B N 1
ATOM 3816 C CA . SER B 1 168 ? 26.641 -5.961 5.059 1 95.69 168 SER B CA 1
ATOM 3817 C C . SER B 1 168 ? 26.953 -4.469 5.09 1 95.69 168 SER B C 1
ATOM 3819 O O . SER B 1 168 ? 26.766 -3.807 6.109 1 95.69 168 SER B O 1
ATOM 3821 N N . SER B 1 169 ? 27.438 -3.973 4.016 1 96.62 169 SER B N 1
ATOM 3822 C CA . SER B 1 169 ? 27.703 -2.541 3.928 1 96.62 169 SER B CA 1
ATOM 3823 C C . SER B 1 169 ? 26.422 -1.734 4.027 1 96.62 169 SER B C 1
ATOM 3825 O O . SER B 1 169 ? 26.406 -0.643 4.602 1 96.62 169 SER B O 1
ATOM 3827 N N . GLY B 1 170 ? 25.391 -2.268 3.467 1 95.5 170 GLY B N 1
ATOM 3828 C CA . GLY B 1 170 ? 24.094 -1.613 3.588 1 95.5 170 GLY B CA 1
ATOM 3829 C C . GLY B 1 170 ? 23.609 -1.511 5.023 1 95.5 170 GLY B C 1
ATOM 3830 O O . GLY B 1 170 ? 23.141 -0.455 5.449 1 95.5 170 GLY B O 1
ATOM 3831 N N . VAL B 1 171 ? 23.766 -2.578 5.719 1 95.81 171 VAL B N 1
ATOM 3832 C CA . VAL B 1 171 ? 23.375 -2.594 7.125 1 95.81 171 VAL B CA 1
ATOM 3833 C C . VAL B 1 171 ? 24.203 -1.584 7.906 1 95.81 171 VAL B C 1
ATOM 3835 O O . VAL B 1 171 ? 23.672 -0.827 8.727 1 95.81 171 VAL B O 1
ATOM 3838 N N . ALA B 1 172 ? 25.438 -1.584 7.609 1 95.56 172 ALA B N 1
ATOM 3839 C CA . ALA B 1 172 ? 26.328 -0.657 8.289 1 95.56 172 ALA B CA 1
ATOM 3840 C C . ALA B 1 172 ? 25.938 0.792 8.016 1 95.56 172 ALA B C 1
ATOM 3842 O O . ALA B 1 172 ? 25.891 1.613 8.93 1 95.56 172 ALA B O 1
ATOM 3843 N N . ALA B 1 173 ? 25.703 1.094 6.812 1 95.19 173 ALA B N 1
ATOM 3844 C CA . ALA B 1 173 ? 25.297 2.447 6.441 1 95.19 173 ALA B CA 1
ATOM 3845 C C . ALA B 1 173 ? 24.016 2.855 7.172 1 95.19 173 ALA B C 1
ATOM 3847 O O . ALA B 1 173 ? 23.938 3.965 7.703 1 95.19 173 ALA B O 1
ATOM 3848 N N . ASP B 1 174 ? 23.078 1.964 7.227 1 94.19 174 ASP B N 1
ATOM 3849 C CA . ASP B 1 174 ? 21.797 2.262 7.863 1 94.19 174 ASP B CA 1
ATOM 3850 C C . ASP B 1 174 ? 21.969 2.494 9.367 1 94.19 174 ASP B C 1
ATOM 3852 O O . ASP B 1 174 ? 21.375 3.412 9.93 1 94.19 174 ASP B O 1
ATOM 3856 N N . VAL B 1 175 ? 22.797 1.704 9.953 1 93.44 175 VAL B N 1
ATOM 3857 C CA . VAL B 1 175 ? 23.047 1.837 11.383 1 93.44 175 VAL B CA 1
ATOM 3858 C C . VAL B 1 175 ? 23.734 3.168 11.672 1 93.44 175 VAL B C 1
ATOM 3860 O O . VAL B 1 175 ? 23.344 3.898 12.578 1 93.44 175 VAL B O 1
ATOM 3863 N N . VAL B 1 176 ? 24.672 3.488 10.891 1 93.44 176 VAL B N 1
ATOM 3864 C CA . VAL B 1 176 ? 25.422 4.727 11.094 1 93.44 176 VAL B CA 1
ATOM 3865 C C . VAL B 1 176 ? 24.5 5.926 10.883 1 93.44 176 VAL B C 1
ATOM 3867 O O . VAL B 1 176 ? 24.516 6.883 11.656 1 93.44 176 VAL B O 1
ATOM 3870 N N . ILE B 1 177 ? 23.656 5.91 9.898 1 92.62 177 ILE B N 1
ATOM 3871 C CA . ILE B 1 177 ? 22.734 7.004 9.617 1 92.62 177 ILE B CA 1
ATOM 3872 C C . ILE B 1 177 ? 21.75 7.168 10.773 1 92.62 177 ILE B C 1
ATOM 3874 O O . ILE B 1 177 ? 21.578 8.273 11.289 1 92.62 177 ILE B O 1
ATOM 3878 N N . ALA B 1 178 ? 21.188 6.047 11.188 1 90 178 ALA B N 1
ATOM 3879 C CA . ALA B 1 178 ? 20.188 6.086 12.242 1 90 178 ALA B CA 1
ATOM 3880 C C . ALA B 1 178 ? 20.781 6.605 13.547 1 90 178 ALA B C 1
ATOM 3882 O O . ALA B 1 178 ? 20.234 7.512 14.18 1 90 178 ALA B O 1
ATOM 3883 N N . VAL B 1 179 ? 21.938 6.09 13.906 1 90.12 179 VAL B N 1
ATOM 3884 C CA . VAL B 1 179 ? 22.578 6.48 15.156 1 90.12 179 VAL B CA 1
ATOM 3885 C C . VAL B 1 179 ? 23.031 7.938 15.07 1 90.12 179 VAL B C 1
ATOM 3887 O O . VAL B 1 179 ? 22.844 8.703 16.031 1 90.12 179 VAL B O 1
ATOM 3890 N N . SER B 1 180 ? 23.547 8.352 14.016 1 90.75 180 SER B N 1
ATOM 3891 C CA . SER B 1 180 ? 24.016 9.719 13.844 1 90.75 180 SER B CA 1
ATOM 3892 C C . SER B 1 180 ? 22.859 10.711 13.898 1 90.75 180 SER B C 1
ATOM 3894 O O . SER B 1 180 ? 23 11.789 14.492 1 90.75 180 SER B O 1
ATOM 3896 N N . LEU B 1 181 ? 21.781 10.391 13.266 1 88.62 181 LEU B N 1
ATOM 3897 C CA . LEU B 1 181 ? 20.641 11.289 13.266 1 88.62 181 LEU B CA 1
ATOM 3898 C C . LEU B 1 181 ? 20.062 11.445 14.68 1 88.62 181 LEU B C 1
ATOM 3900 O O . LEU B 1 181 ? 19.734 12.555 15.094 1 88.62 181 LEU B O 1
ATOM 3904 N N . VAL B 1 182 ? 20.031 10.344 15.375 1 87.12 182 VAL B N 1
ATOM 3905 C CA . VAL B 1 182 ? 19.484 10.375 16.734 1 87.12 182 VAL B CA 1
ATOM 3906 C C . VAL B 1 182 ? 20.406 11.203 17.641 1 87.12 182 VAL B C 1
ATOM 3908 O O . VAL B 1 182 ? 19.938 12.039 18.406 1 87.12 182 VAL B O 1
ATOM 3911 N N . ILE B 1 183 ? 21.672 11.039 17.516 1 88.12 183 ILE B N 1
ATOM 3912 C CA . ILE B 1 183 ? 22.641 11.773 18.328 1 88.12 183 ILE B CA 1
ATOM 3913 C C . ILE B 1 183 ? 22.594 13.258 17.969 1 88.12 183 ILE B C 1
ATOM 3915 O O . ILE B 1 183 ? 22.625 14.117 18.844 1 88.12 183 ILE B O 1
ATOM 3919 N N . SER B 1 184 ? 22.531 13.57 16.719 1 87.25 184 SER B N 1
ATOM 3920 C CA . SER B 1 184 ? 22.484 14.953 16.266 1 87.25 184 SER B CA 1
ATOM 3921 C C . SER B 1 184 ? 21.234 15.664 16.75 1 87.25 184 SER B C 1
ATOM 3923 O O . SER B 1 184 ? 21.281 16.828 17.141 1 87.25 184 SER B O 1
ATOM 3925 N N . LEU B 1 185 ? 20.125 14.977 16.75 1 84.75 185 LEU B N 1
ATOM 3926 C CA . LEU B 1 185 ? 18.875 15.555 17.234 1 84.75 185 LEU B CA 1
ATOM 3927 C C . LEU B 1 185 ? 18.922 15.742 18.75 1 84.75 185 LEU B C 1
ATOM 3929 O O . LEU B 1 185 ? 18.422 16.75 19.266 1 84.75 185 LEU B O 1
ATOM 3933 N N . LEU B 1 186 ? 19.578 14.812 19.469 1 86.12 186 LEU B N 1
ATOM 3934 C CA . LEU B 1 186 ? 19.719 14.922 20.922 1 86.12 186 LEU B CA 1
ATOM 3935 C C . LEU B 1 186 ? 20.578 16.125 21.297 1 86.12 186 LEU B C 1
ATOM 3937 O O . LEU B 1 186 ? 20.297 16.797 22.281 1 86.12 186 LEU B O 1
ATOM 3941 N N . ARG B 1 187 ? 21.453 16.391 20.484 1 86.25 187 ARG B N 1
ATOM 3942 C CA . ARG B 1 187 ? 22.375 17.5 20.75 1 86.25 187 ARG B CA 1
ATOM 3943 C C . ARG B 1 187 ? 21.734 18.828 20.406 1 86.25 187 ARG B C 1
ATOM 3945 O O . ARG B 1 187 ? 22.172 19.875 20.875 1 86.25 187 ARG B O 1
ATOM 3952 N N . SER B 1 188 ? 20.703 18.844 19.609 1 81.62 188 SER B N 1
ATOM 3953 C CA . SER B 1 188 ? 20.047 20.078 19.188 1 81.62 188 SER B CA 1
ATOM 3954 C C . SER B 1 188 ? 19.016 20.531 20.219 1 81.62 188 SER B C 1
ATOM 3956 O O . SER B 1 188 ? 18.344 21.547 20.031 1 81.62 188 SER B O 1
ATOM 3958 N N . ARG B 1 189 ? 18.953 19.812 21.25 1 83.56 189 ARG B N 1
ATOM 3959 C CA . ARG B 1 189 ? 18.031 20.203 22.312 1 83.56 189 ARG B CA 1
ATOM 3960 C C . ARG B 1 189 ? 18.484 21.484 23 1 83.56 189 ARG B C 1
ATOM 3962 O O . ARG B 1 189 ? 19.672 21.688 23.25 1 83.56 189 ARG B O 1
ATOM 3969 N N . THR B 1 190 ? 17.656 22.516 23.094 1 79 190 THR B N 1
ATOM 3970 C CA . THR B 1 190 ? 17.953 23.844 23.625 1 79 190 THR B CA 1
ATOM 3971 C C . THR B 1 190 ? 17.578 23.938 25.109 1 79 190 THR B C 1
ATOM 3973 O O . THR B 1 190 ? 18.047 24.828 25.828 1 79 190 THR B O 1
ATOM 3976 N N . GLY B 1 191 ? 16.797 23.047 25.625 1 77.62 191 GLY B N 1
ATOM 3977 C CA . GLY B 1 191 ? 16.344 23.141 27 1 77.62 191 GLY B CA 1
ATOM 3978 C C . GLY B 1 191 ? 14.953 23.75 27.109 1 77.62 191 GLY B C 1
ATOM 3979 O O . GLY B 1 191 ? 14.32 23.656 28.172 1 77.62 191 GLY B O 1
ATOM 3980 N N . PHE B 1 192 ? 14.453 24.359 25.953 1 78.38 192 PHE B N 1
ATOM 3981 C CA . PHE B 1 192 ? 13.094 24.906 25.953 1 78.38 192 PHE B CA 1
ATOM 3982 C C . PHE B 1 192 ? 12.07 23.797 25.719 1 78.38 192 PHE B C 1
ATOM 3984 O O . PHE B 1 192 ? 12.219 23 24.781 1 78.38 192 PHE B O 1
ATOM 3991 N N . LYS B 1 193 ? 11.125 23.766 26.578 1 79.38 193 LYS B N 1
ATOM 3992 C CA . LYS B 1 193 ? 10.148 22.672 26.594 1 79.38 193 LYS B CA 1
ATOM 3993 C C . LYS B 1 193 ? 9.492 22.516 25.219 1 79.38 193 LYS B C 1
ATOM 3995 O O . LYS B 1 193 ? 9.336 21.391 24.734 1 79.38 193 LYS B O 1
ATOM 4000 N N . ARG B 1 194 ? 9.102 23.641 24.594 1 77.94 194 ARG B N 1
ATOM 4001 C CA . ARG B 1 194 ? 8.398 23.578 23.312 1 77.94 194 ARG B CA 1
ATOM 4002 C C . ARG B 1 194 ? 9.305 23.031 22.219 1 77.94 194 ARG B C 1
ATOM 4004 O O . ARG B 1 194 ? 8.906 22.156 21.453 1 77.94 194 ARG B O 1
ATOM 4011 N N . THR B 1 195 ? 10.531 23.578 22.25 1 78.19 195 THR B N 1
ATOM 4012 C CA . THR B 1 195 ? 11.477 23.141 21.219 1 78.19 195 THR B CA 1
ATOM 4013 C C . THR B 1 195 ? 11.93 21.703 21.484 1 78.19 195 THR B C 1
ATOM 4015 O O . THR B 1 195 ? 12.094 20.922 20.547 1 78.19 195 THR B O 1
ATOM 4018 N N . ASP B 1 196 ? 12 21.391 22.703 1 86.31 196 ASP B N 1
ATOM 4019 C CA . ASP B 1 196 ? 12.43 20.031 23.047 1 86.31 196 ASP B CA 1
ATOM 4020 C C . ASP B 1 196 ? 11.344 19.016 22.734 1 86.31 196 ASP B C 1
ATOM 4022 O O . ASP B 1 196 ? 11.641 17.875 22.359 1 86.31 196 ASP B O 1
ATOM 4026 N N . SER B 1 197 ? 10.117 19.453 22.891 1 82 197 SER B N 1
ATOM 4027 C CA . SER B 1 197 ? 9.016 18.547 22.547 1 82 197 SER B CA 1
ATOM 4028 C C . SER B 1 197 ? 8.992 18.266 21.047 1 82 197 SER B C 1
ATOM 4030 O O . SER B 1 197 ? 8.75 17.125 20.641 1 82 197 SER B O 1
ATOM 4032 N N . LEU B 1 198 ? 9.32 19.281 20.312 1 82 198 LEU B N 1
ATOM 4033 C CA . LEU B 1 198 ? 9.375 19.109 18.875 1 82 198 LEU B CA 1
ATOM 4034 C C . LEU B 1 198 ? 10.523 18.188 18.469 1 82 198 LEU B C 1
ATOM 4036 O O . LEU B 1 198 ? 10.352 17.297 17.641 1 82 198 LEU B O 1
ATOM 4040 N N . VAL B 1 199 ? 11.633 18.391 19.109 1 82.62 199 VAL B N 1
ATOM 4041 C CA . VAL B 1 199 ? 12.812 17.578 18.828 1 82.62 199 VAL B CA 1
ATOM 4042 C C . VAL B 1 199 ? 12.562 16.141 19.219 1 82.62 199 VAL B C 1
ATOM 4044 O O . VAL B 1 199 ? 12.945 15.211 18.5 1 82.62 199 VAL B O 1
ATOM 4047 N N . ASN B 1 200 ? 11.867 15.914 20.266 1 84.06 200 ASN B N 1
ATOM 4048 C CA . ASN B 1 200 ? 11.547 14.562 20.719 1 84.06 200 ASN B CA 1
ATOM 4049 C C . ASN B 1 200 ? 10.625 13.852 19.734 1 84.06 200 ASN B C 1
ATOM 4051 O O . ASN B 1 200 ? 10.789 12.656 19.469 1 84.06 200 ASN B O 1
ATOM 4055 N N . THR B 1 201 ? 9.734 14.602 19.203 1 81.69 201 THR B N 1
ATOM 4056 C CA . THR B 1 201 ? 8.828 14.023 18.219 1 81.69 201 THR B CA 1
ATOM 4057 C C . THR B 1 201 ? 9.586 13.633 16.953 1 81.69 201 THR B C 1
ATOM 4059 O O . THR B 1 201 ? 9.391 12.539 16.422 1 81.69 201 THR B O 1
ATOM 4062 N N . LEU B 1 202 ? 10.422 14.445 16.625 1 80.88 202 LEU B N 1
ATOM 4063 C CA . LEU B 1 202 ? 11.211 14.164 15.43 1 80.88 202 LEU B CA 1
ATOM 4064 C C . LEU B 1 202 ? 12.141 12.984 15.664 1 80.88 202 LEU B C 1
ATOM 4066 O O . LEU B 1 202 ? 12.344 12.156 14.766 1 80.88 202 LEU B O 1
ATOM 4070 N N . MET B 1 203 ? 12.68 12.953 16.812 1 83.56 203 MET B N 1
ATOM 4071 C CA . MET B 1 203 ? 13.562 11.852 17.172 1 83.56 203 MET B CA 1
ATOM 4072 C C . MET B 1 203 ? 12.82 10.523 17.156 1 83.56 203 MET B C 1
ATOM 4074 O O . MET B 1 203 ? 13.336 9.523 16.656 1 83.56 203 MET B O 1
ATOM 4078 N N . LEU B 1 204 ? 11.664 10.555 17.625 1 80.94 204 LEU B N 1
ATOM 4079 C CA . LEU B 1 204 ? 10.875 9.328 17.656 1 80.94 204 LEU B CA 1
ATOM 4080 C C . LEU B 1 204 ? 10.547 8.852 16.25 1 80.94 204 LEU B C 1
ATOM 4082 O O . LEU B 1 204 ? 10.617 7.656 15.961 1 80.94 204 LEU B O 1
ATOM 4086 N N . TYR B 1 205 ? 10.219 9.75 15.422 1 79.88 205 TYR B N 1
ATOM 4087 C CA . TYR B 1 205 ? 9.945 9.406 14.031 1 79.88 205 TYR B CA 1
ATOM 4088 C C . TYR B 1 205 ? 11.188 8.852 13.352 1 79.88 205 TYR B C 1
ATOM 4090 O O . TYR B 1 205 ? 11.125 7.855 12.633 1 79.88 205 TYR B O 1
ATOM 4098 N N . THR B 1 206 ? 12.258 9.477 13.633 1 77.94 206 THR B N 1
ATOM 4099 C CA . THR B 1 206 ? 13.531 9.062 13.039 1 77.94 206 THR B CA 1
ATOM 4100 C C . THR B 1 206 ? 13.938 7.68 13.539 1 77.94 206 THR B C 1
ATOM 4102 O O . THR B 1 206 ? 14.375 6.836 12.758 1 77.94 206 THR B O 1
ATOM 4105 N N . ILE B 1 207 ? 13.766 7.457 14.758 1 80.5 207 ILE B N 1
ATOM 4106 C CA . ILE B 1 207 ? 14.109 6.172 15.352 1 80.5 207 ILE B CA 1
ATOM 4107 C C . ILE B 1 207 ? 13.227 5.078 14.773 1 80.5 207 ILE B C 1
ATOM 4109 O O . ILE B 1 207 ? 13.711 4.02 14.375 1 80.5 207 ILE B O 1
ATOM 4113 N N . ASN B 1 208 ? 12.008 5.375 14.664 1 79.19 208 ASN B N 1
ATOM 4114 C CA . ASN B 1 208 ? 11.07 4.363 14.188 1 79.19 208 ASN B CA 1
ATOM 4115 C C . ASN B 1 208 ? 11.32 4.012 12.727 1 79.19 208 ASN B C 1
ATOM 4117 O O . ASN B 1 208 ? 11.359 2.832 12.367 1 79.19 208 ASN B O 1
ATOM 4121 N N . THR B 1 209 ? 11.469 4.953 11.961 1 81.56 209 THR B N 1
ATOM 4122 C CA . THR B 1 209 ? 11.688 4.703 10.539 1 81.56 209 THR B CA 1
ATOM 4123 C C . THR B 1 209 ? 13.07 4.102 10.312 1 81.56 209 THR B C 1
ATOM 4125 O O . THR B 1 209 ? 13.227 3.186 9.5 1 81.56 209 THR B O 1
ATOM 4128 N N . GLY B 1 210 ? 14.086 4.594 11.062 1 83.69 210 GLY B N 1
ATOM 4129 C CA . GLY B 1 210 ? 15.43 4.047 10.953 1 83.69 210 GLY B CA 1
ATOM 4130 C C . GLY B 1 210 ? 15.523 2.607 11.43 1 83.69 210 GLY B C 1
ATOM 4131 O O . GLY B 1 210 ? 16.203 1.789 10.805 1 83.69 210 GLY B O 1
ATOM 4132 N N . LEU B 1 211 ? 14.797 2.35 12.453 1 85.69 211 LEU B N 1
ATOM 4133 C CA . LEU B 1 211 ? 14.797 0.994 12.992 1 85.69 211 LEU B CA 1
ATOM 4134 C C . LEU B 1 211 ? 14.156 0.019 12.008 1 85.69 211 LEU B C 1
ATOM 4136 O O . LEU B 1 211 ? 14.648 -1.099 11.828 1 85.69 211 LEU B O 1
ATOM 4140 N N . PHE B 1 212 ? 13.141 0.458 11.406 1 88.38 212 PHE B N 1
ATOM 4141 C CA . PHE B 1 212 ? 12.438 -0.411 10.477 1 88.38 212 PHE B CA 1
ATOM 4142 C C . PHE B 1 212 ? 13.312 -0.729 9.266 1 88.38 212 PHE B C 1
ATOM 4144 O O . PHE B 1 212 ? 13.375 -1.879 8.828 1 88.38 212 PHE B O 1
ATOM 4151 N N . THR B 1 213 ? 13.984 0.237 8.75 1 91.19 213 THR B N 1
ATOM 4152 C CA . THR B 1 213 ? 14.844 0.032 7.586 1 91.19 213 THR B CA 1
ATOM 4153 C C . THR B 1 213 ? 16.047 -0.833 7.949 1 91.19 213 THR B C 1
ATOM 4155 O O . THR B 1 213 ? 16.406 -1.75 7.211 1 91.19 213 THR B O 1
ATOM 4158 N N . THR B 1 214 ? 16.609 -0.586 9.148 1 92.56 214 THR B N 1
ATOM 4159 C CA . THR B 1 214 ? 17.766 -1.351 9.586 1 92.56 214 THR B CA 1
ATOM 4160 C C . THR B 1 214 ? 17.391 -2.801 9.867 1 92.56 214 THR B C 1
ATOM 4162 O O . THR B 1 214 ? 18.141 -3.721 9.539 1 92.56 214 THR B O 1
ATOM 4165 N N . LEU B 1 215 ? 16.25 -2.916 10.414 1 92.94 215 LEU B N 1
ATOM 4166 C CA . LEU B 1 215 ? 15.781 -4.27 10.695 1 92.94 215 LEU B CA 1
ATOM 4167 C C . LEU B 1 215 ? 15.555 -5.043 9.406 1 92.94 215 LEU B C 1
ATOM 4169 O O . LEU B 1 215 ? 15.914 -6.219 9.305 1 92.94 215 LEU B O 1
ATOM 4173 N N . CYS B 1 216 ? 14.977 -4.449 8.469 1 94.94 216 CYS B N 1
ATOM 4174 C CA . CYS B 1 216 ? 14.703 -5.121 7.203 1 94.94 216 CYS B CA 1
ATOM 4175 C C . CYS B 1 216 ? 15.992 -5.457 6.469 1 94.94 216 CYS B C 1
ATOM 4177 O O . CYS B 1 216 ? 16.156 -6.57 5.965 1 94.94 216 CYS B O 1
ATOM 4179 N N . THR B 1 217 ? 16.875 -4.496 6.418 1 95.06 217 THR B N 1
ATOM 4180 C CA . THR B 1 217 ? 18.156 -4.758 5.766 1 95.06 217 THR B CA 1
ATOM 4181 C C . THR B 1 217 ? 18.953 -5.816 6.531 1 95.06 217 THR B C 1
ATOM 4183 O O . THR B 1 217 ? 19.594 -6.668 5.93 1 95.06 217 THR B O 1
ATOM 4186 N N . GLY B 1 218 ? 18.875 -5.781 7.801 1 95.44 218 GLY B N 1
ATOM 4187 C CA . GLY B 1 218 ? 19.531 -6.789 8.617 1 95.44 218 GLY B CA 1
ATOM 4188 C C . GLY B 1 218 ? 18.969 -8.18 8.406 1 95.44 218 GLY B C 1
ATOM 4189 O O . GLY B 1 218 ? 19.719 -9.156 8.297 1 95.44 218 GLY B O 1
ATOM 4190 N N . LEU B 1 219 ? 17.688 -8.266 8.336 1 94.69 219 LEU B N 1
ATOM 4191 C CA . LEU B 1 219 ? 17.047 -9.555 8.086 1 94.69 219 LEU B CA 1
ATOM 4192 C C . LEU B 1 219 ? 17.391 -10.078 6.695 1 94.69 219 LEU B C 1
ATOM 4194 O O . LEU B 1 219 ? 17.562 -11.281 6.504 1 94.69 219 LEU B O 1
ATOM 4198 N N . CYS B 1 220 ? 17.422 -9.141 5.77 1 95.19 220 CYS B N 1
ATOM 4199 C CA . CYS B 1 220 ? 17.844 -9.508 4.426 1 95.19 220 CYS B CA 1
ATOM 4200 C C . CYS B 1 220 ? 19.25 -10.109 4.438 1 95.19 220 CYS B C 1
ATOM 4202 O O . CYS B 1 220 ? 19.484 -11.156 3.83 1 95.19 220 CYS B O 1
ATOM 4204 N N . PHE B 1 221 ? 20.141 -9.539 5.191 1 95.25 221 PHE B N 1
ATOM 4205 C CA . PHE B 1 221 ? 21.516 -10 5.301 1 95.25 221 PHE B CA 1
ATOM 4206 C C . PHE B 1 221 ? 21.578 -11.352 6.012 1 95.25 221 PHE B C 1
ATOM 4208 O O . PHE B 1 221 ? 22.219 -12.281 5.531 1 95.25 221 PHE B O 1
ATOM 4215 N N . ILE B 1 222 ? 20.859 -11.516 7.082 1 94.69 222 ILE B N 1
ATOM 4216 C CA . ILE B 1 222 ? 20.875 -12.727 7.898 1 94.69 222 ILE B CA 1
ATOM 4217 C C . ILE B 1 222 ? 20.266 -13.883 7.117 1 94.69 222 ILE B C 1
ATOM 4219 O O . ILE B 1 222 ? 20.797 -15 7.125 1 94.69 222 ILE B O 1
ATOM 4223 N N . THR B 1 223 ? 19.219 -13.664 6.438 1 92.81 223 THR B N 1
ATOM 4224 C CA . THR B 1 223 ? 18.562 -14.734 5.691 1 92.81 223 THR B CA 1
ATOM 4225 C C . THR B 1 223 ? 19.406 -15.172 4.504 1 92.81 223 THR B C 1
ATOM 4227 O O . THR B 1 223 ? 19.422 -16.344 4.141 1 92.81 223 THR B O 1
ATOM 4230 N N . TYR B 1 224 ? 20.094 -14.219 3.928 1 91.62 224 TYR B N 1
ATOM 4231 C CA . TYR B 1 224 ? 21 -14.594 2.846 1 91.62 224 TYR B CA 1
ATOM 4232 C C . TYR B 1 224 ? 22.188 -15.398 3.375 1 91.62 224 TYR B C 1
ATOM 4234 O O . TYR B 1 224 ? 22.625 -16.344 2.732 1 91.62 224 TYR B O 1
ATOM 4242 N N . ALA B 1 225 ? 22.672 -15.102 4.535 1 90.81 225 ALA B N 1
ATOM 4243 C CA . ALA B 1 225 ? 23.828 -15.758 5.129 1 90.81 225 ALA B CA 1
ATOM 4244 C C . ALA B 1 225 ? 23.484 -17.172 5.57 1 90.81 225 ALA B C 1
ATOM 4246 O O . ALA B 1 225 ? 24.297 -18.094 5.434 1 90.81 225 ALA B O 1
ATOM 4247 N N . ILE B 1 226 ? 22.281 -17.406 6.031 1 89.25 226 ILE B N 1
ATOM 4248 C CA . ILE B 1 226 ? 21.906 -18.703 6.586 1 89.25 226 ILE B CA 1
ATOM 4249 C C . ILE B 1 226 ? 21.375 -19.609 5.473 1 89.25 226 ILE B C 1
ATOM 4251 O O . ILE B 1 226 ? 21.719 -20.797 5.418 1 89.25 226 ILE B O 1
ATOM 4255 N N . TRP B 1 227 ? 20.547 -19.031 4.617 1 85.31 227 TRP B N 1
ATOM 4256 C CA . TRP B 1 227 ? 19.953 -19.828 3.553 1 85.31 227 TRP B CA 1
ATOM 4257 C C . TRP B 1 227 ? 20.188 -19.188 2.189 1 85.31 227 TRP B C 1
ATOM 4259 O O . TRP B 1 227 ? 19.25 -18.75 1.526 1 85.31 227 TRP B O 1
ATOM 4269 N N . PRO B 1 228 ? 21.391 -19.312 1.673 1 79.44 228 PRO B N 1
ATOM 4270 C CA . PRO B 1 228 ? 21.672 -18.656 0.397 1 79.44 228 PRO B CA 1
ATOM 4271 C C . PRO B 1 228 ? 20.984 -19.328 -0.785 1 79.44 228 PRO B C 1
ATOM 4273 O O . PRO B 1 228 ? 20.672 -18.672 -1.782 1 79.44 228 PRO B O 1
ATOM 4276 N N . ALA B 1 229 ? 20.547 -20.594 -0.657 1 77 229 ALA B N 1
ATOM 4277 C CA . ALA B 1 229 ? 19.969 -21.344 -1.77 1 77 229 ALA B CA 1
ATOM 4278 C C . ALA B 1 229 ? 18.453 -21.172 -1.81 1 77 229 ALA B C 1
ATOM 4280 O O . ALA B 1 229 ? 17.828 -21.391 -2.85 1 77 229 ALA B O 1
ATOM 4281 N N . GLU B 1 230 ? 17.766 -20.812 -0.672 1 76.44 230 GLU B N 1
ATOM 4282 C CA . GLU B 1 230 ? 16.312 -20.781 -0.591 1 76.44 230 GLU B CA 1
ATOM 4283 C C . GLU B 1 230 ? 15.766 -19.406 -1.002 1 76.44 230 GLU B C 1
ATOM 4285 O O . GLU B 1 230 ? 14.555 -19.234 -1.156 1 76.44 230 GLU B O 1
ATOM 4290 N N . LEU B 1 231 ? 16.484 -18.469 -1.402 1 81.56 231 LEU B N 1
ATOM 4291 C CA . LEU B 1 231 ? 16.156 -17.141 -1.912 1 81.56 231 LEU B CA 1
ATOM 4292 C C . LEU B 1 231 ? 15.172 -16.438 -0.993 1 81.56 231 LEU B C 1
ATOM 4294 O O . LEU B 1 231 ? 14.352 -15.648 -1.453 1 81.56 231 LEU B O 1
ATOM 4298 N N . ILE B 1 232 ? 15.102 -16.781 0.294 1 86.19 232 ILE B N 1
ATOM 4299 C CA . ILE B 1 232 ? 14.234 -16.141 1.282 1 86.19 232 ILE B CA 1
ATOM 4300 C C . ILE B 1 232 ? 14.578 -14.656 1.396 1 86.19 232 ILE B C 1
ATOM 4302 O O . ILE B 1 232 ? 13.695 -13.828 1.635 1 86.19 232 ILE B O 1
ATOM 4306 N N . PHE B 1 233 ? 15.812 -14.352 1.097 1 90.06 233 PHE B N 1
ATOM 4307 C CA . PHE B 1 233 ? 16.281 -12.977 1.244 1 90.06 233 PHE B CA 1
ATOM 4308 C C . PHE B 1 233 ? 15.594 -12.055 0.251 1 90.06 233 PHE B C 1
ATOM 4310 O O . PHE B 1 233 ? 15.484 -10.852 0.486 1 90.06 233 PHE B O 1
ATOM 4317 N N . MET B 1 234 ? 15.055 -12.594 -0.802 1 90.81 234 MET B N 1
ATOM 4318 C CA . MET B 1 234 ? 14.43 -11.789 -1.839 1 90.81 234 MET B CA 1
ATOM 4319 C C . MET B 1 234 ? 13.164 -11.117 -1.312 1 90.81 234 MET B C 1
ATOM 4321 O O . MET B 1 234 ? 12.828 -10 -1.724 1 90.81 234 MET B O 1
ATOM 4325 N N . GLY B 1 235 ? 12.492 -11.805 -0.409 1 92.5 235 GLY B N 1
ATOM 4326 C CA . GLY B 1 235 ? 11.312 -11.211 0.186 1 92.5 235 GLY B CA 1
ATOM 4327 C C . GLY B 1 235 ? 11.594 -9.914 0.922 1 92.5 235 GLY B C 1
ATOM 4328 O O . GLY B 1 235 ? 10.836 -8.945 0.812 1 92.5 235 GLY B O 1
ATOM 4329 N N . PHE B 1 236 ? 12.656 -9.883 1.571 1 94.06 236 PHE B N 1
ATOM 4330 C CA . PHE B 1 236 ? 13.055 -8.695 2.314 1 94.06 236 PHE B CA 1
ATOM 4331 C C . PHE B 1 236 ? 13.68 -7.66 1.389 1 94.06 236 PHE B C 1
ATOM 4333 O O . PHE B 1 236 ? 13.445 -6.457 1.539 1 94.06 236 PHE B O 1
ATOM 4340 N N . TYR B 1 237 ? 14.367 -8.156 0.465 1 94.69 237 TYR B N 1
ATOM 4341 C CA . TYR B 1 237 ? 15.07 -7.27 -0.459 1 94.69 237 TYR B CA 1
ATOM 4342 C C . TYR B 1 237 ? 14.086 -6.445 -1.277 1 94.69 237 TYR B C 1
ATOM 4344 O O . TYR B 1 237 ? 14.32 -5.266 -1.54 1 94.69 237 TYR B O 1
ATOM 4352 N N . PHE B 1 238 ? 12.977 -7.031 -1.627 1 95.62 238 PHE B N 1
ATOM 4353 C CA . PHE B 1 238 ? 11.977 -6.352 -2.443 1 95.62 238 PHE B CA 1
ATOM 4354 C C . PHE B 1 238 ? 11.352 -5.188 -1.681 1 95.62 238 PHE B C 1
ATOM 4356 O O . PHE B 1 238 ? 10.82 -4.258 -2.287 1 95.62 238 PHE B O 1
ATOM 4363 N N . CYS B 1 239 ? 11.43 -5.254 -0.426 1 95.56 239 CYS B N 1
ATOM 4364 C CA . CYS B 1 239 ? 10.773 -4.234 0.384 1 95.56 239 CYS B CA 1
ATOM 4365 C C . CYS B 1 239 ? 11.711 -3.068 0.665 1 95.56 239 CYS B C 1
ATOM 4367 O O . CYS B 1 239 ? 11.273 -1.994 1.076 1 95.56 239 CYS B O 1
ATOM 4369 N N . LEU B 1 240 ? 12.961 -3.189 0.425 1 94.19 240 LEU B N 1
ATOM 4370 C CA . LEU B 1 240 ? 13.969 -2.238 0.884 1 94.19 240 LEU B CA 1
ATOM 4371 C C . LEU B 1 240 ? 13.797 -0.888 0.198 1 94.19 240 LEU B C 1
ATOM 4373 O O . LEU B 1 240 ? 13.805 0.154 0.858 1 94.19 240 LEU B O 1
ATOM 4377 N N . SER B 1 241 ? 13.586 -0.896 -1.098 1 93 241 SER B N 1
ATOM 4378 C CA . SER B 1 241 ? 13.477 0.359 -1.834 1 93 241 SER B CA 1
ATOM 4379 C C . SER B 1 241 ? 12.32 1.208 -1.314 1 93 241 SER B C 1
ATOM 4381 O O . SER B 1 241 ? 12.492 2.398 -1.042 1 93 241 SER B O 1
ATOM 4383 N N . ALA B 1 242 ? 11.203 0.558 -1.14 1 94.81 242 ALA B N 1
ATOM 4384 C CA . ALA B 1 242 ? 10.031 1.28 -0.658 1 94.81 242 ALA B CA 1
ATOM 4385 C C . ALA B 1 242 ? 10.219 1.731 0.788 1 94.81 242 ALA B C 1
ATOM 4387 O O . ALA B 1 242 ? 9.773 2.818 1.168 1 94.81 242 ALA B O 1
ATOM 4388 N N . LEU B 1 243 ? 10.875 0.942 1.562 1 94.19 243 LEU B N 1
ATOM 4389 C CA . LEU B 1 243 ? 11.086 1.263 2.969 1 94.19 243 LEU B CA 1
ATOM 4390 C C . LEU B 1 243 ? 12 2.475 3.121 1 94.19 243 LEU B C 1
ATOM 4392 O O . LEU B 1 243 ? 11.75 3.34 3.965 1 94.19 243 LEU B O 1
ATOM 4396 N N . TYR B 1 244 ? 13.008 2.57 2.354 1 94.31 244 TYR B N 1
ATOM 4397 C CA . TYR B 1 244 ? 13.922 3.703 2.414 1 94.31 244 TYR B CA 1
ATOM 4398 C C . TYR B 1 244 ? 13.219 5 2.031 1 94.31 244 TYR B C 1
ATOM 4400 O O . TYR B 1 244 ? 13.359 6.016 2.717 1 94.31 244 TYR B O 1
ATOM 4408 N N . LEU B 1 245 ? 12.508 4.91 1.019 1 94.75 245 LEU B N 1
ATOM 4409 C CA . LEU B 1 245 ? 11.789 6.105 0.589 1 94.75 245 LEU B CA 1
ATOM 4410 C C . LEU B 1 245 ? 10.727 6.5 1.611 1 94.75 245 LEU B C 1
ATOM 4412 O O . LEU B 1 245 ? 10.539 7.688 1.887 1 94.75 245 LEU B O 1
ATOM 4416 N N . ASN B 1 246 ? 10.117 5.531 2.125 1 93.69 246 ASN B N 1
ATOM 4417 C CA . ASN B 1 246 ? 9.125 5.797 3.168 1 93.69 246 ASN B CA 1
ATOM 4418 C C . ASN B 1 246 ? 9.766 6.465 4.383 1 93.69 246 ASN B C 1
ATOM 4420 O O . ASN B 1 246 ? 9.18 7.379 4.969 1 93.69 246 ASN B O 1
ATOM 4424 N N . ALA B 1 247 ? 10.883 5.988 4.742 1 91.94 247 ALA B N 1
ATOM 4425 C CA . ALA B 1 247 ? 11.586 6.57 5.879 1 91.94 247 ALA B CA 1
ATOM 4426 C C . ALA B 1 247 ? 11.945 8.031 5.613 1 91.94 247 ALA B C 1
ATOM 4428 O O . ALA B 1 247 ? 11.781 8.883 6.484 1 91.94 247 ALA B O 1
ATOM 4429 N N . LEU B 1 248 ? 12.344 8.312 4.496 1 91.81 248 LEU B N 1
ATOM 4430 C CA . LEU B 1 248 ? 12.695 9.672 4.113 1 91.81 248 LEU B CA 1
ATOM 4431 C C . LEU B 1 248 ? 11.469 10.578 4.109 1 91.81 248 LEU B C 1
ATOM 4433 O O . LEU B 1 248 ? 11.484 11.656 4.703 1 91.81 248 LEU B O 1
ATOM 4437 N N . LEU B 1 249 ? 10.43 10.094 3.498 1 92.25 249 LEU B N 1
ATOM 4438 C CA . LEU B 1 249 ? 9.211 10.891 3.379 1 92.25 249 LEU B CA 1
ATOM 4439 C C . LEU B 1 249 ? 8.578 11.117 4.746 1 92.25 249 LEU B C 1
ATOM 4441 O O . LEU B 1 249 ? 8.039 12.195 5.012 1 92.25 249 LEU B O 1
ATOM 4445 N N . ALA B 1 250 ? 8.625 10.102 5.531 1 88.25 250 ALA B N 1
ATOM 4446 C CA . ALA B 1 250 ? 8.086 10.242 6.879 1 88.25 250 ALA B CA 1
ATOM 4447 C C . ALA B 1 250 ? 8.82 11.328 7.656 1 88.25 250 ALA B C 1
ATOM 4449 O O . ALA B 1 250 ? 8.203 12.117 8.375 1 88.25 250 ALA B O 1
ATOM 4450 N N . THR B 1 251 ? 10.078 11.391 7.516 1 84.5 251 THR B N 1
ATOM 4451 C CA . THR B 1 251 ? 10.891 12.398 8.188 1 84.5 251 THR B CA 1
ATOM 4452 C C . THR B 1 251 ? 10.586 13.789 7.645 1 84.5 251 THR B C 1
ATOM 4454 O O . THR B 1 251 ? 10.445 14.75 8.406 1 84.5 251 THR B O 1
ATOM 4457 N N . LEU B 1 252 ? 10.438 13.922 6.379 1 86.5 252 LEU B N 1
ATOM 4458 C CA . LEU B 1 252 ? 10.148 15.203 5.746 1 86.5 252 LEU B CA 1
ATOM 4459 C C . LEU B 1 252 ? 8.75 15.688 6.113 1 86.5 252 LEU B C 1
ATOM 4461 O O . LEU B 1 252 ? 8.555 16.875 6.395 1 86.5 252 LEU B O 1
ATOM 4465 N N . ASN B 1 253 ? 7.852 14.797 6.148 1 86.38 253 ASN B N 1
ATOM 4466 C CA . ASN B 1 253 ? 6.473 15.156 6.469 1 86.38 253 ASN B CA 1
ATOM 4467 C C . ASN B 1 253 ? 6.32 15.531 7.941 1 86.38 253 ASN B C 1
ATOM 4469 O O . ASN B 1 253 ? 5.52 16.406 8.281 1 86.38 253 ASN B O 1
ATOM 4473 N N . ALA B 1 254 ? 7.031 14.852 8.75 1 82.06 254 ALA B N 1
ATOM 4474 C CA . ALA B 1 254 ? 6.996 15.188 10.172 1 82.06 254 ALA B CA 1
ATOM 4475 C C . ALA B 1 254 ? 7.512 16.594 10.414 1 82.06 254 ALA B C 1
ATOM 4477 O O . ALA B 1 254 ? 6.953 17.344 11.227 1 82.06 254 ALA B O 1
ATOM 4478 N N . ARG B 1 255 ? 8.492 16.953 9.734 1 78.31 255 ARG B N 1
ATOM 4479 C CA . ARG B 1 255 ? 9.055 18.297 9.844 1 78.31 255 ARG B CA 1
ATOM 4480 C C . ARG B 1 255 ? 8.055 19.359 9.406 1 78.31 255 ARG B C 1
ATOM 4482 O O . ARG B 1 255 ? 7.898 20.375 10.062 1 78.31 255 ARG B O 1
ATOM 4489 N N . SER B 1 256 ? 7.406 19.094 8.391 1 78.31 256 SER B N 1
ATOM 4490 C CA . SER B 1 256 ? 6.445 20.062 7.852 1 78.31 256 SER B CA 1
ATOM 4491 C C . SER B 1 256 ? 5.23 20.203 8.766 1 78.31 256 SER B C 1
ATOM 4493 O O . SER B 1 256 ? 4.715 21.297 8.961 1 78.31 256 SER B O 1
ATOM 4495 N N . SER B 1 257 ? 4.805 19.125 9.336 1 75.19 257 SER B N 1
ATOM 4496 C CA . SER B 1 257 ? 3.66 19.141 10.234 1 75.19 257 SER B CA 1
ATOM 4497 C C . SER B 1 257 ? 3.963 19.938 11.5 1 75.19 257 SER B C 1
ATOM 4499 O O . SER B 1 257 ? 3.105 20.656 12 1 75.19 257 SER B O 1
ATOM 4501 N N . LEU B 1 258 ? 5.172 19.875 11.945 1 74.88 258 LEU B N 1
ATOM 4502 C CA . LEU B 1 258 ? 5.578 20.578 13.148 1 74.88 258 LEU B CA 1
ATOM 4503 C C . LEU B 1 258 ? 5.773 22.062 12.875 1 74.88 258 LEU B C 1
ATOM 4505 O O . LEU B 1 258 ? 5.465 22.906 13.727 1 74.88 258 LEU B O 1
ATOM 4509 N N . ARG B 1 259 ? 6.195 22.359 11.734 1 72.31 259 ARG B N 1
ATOM 4510 C CA . ARG B 1 259 ? 6.344 23.75 11.328 1 72.31 259 ARG B CA 1
ATOM 4511 C C . ARG B 1 259 ? 4.988 24.438 11.219 1 72.31 259 ARG B C 1
ATOM 4513 O O . ARG B 1 259 ? 4.84 25.594 11.633 1 72.31 259 ARG B O 1
ATOM 4520 N N . ASP B 1 260 ? 4.055 23.812 10.734 1 68.56 260 ASP B N 1
ATOM 4521 C CA . ASP B 1 260 ? 2.707 24.359 10.578 1 68.56 260 ASP B CA 1
ATOM 4522 C C . ASP B 1 260 ? 2.035 24.562 11.93 1 68.56 260 ASP B C 1
ATOM 4524 O O . ASP B 1 260 ? 1.307 25.547 12.125 1 68.56 260 ASP B O 1
ATOM 4528 N N . LYS B 1 261 ? 2.293 23.703 12.812 1 65.06 261 LYS B N 1
ATOM 4529 C CA . LYS B 1 261 ? 1.737 23.844 14.156 1 65.06 261 LYS B CA 1
ATOM 4530 C C . LYS B 1 261 ? 2.338 25.047 14.875 1 65.06 261 LYS B C 1
ATOM 4532 O O . LYS B 1 261 ? 1.659 25.703 15.672 1 65.06 261 LYS B O 1
ATOM 4537 N N . GLN B 1 262 ? 3.535 25.359 14.547 1 60.69 262 GLN B N 1
ATOM 4538 C CA . GLN B 1 262 ? 4.203 26.516 15.156 1 60.69 262 GLN B CA 1
ATOM 4539 C C . GLN B 1 262 ? 3.715 27.812 14.539 1 60.69 262 GLN B C 1
ATOM 4541 O O . GLN B 1 262 ? 3.541 28.812 15.25 1 60.69 262 GLN B O 1
ATOM 4546 N N . HIS B 1 263 ? 3.6 27.984 13.25 1 54.03 263 HIS B N 1
ATOM 4547 C CA . HIS B 1 263 ? 3.119 29.188 12.602 1 54.03 263 HIS B CA 1
ATOM 4548 C C . HIS B 1 263 ? 1.649 29.438 12.922 1 54.03 263 HIS B C 1
ATOM 4550 O O . HIS B 1 263 ? 1.197 30.594 12.922 1 54.03 263 HIS B O 1
ATOM 4556 N N . GLY B 1 264 ? 0.8 28.609 12.961 1 46.97 264 GLY B N 1
ATOM 4557 C CA . GLY B 1 264 ? -0.58 28.844 13.352 1 46.97 264 GLY B CA 1
ATOM 4558 C C . GLY B 1 264 ? -0.706 29.578 14.672 1 46.97 264 GLY B C 1
ATOM 4559 O O . GLY B 1 264 ? -1.662 30.328 14.883 1 46.97 264 GLY B O 1
ATOM 4560 N N . VAL B 1 265 ? 0.209 29.562 15.523 1 41.97 265 VAL B N 1
ATOM 4561 C CA . VAL B 1 265 ? 0.147 30.266 16.797 1 41.97 265 VAL B CA 1
ATOM 4562 C C . VAL B 1 265 ? 0.636 31.703 16.609 1 41.97 265 VAL B C 1
ATOM 4564 O O . VAL B 1 265 ? 0.097 32.625 17.219 1 41.97 265 VAL B O 1
ATOM 4567 N N . SER B 1 266 ? 1.536 32.031 15.734 1 39.69 266 SER B N 1
ATOM 4568 C CA . SER B 1 266 ? 2.24 33.312 15.938 1 39.69 266 SER B CA 1
ATOM 4569 C C . SER B 1 266 ? 1.555 34.438 15.188 1 39.69 266 SER B C 1
ATOM 4571 O O . SER B 1 266 ? 1.704 35.594 15.555 1 39.69 266 SER B O 1
ATOM 4573 N N . THR B 1 267 ? 1.12 34.312 14.023 1 37 267 THR B N 1
ATOM 4574 C CA . THR B 1 267 ? 0.881 35.562 13.344 1 37 267 THR B CA 1
ATOM 4575 C C . THR B 1 267 ? -0.509 36.125 13.672 1 37 267 THR B C 1
ATOM 4577 O O . THR B 1 267 ? -1.498 35.719 13.055 1 37 267 THR B O 1
ATOM 4580 N N . VAL B 1 268 ? -0.897 36.281 14.852 1 35.09 268 VAL B N 1
ATOM 4581 C CA . VAL B 1 268 ? -2.074 37.094 15.094 1 35.09 268 VAL B CA 1
ATOM 4582 C C . VAL B 1 268 ? -1.776 38.562 14.711 1 35.09 268 VAL B C 1
ATOM 4584 O O . VAL B 1 268 ? -0.891 39.188 15.289 1 35.09 268 VAL B O 1
ATOM 4587 N N . PRO B 1 269 ? -2.061 38.969 13.484 1 33.34 269 PRO B N 1
ATOM 4588 C CA . PRO B 1 269 ? -1.907 40.406 13.266 1 33.34 269 PRO B CA 1
ATOM 4589 C C . PRO B 1 269 ? -2.566 41.25 14.359 1 33.34 269 PRO B C 1
ATOM 4591 O O . PRO B 1 269 ? -3.754 41.094 14.641 1 33.34 269 PRO B O 1
ATOM 4594 N N . LEU B 1 270 ? -1.946 41.531 15.414 1 32.28 270 LEU B N 1
ATOM 4595 C CA . LEU B 1 270 ? -2.406 42.562 16.344 1 32.28 270 LEU B CA 1
ATOM 4596 C C . LEU B 1 270 ? -2.713 43.844 15.617 1 32.28 270 LEU B C 1
ATOM 4598 O O . LEU B 1 270 ? -1.806 44.531 15.109 1 32.28 270 LEU B O 1
ATOM 4602 N N . GLU B 1 271 ? -3.779 43.906 14.852 1 32.16 271 GLU B N 1
ATOM 4603 C CA . GLU B 1 271 ? -4.188 45.25 14.445 1 32.16 271 GLU B CA 1
ATOM 4604 C C . GLU B 1 271 ? -4.371 46.156 15.656 1 32.16 271 GLU B C 1
ATOM 4606 O O . GLU B 1 271 ? -5.25 45.938 16.484 1 32.16 271 GLU B O 1
ATOM 4611 N N . LEU B 1 272 ? -3.289 46.594 16.25 1 30.47 272 LEU B N 1
ATOM 4612 C CA . LEU B 1 272 ? -3.381 47.719 17.172 1 30.47 272 LEU B CA 1
ATOM 4613 C C . LEU B 1 272 ? -4.289 48.812 16.625 1 30.47 272 LEU B C 1
ATOM 4615 O O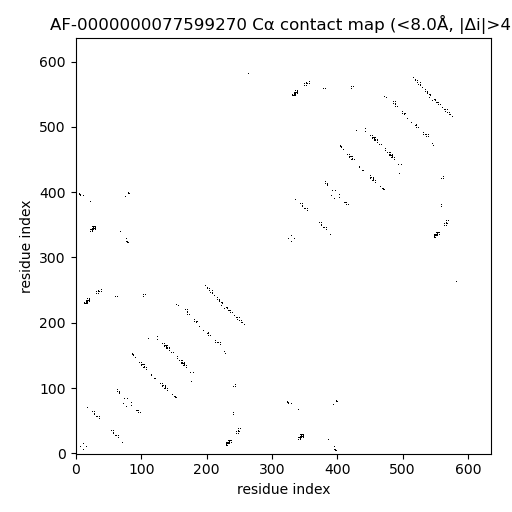 . LEU B 1 272 ? -3.992 49.406 15.586 1 30.47 272 LEU B O 1
ATOM 4619 N N . ASN B 1 273 ? -5.582 48.594 16.719 1 30.05 273 ASN B N 1
ATOM 4620 C CA . ASN B 1 273 ? -6.375 49.781 16.5 1 30.05 273 ASN B CA 1
ATOM 4621 C C . ASN B 1 273 ? -5.688 51.031 17.062 1 30.05 273 ASN B C 1
ATOM 4623 O O . ASN B 1 273 ? -5.328 51.062 18.234 1 30.05 273 ASN B O 1
ATOM 4627 N N . THR B 1 274 ? -4.984 51.719 16.328 1 31.03 274 THR B N 1
ATOM 4628 C CA . THR B 1 274 ? -4.562 53.062 16.641 1 31.03 274 THR B CA 1
ATOM 4629 C C . THR B 1 274 ? -5.664 53.812 17.391 1 31.03 274 THR B C 1
ATOM 4631 O O . THR B 1 274 ? -6.75 54.031 16.844 1 31.03 274 THR B O 1
ATOM 4634 N N . TRP B 1 275 ? -5.879 53.5 18.719 1 28.62 275 TRP B N 1
ATOM 4635 C CA . TRP B 1 275 ? -6.66 54.469 19.484 1 28.62 275 TRP B CA 1
ATOM 4636 C C . TRP B 1 275 ? -6.371 55.906 19.016 1 28.62 275 TRP B C 1
ATOM 4638 O O . TRP B 1 275 ? -5.215 56.312 18.953 1 28.62 275 TRP B O 1
ATOM 4648 N N . ASN B 1 276 ? -7.125 56.375 18.141 1 27.62 276 ASN B N 1
ATOM 4649 C CA . ASN B 1 276 ? -7.156 57.812 17.875 1 27.62 276 ASN B CA 1
ATOM 4650 C C . ASN B 1 276 ? -7.094 58.625 19.156 1 27.62 276 ASN B C 1
ATOM 4652 O O . ASN B 1 276 ? -8.039 58.625 19.953 1 27.62 276 ASN B O 1
ATOM 4656 N N . THR B 1 277 ? -5.992 58.406 19.953 1 28.34 277 THR B N 1
ATOM 4657 C CA . THR B 1 277 ? -5.797 59.375 21.016 1 28.34 277 THR B CA 1
ATOM 4658 C C . THR B 1 277 ? -6.289 60.781 20.594 1 28.34 277 THR B C 1
ATOM 4660 O O . THR B 1 277 ? -5.84 61.312 19.578 1 28.34 277 THR B O 1
ATOM 4663 N N . GLY B 1 278 ? -7.57 60.938 20.766 1 28.5 278 GLY B N 1
ATOM 4664 C CA . GLY B 1 278 ? -8.078 62.312 20.688 1 28.5 278 GLY B CA 1
ATOM 4665 C C . GLY B 1 278 ? -7.09 63.344 21.188 1 28.5 278 GLY B C 1
ATOM 4666 O O . GLY B 1 278 ? -6.504 63.188 22.266 1 28.5 278 GLY B O 1
ATOM 4667 N N . SER B 1 279 ? -6.219 63.812 20.281 1 29.83 279 SER B N 1
ATOM 4668 C CA . SER B 1 279 ? -5.371 65 20.453 1 29.83 279 SER B CA 1
ATOM 4669 C C . SER B 1 279 ? -6.062 66.062 21.312 1 29.83 279 SER B C 1
ATOM 4671 O O . SER B 1 279 ? -7.012 66.688 20.859 1 29.83 279 SER B O 1
ATOM 4673 N N . VAL B 1 280 ? -6.523 65.625 22.562 1 29.02 280 VAL B N 1
ATOM 4674 C CA . VAL B 1 280 ? -6.789 66.812 23.375 1 29.02 280 VAL B CA 1
ATOM 4675 C C . VAL B 1 280 ? -5.578 67.75 23.359 1 29.02 280 VAL B C 1
ATOM 4677 O O . VAL B 1 280 ? -4.535 67.438 23.938 1 29.02 280 VAL B O 1
ATOM 4680 N N . VAL B 1 281 ? -5.16 68.25 22.172 1 30.12 281 VAL B N 1
ATOM 4681 C CA . VAL B 1 281 ? -4.277 69.375 21.969 1 30.12 281 VAL B CA 1
ATOM 4682 C C . VAL B 1 281 ? -4.656 70.5 22.922 1 30.12 281 VAL B C 1
ATOM 4684 O O . VAL B 1 281 ? -5.734 71.125 22.797 1 30.12 281 VAL B O 1
ATOM 4687 N N . SER B 1 282 ? -4.543 70.25 24.25 1 27.84 282 SER B N 1
ATOM 4688 C CA . SER B 1 282 ? -4.543 71.438 25.031 1 27.84 282 SER B CA 1
ATOM 4689 C C . SER B 1 282 ? -3.746 72.562 24.328 1 27.84 282 SER B C 1
ATOM 4691 O O . SER B 1 282 ? -2.609 72.312 23.906 1 27.84 282 SER B O 1
ATOM 4693 N N . LYS B 1 283 ? -4.473 73.5 23.719 1 31.27 283 LYS B N 1
ATOM 4694 C CA . LYS B 1 283 ? -4.105 74.75 23.047 1 31.27 283 LYS B CA 1
ATOM 4695 C C . LYS B 1 283 ? -3.029 75.5 23.828 1 31.27 283 LYS B C 1
ATOM 4697 O O . LYS B 1 283 ? -3.322 76.125 24.828 1 31.27 283 LYS B O 1
ATOM 4702 N N . TYR B 1 284 ? -1.96 74.812 24.375 1 26.48 284 TYR B N 1
ATOM 4703 C CA . TYR B 1 284 ? -1.023 75.812 24.906 1 26.48 284 TYR B CA 1
ATOM 4704 C C . TYR B 1 284 ? -0.664 76.812 23.844 1 26.48 284 TYR B C 1
ATOM 4706 O O . TYR B 1 284 ? -0.57 76.5 22.656 1 26.48 284 TYR B O 1
ATOM 4714 N N . PRO B 1 285 ? -0.872 78.125 24.172 1 28.91 285 PRO B N 1
ATOM 4715 C CA . PRO B 1 285 ? -0.715 79.312 23.266 1 28.91 285 PRO B CA 1
ATOM 4716 C C . PRO B 1 285 ? 0.608 79.25 22.5 1 28.91 285 PRO B C 1
ATOM 4718 O O . PRO B 1 285 ? 1.678 79.25 23.109 1 28.91 285 PRO B O 1
ATOM 4721 N N . SER B 1 286 ? 0.782 78.312 21.5 1 28.84 286 SER B N 1
ATOM 4722 C CA . SER B 1 286 ? 2.01 78.25 20.719 1 28.84 286 SER B CA 1
ATOM 4723 C C . SER B 1 286 ? 2.395 79.688 20.219 1 28.84 286 SER B C 1
ATOM 4725 O O . SER B 1 286 ? 1.55 80.438 19.719 1 28.84 286 SER B O 1
ATOM 4727 N N . HIS B 1 287 ? 3.254 80.312 20.938 1 28.48 287 HIS B N 1
ATOM 4728 C CA . HIS B 1 287 ? 3.873 81.5 20.375 1 28.48 287 HIS B CA 1
ATOM 4729 C C . HIS B 1 287 ? 4.191 81.312 18.891 1 28.48 287 HIS B C 1
ATOM 4731 O O . HIS B 1 287 ? 4.582 80.25 18.469 1 28.48 287 HIS B O 1
ATOM 4737 N N . ILE B 1 288 ? 3.619 82.188 17.969 1 27.75 288 ILE B N 1
ATOM 4738 C CA . ILE B 1 288 ? 3.502 82.438 16.547 1 27.75 288 ILE B CA 1
ATOM 4739 C C . ILE B 1 288 ? 4.883 82.375 15.891 1 27.75 288 ILE B C 1
ATOM 4741 O O . ILE B 1 288 ? 5.719 83.25 16.078 1 27.75 288 ILE B O 1
ATOM 4745 N N . VAL B 1 289 ? 5.746 81.312 16.078 1 29.58 289 VAL B N 1
ATOM 4746 C CA . VAL B 1 289 ? 6.961 81.625 15.336 1 29.58 289 VAL B CA 1
ATOM 4747 C C . VAL B 1 289 ? 6.629 81.75 13.852 1 29.58 289 VAL B C 1
ATOM 4749 O O . VAL B 1 289 ? 5.711 81.125 13.344 1 29.58 289 VAL B O 1
ATOM 4752 N N . PRO B 1 290 ? 7.312 82.625 13.102 1 28.27 290 PRO B N 1
ATOM 4753 C CA . PRO B 1 290 ? 7.121 83.188 11.75 1 28.27 290 PRO B CA 1
ATOM 4754 C C . PRO B 1 290 ? 7.094 82.062 10.688 1 28.27 290 PRO B C 1
ATOM 4756 O O . PRO B 1 290 ? 7.625 80.938 10.906 1 28.27 290 PRO B O 1
ATOM 4759 N N . SER B 1 291 ? 6.211 82.125 9.602 1 28.27 291 SER B N 1
ATOM 4760 C CA . SER B 1 291 ? 5.516 81.375 8.523 1 28.27 291 SER B CA 1
ATOM 4761 C C . SER B 1 291 ? 6.488 80.938 7.453 1 28.27 291 SER B C 1
ATOM 4763 O O . SER B 1 291 ? 6.07 80.438 6.391 1 28.27 291 SER B O 1
ATOM 4765 N N . HIS B 1 292 ? 7.84 80.688 7.676 1 28.56 292 HIS B N 1
ATOM 4766 C CA . HIS B 1 292 ? 8.469 80.688 6.359 1 28.56 292 HIS B CA 1
ATOM 4767 C C . HIS B 1 292 ? 7.883 79.562 5.5 1 28.56 292 HIS B C 1
ATOM 4769 O O . HIS B 1 292 ? 7.523 78.5 6.016 1 28.56 292 HIS B O 1
ATOM 4775 N N . ASP B 1 293 ? 7.48 79.75 4.195 1 28.09 293 ASP B N 1
ATOM 4776 C CA . ASP B 1 293 ? 6.711 79.25 3.068 1 28.09 293 ASP B CA 1
ATOM 4777 C C . ASP B 1 293 ? 7.289 77.938 2.562 1 28.09 293 ASP B C 1
ATOM 4779 O O . ASP B 1 293 ? 6.891 77.438 1.505 1 28.09 293 ASP B O 1
ATOM 4783 N N . GLU B 1 294 ? 8.297 77.25 3.189 1 27.14 294 GLU B N 1
ATOM 4784 C CA . GLU B 1 294 ? 8.992 76.375 2.244 1 27.14 294 GLU B CA 1
ATOM 4785 C C . GLU B 1 294 ? 8.094 75.25 1.762 1 27.14 294 GLU B C 1
ATOM 4787 O O . GLU B 1 294 ? 7.395 74.625 2.561 1 27.14 294 GLU B O 1
ATOM 4792 N N . ASN B 1 295 ? 7.773 75.125 0.443 1 27.59 295 ASN B N 1
ATOM 4793 C CA . ASN B 1 295 ? 6.961 74.312 -0.488 1 27.59 295 ASN B CA 1
ATOM 4794 C C . ASN B 1 295 ? 7.23 72.875 -0.354 1 27.59 295 ASN B C 1
ATOM 4796 O O . ASN B 1 295 ? 6.824 72.062 -1.21 1 27.59 295 ASN B O 1
ATOM 4800 N N . SER B 1 296 ? 8.219 72.375 0.366 1 27.19 296 SER B N 1
ATOM 4801 C CA . SER B 1 296 ? 8.672 71.062 -0.082 1 27.19 296 SER B CA 1
ATOM 4802 C C . SER B 1 296 ? 7.574 70 0.092 1 27.19 296 SER B C 1
ATOM 4804 O O . SER B 1 296 ? 6.93 69.938 1.142 1 27.19 296 SER B O 1
ATOM 4806 N N . ARG B 1 297 ? 7.039 69.375 -1.012 1 30.92 297 ARG B N 1
ATOM 4807 C CA . ARG B 1 297 ? 6.07 68.312 -1.35 1 30.92 297 ARG B CA 1
ATOM 4808 C C . ARG B 1 297 ? 6.336 67.062 -0.562 1 30.92 297 ARG B C 1
ATOM 4810 O O . ARG B 1 297 ? 7.223 66.312 -0.912 1 30.92 297 ARG B O 1
ATOM 4817 N N . HIS B 1 298 ? 6.52 67.125 0.785 1 27.09 298 HIS B N 1
ATOM 4818 C CA . HIS B 1 298 ? 6.895 65.875 1.48 1 27.09 298 HIS B CA 1
ATOM 4819 C C . HIS B 1 298 ? 5.891 64.812 1.207 1 27.09 298 HIS B C 1
ATOM 4821 O O . HIS B 1 298 ? 4.68 65 1.215 1 27.09 298 HIS B O 1
ATOM 4827 N N . THR B 1 299 ? 6.336 63.719 0.388 1 28.45 299 THR B N 1
ATOM 4828 C CA . THR B 1 299 ? 5.848 62.406 0.023 1 28.45 299 THR B CA 1
ATOM 4829 C C . THR B 1 299 ? 5.207 61.719 1.224 1 28.45 299 THR B C 1
ATOM 4831 O O . THR B 1 299 ? 5.762 61.719 2.326 1 28.45 299 THR B O 1
ATOM 4834 N N . SER B 1 300 ? 3.896 61.5 1.196 1 28.69 300 SER B N 1
ATOM 4835 C CA . SER B 1 300 ? 2.969 60.844 2.111 1 28.69 300 SER B CA 1
ATOM 4836 C C . SER B 1 300 ? 3.465 59.469 2.502 1 28.69 300 SER B C 1
ATOM 4838 O O . SER B 1 300 ? 3.604 58.594 1.649 1 28.69 300 SER B O 1
ATOM 4840 N N . ASN B 1 301 ? 4.527 59.375 3.342 1 27.83 301 ASN B N 1
ATOM 4841 C CA . ASN B 1 301 ? 5.059 58.156 3.957 1 27.83 301 ASN B CA 1
ATOM 4842 C C . ASN B 1 301 ? 3.943 57.25 4.48 1 27.83 301 ASN B C 1
ATOM 4844 O O . ASN B 1 301 ? 3.105 57.688 5.27 1 27.83 301 ASN B O 1
ATOM 4848 N N . LEU B 1 302 ? 3.477 56.312 3.643 1 31.72 302 LEU B N 1
ATOM 4849 C CA . LEU B 1 302 ? 2.602 55.219 3.971 1 31.72 302 LEU B CA 1
ATOM 4850 C C . LEU B 1 302 ? 2.936 54.625 5.348 1 31.72 302 LEU B C 1
ATOM 4852 O O . LEU B 1 302 ? 4.109 54.531 5.719 1 31.72 302 LEU B O 1
ATOM 4856 N N . PRO B 1 303 ? 2.008 54.656 6.25 1 31.75 303 PRO B N 1
ATOM 4857 C CA . PRO B 1 303 ? 2.186 54.125 7.602 1 31.75 303 PRO B CA 1
ATOM 4858 C C . PRO B 1 303 ? 2.838 52.75 7.617 1 31.75 303 PRO B C 1
ATOM 4860 O O . PRO B 1 303 ? 2.506 51.906 6.789 1 31.75 303 PRO B O 1
ATOM 4863 N N . ARG B 1 304 ? 4.195 52.656 7.855 1 32.53 304 ARG B N 1
ATOM 4864 C CA . ARG B 1 304 ? 4.973 51.469 8.117 1 32.53 304 ARG B CA 1
ATOM 4865 C C . ARG B 1 304 ? 4.203 50.5 9.008 1 32.53 304 ARG B C 1
ATOM 4867 O O . ARG B 1 304 ? 3.758 50.875 10.094 1 32.53 304 ARG B O 1
ATOM 4874 N N . GLN B 1 305 ? 3.486 49.531 8.406 1 32.47 305 GLN B N 1
ATOM 4875 C CA . GLN B 1 305 ? 2.988 48.344 9.102 1 32.47 305 GLN B CA 1
ATOM 4876 C C . GLN B 1 305 ? 4.055 47.75 10.023 1 32.47 305 GLN B C 1
ATOM 4878 O O . GLN B 1 305 ? 5.148 47.406 9.57 1 32.47 305 GLN B O 1
ATOM 4883 N N . LEU B 1 306 ? 4.234 48.281 11.219 1 28.67 306 LEU B N 1
ATOM 4884 C CA . LEU B 1 306 ? 5.113 47.75 12.242 1 28.67 306 LEU B CA 1
ATOM 4885 C C . LEU B 1 306 ? 4.848 46.25 12.43 1 28.67 306 LEU B C 1
ATOM 4887 O O . LEU B 1 306 ? 3.727 45.844 12.758 1 28.67 306 LEU B O 1
ATOM 4891 N N . ILE B 1 307 ? 5.473 45.406 11.68 1 33.12 307 ILE B N 1
ATOM 4892 C CA . ILE B 1 307 ? 5.555 44 11.984 1 33.12 307 ILE B CA 1
ATOM 4893 C C . ILE B 1 307 ? 6.238 43.781 13.336 1 33.12 307 ILE B C 1
ATOM 4895 O O . ILE B 1 307 ? 7.391 44.188 13.523 1 33.12 307 ILE B O 1
ATOM 4899 N N . ILE B 1 308 ? 5.473 43.844 14.398 1 30 308 ILE B N 1
ATOM 4900 C CA . ILE B 1 308 ? 6.004 43.531 15.719 1 30 308 ILE B CA 1
ATOM 4901 C C . ILE B 1 308 ? 6.371 4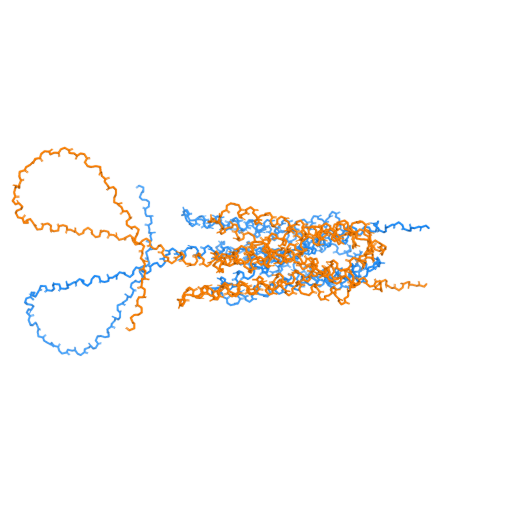2.062 15.805 1 30 308 ILE B C 1
ATOM 4903 O O . ILE B 1 308 ? 5.516 41.188 15.633 1 30 308 ILE B O 1
ATOM 4907 N N . THR B 1 309 ? 7.543 41.75 15.445 1 31.81 309 THR B N 1
ATOM 4908 C CA . THR B 1 309 ? 8.109 40.469 15.836 1 31.81 309 THR B CA 1
ATOM 4909 C C . THR B 1 309 ? 8.328 40.406 17.344 1 31.81 309 THR B C 1
ATOM 4911 O O . THR B 1 309 ? 9.031 41.25 17.906 1 31.81 309 THR B O 1
ATOM 4914 N N . VAL B 1 310 ? 7.32 39.906 18.094 1 29.58 310 VAL B N 1
ATOM 4915 C CA . VAL B 1 310 ? 7.445 39.781 19.547 1 29.58 310 VAL B CA 1
ATOM 4916 C C . VAL B 1 310 ? 8.453 38.656 19.859 1 29.58 310 VAL B C 1
ATOM 4918 O O . VAL B 1 310 ? 8.242 37.5 19.5 1 29.58 310 VAL B O 1
ATOM 4921 N N . ASP B 1 311 ? 9.742 38.938 19.984 1 31.02 311 ASP B N 1
ATOM 4922 C CA . ASP B 1 311 ? 10.75 38.094 20.594 1 31.02 311 ASP B CA 1
ATOM 4923 C C . ASP B 1 311 ? 10.469 37.875 22.078 1 31.02 311 ASP B C 1
ATOM 4925 O O . ASP B 1 311 ? 10.445 38.844 22.859 1 31.02 311 ASP B O 1
ATOM 4929 N N . GLN B 1 312 ? 9.516 36.969 22.438 1 30.36 312 GLN B N 1
ATOM 4930 C CA . GLN B 1 312 ? 9.266 36.688 23.859 1 30.36 312 GLN B CA 1
ATOM 4931 C C . GLN B 1 312 ? 10.516 36.125 24.531 1 30.36 312 GLN B C 1
ATOM 4933 O O . GLN B 1 312 ? 10.984 35.031 24.188 1 30.36 312 GLN B O 1
ATOM 4938 N N . LYS B 1 313 ? 11.469 37.031 24.938 1 32.38 313 LYS B N 1
ATOM 4939 C CA . LYS B 1 313 ? 12.523 36.625 25.859 1 32.38 313 LYS B CA 1
ATOM 4940 C C . LYS B 1 313 ? 11.953 36.188 27.203 1 32.38 313 LYS B C 1
ATOM 4942 O O . LYS B 1 313 ? 11.359 37.031 27.922 1 32.38 313 LYS B O 1
ATOM 4947 N N . ILE B 1 314 ? 11.539 34.906 27.406 1 31.94 314 ILE B N 1
ATOM 4948 C CA . ILE B 1 314 ? 11.203 34.406 28.734 1 31.94 314 ILE B CA 1
ATOM 4949 C C . ILE B 1 314 ? 12.445 34.406 29.625 1 31.94 314 ILE B C 1
ATOM 4951 O O . ILE B 1 314 ? 13.422 33.719 29.344 1 31.94 314 ILE B O 1
ATOM 4955 N N . GLU B 1 315 ? 12.875 35.562 30.172 1 29.14 315 GLU B N 1
ATOM 4956 C CA . GLU B 1 315 ? 13.914 35.688 31.188 1 29.14 315 GLU B CA 1
ATOM 4957 C C . GLU B 1 315 ? 13.508 35 32.469 1 29.14 315 GLU B C 1
ATOM 4959 O O . GLU B 1 315 ? 12.5 35.344 33.094 1 29.14 315 GLU B O 1
ATOM 4964 N N . THR B 1 316 ? 13.875 33.656 32.625 1 26.27 316 THR B N 1
ATOM 4965 C CA . THR B 1 316 ? 13.812 32.969 33.906 1 26.27 316 THR B CA 1
ATOM 4966 C C . THR B 1 316 ? 14.797 33.594 34.875 1 26.27 316 THR B C 1
ATOM 4968 O O . THR B 1 316 ? 16 33.656 34.625 1 26.27 316 THR B O 1
ATOM 4971 N N . THR B 1 317 ? 14.375 34.719 35.531 1 26.8 317 THR B N 1
ATOM 4972 C CA . THR B 1 317 ? 15.094 35.25 36.688 1 26.8 317 THR B CA 1
ATOM 4973 C C . THR B 1 317 ? 15.43 34.125 37.688 1 26.8 317 THR B C 1
ATOM 4975 O O . THR B 1 317 ? 14.531 33.406 38.156 1 26.8 317 THR B O 1
ATOM 4978 N N . ARG B 1 318 ? 16.781 33.719 37.719 1 24.41 318 ARG B N 1
ATOM 4979 C CA . ARG B 1 318 ? 17.312 33.156 38.938 1 24.41 318 ARG B CA 1
ATOM 4980 C C . ARG B 1 318 ? 17.344 34.219 40.062 1 24.41 318 ARG B C 1
ATOM 4982 O O . ARG B 1 318 ? 17.672 35.375 39.812 1 24.41 318 ARG B O 1
#